Protein AF-0000000082777540 (afdb_homodimer)

Radius of gyration: 24.89 Å; Cα contacts (8 Å, |Δi|>4): 1003; chains: 2; bounding box: 53×71×60 Å

Sequence (484 aa):
MMKYILVTGGVISGIGKGIIASSVGTILKSCGLHVTAIKIDPYINIDAGTFSPYEHGEVFVLDDGGEVDLDLGNYERFLDIRLTKDNNLTTGKIYQSVINKERRGDYLGKTVQVVPHITDAIQEWVMRQARVPVDGDDIEPQVCVIELGGTVGDIESMPFIEAFRQFQFKVKRENFCNIHVSLVPQPSATGEQKTKPTQNSVRELRGLGLSPDLIMCRCSTPLENSVKEKISMFCHVEPEQVMMKYILVTGGVISGIGKGIIASSVGTILKSCGLHVTAIKIDPYINIDAGTFSPYEHGEVFVLDDGGEVDLDLGNYERFLDIRLTKDNNLTTGKIYQSVINKERRGDYLGKTVQVVPHITDAIQEWVMRQARVPVDGDDIEPQVCVIELGGTVGDIESMPFIEAFRQFQFKVKRENFCNIHVSLVPQPSATGEQKTKPTQNSVRELRGLGLSPDLIMCRCSTPLENSVKEKISMFCHVEPEQV

Solvent-accessible surface area (backbone atoms only — not comparable to full-atom values): 25248 Å² total; per-residue (Å²): 126,68,30,38,35,40,35,38,29,21,84,49,71,89,73,44,63,62,58,51,48,29,49,53,45,30,56,45,36,74,72,72,44,44,61,42,64,35,43,32,40,50,32,36,41,65,52,37,73,57,47,30,53,87,70,70,43,64,64,28,71,40,88,80,66,28,37,32,59,45,59,58,51,47,38,24,65,58,57,66,39,54,66,50,56,76,31,51,44,23,44,24,41,53,51,49,51,52,44,51,36,51,76,72,47,72,57,73,19,52,86,40,29,55,78,56,50,50,24,47,50,52,46,50,50,52,58,56,52,43,46,53,49,35,74,85,74,78,52,58,30,43,33,28,38,31,38,46,46,61,33,68,87,39,81,57,35,44,61,56,49,48,22,49,39,52,39,35,64,74,66,31,60,94,32,44,43,31,37,34,33,29,48,34,54,55,50,78,93,75,61,51,74,41,60,61,56,37,47,51,35,47,50,51,39,42,72,58,61,39,68,56,59,30,40,45,72,43,55,94,59,84,80,48,70,68,55,38,46,50,48,16,66,72,58,69,36,57,50,87,33,77,125,68,30,39,36,40,34,37,29,20,86,48,71,88,73,45,62,61,59,50,48,28,50,53,44,29,55,46,36,74,72,71,44,46,62,43,64,35,43,33,39,50,31,38,44,64,52,36,73,57,47,31,53,87,68,71,41,62,65,29,72,39,89,80,65,30,38,31,59,43,58,57,51,48,38,24,65,59,58,67,41,54,67,51,56,75,32,51,44,23,43,24,41,54,51,50,52,51,43,50,38,50,76,72,47,71,56,73,17,53,86,41,29,54,79,56,52,48,25,48,49,53,48,51,49,51,59,57,52,42,47,52,48,36,74,85,73,77,51,58,28,43,31,28,37,31,39,45,45,61,34,67,87,40,79,57,36,45,62,56,48,48,22,49,37,52,40,34,63,74,65,30,58,96,30,43,41,30,37,34,34,29,49,34,52,55,50,79,92,76,62,51,76,41,60,62,57,36,46,51,36,47,50,51,38,43,72,58,60,39,68,54,60,29,42,45,73,44,56,93,59,84,80,48,68,68,55,37,46,51,48,16,65,71,59,69,36,55,51,88,34,79

Structure (mmCIF, N/CA/C/O backbone):
data_AF-0000000082777540-model_v1
#
loop_
_entity.id
_entity.type
_entity.pdbx_description
1 polymer 'CTP synthase (glutamine hydrolyzing)'
#
loop_
_atom_site.group_PDB
_atom_site.id
_atom_site.type_symbol
_atom_site.label_atom_id
_atom_site.label_alt_id
_atom_site.label_comp_id
_atom_site.label_asym_id
_atom_site.label_entity_id
_atom_site.label_seq_id
_atom_site.pdbx_PDB_ins_code
_atom_site.Cartn_x
_atom_site.Cartn_y
_atom_site.Cartn_z
_atom_site.occupancy
_atom_site.B_iso_or_equiv
_atom_site.auth_seq_id
_atom_site.auth_comp_id
_atom_site.auth_asym_id
_atom_site.auth_atom_id
_atom_site.pdbx_PDB_model_num
ATOM 1 N N . MET A 1 1 ? -6.305 32.094 1.748 1 90 1 MET A N 1
ATOM 2 C CA . MET A 1 1 ? -6.152 30.75 1.169 1 90 1 MET A CA 1
ATOM 3 C C . MET A 1 1 ? -5.664 29.75 2.217 1 90 1 MET A C 1
ATOM 5 O O . MET A 1 1 ? -4.824 30.078 3.053 1 90 1 MET A O 1
ATOM 9 N N . MET A 1 2 ? -6.184 28.562 2.227 1 97.06 2 MET A N 1
ATOM 10 C CA . MET A 1 2 ? -5.875 27.531 3.215 1 97.06 2 MET A CA 1
ATOM 11 C C . MET A 1 2 ? -4.41 27.125 3.131 1 97.06 2 MET A C 1
ATOM 13 O O . MET A 1 2 ? -3.867 26.969 2.035 1 97.06 2 MET A O 1
ATOM 17 N N . LYS A 1 3 ? -3.721 27.094 4.238 1 98.75 3 LYS A N 1
ATOM 18 C CA . LYS A 1 3 ? -2.365 26.547 4.344 1 98.75 3 LYS A CA 1
ATOM 19 C C . LYS A 1 3 ? -2.365 25.188 5.027 1 98.75 3 LYS A C 1
ATOM 21 O O . LYS A 1 3 ? -3.127 24.953 5.969 1 98.75 3 LYS A O 1
ATOM 26 N N . TYR A 1 4 ? -1.525 24.312 4.516 1 98.88 4 TYR A N 1
ATOM 27 C CA . TYR A 1 4 ? -1.468 22.953 5.035 1 98.88 4 TYR A CA 1
ATOM 28 C C . TYR A 1 4 ? -0.085 22.641 5.594 1 98.88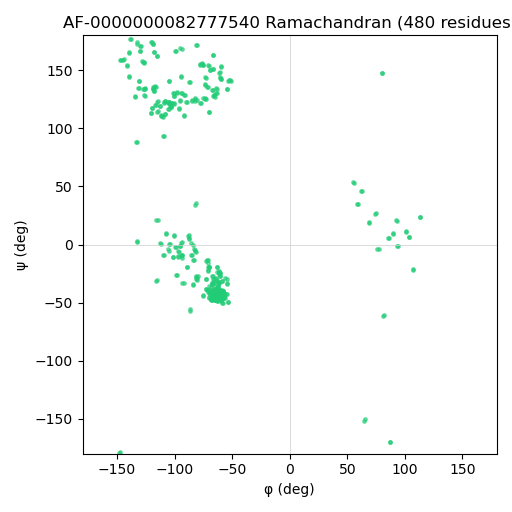 4 TYR A C 1
ATOM 30 O O . TYR A 1 4 ? 0.93 22.938 4.961 1 98.88 4 TYR A O 1
ATOM 38 N N . ILE A 1 5 ? -0.068 22.062 6.754 1 98.88 5 ILE A N 1
ATOM 39 C CA . ILE A 1 5 ? 1.168 21.578 7.359 1 98.88 5 ILE A CA 1
ATOM 40 C C . ILE A 1 5 ? 1.068 20.078 7.613 1 98.88 5 ILE A C 1
ATOM 42 O O . ILE A 1 5 ? 0.253 19.625 8.422 1 98.88 5 ILE A O 1
ATOM 46 N N . LEU A 1 6 ? 1.843 19.359 6.926 1 98.88 6 LEU A N 1
ATOM 47 C CA . LEU A 1 6 ? 1.905 17.922 7.105 1 98.88 6 LEU A CA 1
ATOM 48 C C . LEU A 1 6 ? 3.043 17.531 8.047 1 98.88 6 LEU A C 1
ATOM 50 O O . LEU A 1 6 ? 4.195 17.906 7.824 1 98.88 6 LEU A O 1
ATOM 54 N N . VAL A 1 7 ? 2.684 16.828 9.078 1 98.62 7 VAL A N 1
ATOM 55 C CA . VAL A 1 7 ? 3.676 16.312 10.016 1 98.62 7 VAL A CA 1
ATOM 56 C C . VAL A 1 7 ? 3.855 14.812 9.797 1 98.62 7 VAL A C 1
ATOM 58 O O . VAL A 1 7 ? 2.918 14.031 9.984 1 98.62 7 VAL A O 1
ATOM 61 N N . THR A 1 8 ? 5.039 14.422 9.406 1 98.25 8 THR A N 1
ATOM 62 C CA . THR A 1 8 ? 5.395 13.023 9.195 1 98.25 8 THR A CA 1
ATOM 63 C C . THR A 1 8 ? 6.516 12.602 10.133 1 98.25 8 THR A C 1
ATOM 65 O O . THR A 1 8 ? 7.125 13.438 10.805 1 98.25 8 THR A O 1
ATOM 68 N N . GLY A 1 9 ? 6.691 11.305 10.219 1 96.81 9 GLY A N 1
ATOM 69 C CA . GLY A 1 9 ? 7.762 10.781 11.047 1 96.81 9 GLY A CA 1
ATOM 70 C C . GLY A 1 9 ? 8.461 9.586 10.438 1 96.81 9 GLY A C 1
ATOM 71 O O . GLY A 1 9 ? 7.891 8.875 9.609 1 96.81 9 GLY A O 1
ATOM 72 N N . GLY A 1 10 ? 9.68 9.5 10.883 1 90.94 10 GLY A N 1
ATOM 73 C CA . GLY A 1 10 ? 10.477 8.359 10.453 1 90.94 10 GLY A CA 1
ATOM 74 C C . GLY A 1 10 ? 11.195 7.672 11.602 1 90.94 10 GLY A C 1
ATOM 75 O O . GLY A 1 10 ? 11.023 8.055 12.766 1 90.94 10 GLY A O 1
ATOM 76 N N . VAL A 1 11 ? 11.75 6.637 11.297 1 83.56 11 VAL A N 1
ATOM 77 C CA . VAL A 1 11 ? 12.648 5.879 12.172 1 83.56 11 VAL A CA 1
ATOM 78 C C . VAL A 1 11 ? 11.836 5.004 13.117 1 83.56 11 VAL A C 1
ATOM 80 O O . VAL A 1 11 ? 11.961 3.777 13.102 1 83.56 11 VAL A O 1
ATOM 83 N N . ILE A 1 12 ? 10.961 5.656 13.992 1 86.69 12 ILE A N 1
ATOM 84 C CA . ILE A 1 12 ? 10.18 4.848 14.922 1 86.69 12 ILE A CA 1
ATOM 85 C C . ILE A 1 12 ? 8.805 5.477 15.125 1 86.69 12 ILE A C 1
ATOM 87 O O . ILE A 1 12 ? 8.617 6.668 14.875 1 86.69 12 ILE A O 1
ATOM 91 N N . SER A 1 13 ? 7.883 4.668 15.555 1 84.94 13 SER A N 1
ATOM 92 C CA . SER A 1 13 ? 6.578 5.168 15.969 1 84.94 13 SER A CA 1
ATOM 93 C C . SER A 1 13 ? 6.645 5.793 17.359 1 84.94 13 SER A C 1
ATOM 95 O O . SER A 1 13 ? 7.566 5.516 18.125 1 84.94 13 SER A O 1
ATOM 97 N N . GLY A 1 14 ? 5.73 6.691 17.625 1 84.38 14 GLY A N 1
ATOM 98 C CA . GLY A 1 14 ? 5.66 7.301 18.953 1 84.38 14 GLY A CA 1
ATOM 99 C C . GLY A 1 14 ? 6.766 8.312 19.203 1 84.38 14 GLY A C 1
ATOM 100 O O . GLY A 1 14 ? 7.137 8.555 20.359 1 84.38 14 GLY A O 1
ATOM 101 N N . ILE A 1 15 ? 7.281 8.906 18.234 1 89.81 15 ILE A N 1
ATOM 102 C CA . ILE A 1 15 ? 8.438 9.789 18.344 1 89.81 15 ILE A CA 1
ATOM 103 C C . ILE A 1 15 ? 7.984 11.195 18.734 1 89.81 15 ILE A C 1
ATOM 105 O O . ILE A 1 15 ? 8.812 12.062 19.031 1 89.81 15 ILE A O 1
ATOM 109 N N . GLY A 1 16 ? 6.699 11.414 18.719 1 91.38 16 GLY A N 1
ATOM 110 C CA . GLY A 1 16 ? 6.227 12.695 19.203 1 91.38 16 GLY A CA 1
ATOM 111 C C . GLY A 1 16 ? 5.609 13.562 18.109 1 91.38 16 GLY A C 1
ATOM 112 O O . GLY A 1 16 ? 5.582 14.789 18.234 1 91.38 16 GLY A O 1
ATOM 113 N N . LYS A 1 17 ? 5.148 12.953 17.062 1 94.88 17 LYS A N 1
ATOM 114 C CA . LYS A 1 17 ? 4.512 13.695 15.977 1 94.88 17 LYS A CA 1
ATOM 115 C C . LYS A 1 17 ? 3.311 14.492 16.484 1 94.88 17 LYS A C 1
ATOM 117 O O . LYS A 1 17 ? 3.115 15.641 16.094 1 94.88 17 LYS A O 1
ATOM 122 N N . GLY A 1 18 ? 2.557 13.859 17.391 1 93.94 18 GLY A N 1
ATOM 123 C CA . GLY A 1 18 ? 1.362 14.508 17.906 1 93.94 18 GLY A CA 1
ATOM 124 C C . GLY A 1 18 ? 1.662 15.773 18.703 1 93.94 18 GLY A C 1
ATOM 125 O O . GLY A 1 18 ? 0.971 16.781 18.547 1 93.94 18 GLY A O 1
ATOM 126 N N . ILE A 1 19 ? 2.68 15.719 19.484 1 93 19 ILE A N 1
ATOM 127 C CA . ILE A 1 19 ? 3.08 16.859 20.297 1 93 19 ILE A CA 1
ATOM 128 C C . ILE A 1 19 ? 3.555 18 19.391 1 93 19 ILE A C 1
ATOM 130 O O . ILE A 1 19 ? 3.242 19.172 19.625 1 93 19 ILE A O 1
ATOM 134 N N . ILE A 1 20 ? 4.305 17.625 18.406 1 96.06 20 ILE A N 1
ATOM 135 C CA . ILE A 1 20 ? 4.82 18.625 17.469 1 96.06 20 ILE A CA 1
ATOM 136 C C . ILE A 1 20 ? 3.662 19.266 16.719 1 96.06 20 ILE A C 1
ATOM 138 O O . ILE A 1 20 ? 3.605 20.5 16.578 1 96.06 20 ILE A O 1
ATOM 142 N N . ALA A 1 21 ? 2.748 18.469 16.203 1 97.38 21 ALA A N 1
ATOM 143 C CA . ALA A 1 21 ? 1.581 18.984 15.492 1 97.38 21 ALA A CA 1
ATOM 144 C C . ALA A 1 21 ? 0.777 19.938 16.375 1 97.38 21 ALA A C 1
ATOM 146 O O . ALA A 1 21 ? 0.414 21.031 15.938 1 97.38 21 ALA A O 1
ATOM 147 N N . SER A 1 22 ? 0.572 19.562 17.594 1 96.69 22 SER A N 1
ATOM 148 C CA . SER A 1 22 ? -0.177 20.375 18.547 1 96.69 22 SER A CA 1
ATOM 149 C C . SER A 1 22 ? 0.554 21.688 18.844 1 96.69 22 SER A C 1
ATOM 151 O O . SER A 1 22 ? -0.065 22.75 18.906 1 96.69 22 SER A O 1
ATOM 153 N N . SER A 1 23 ? 1.835 21.578 19.078 1 96.88 23 SER A N 1
ATOM 154 C CA . SER A 1 23 ? 2.646 22.75 19.391 1 96.88 23 SER A CA 1
ATOM 155 C C . SER A 1 23 ? 2.666 23.75 18.25 1 96.88 23 SER A C 1
ATOM 157 O O . SER A 1 23 ? 2.529 24.953 18.469 1 96.88 23 SER A O 1
ATOM 159 N N . VAL A 1 24 ? 2.836 23.25 17.078 1 97.81 24 VAL A N 1
ATOM 160 C CA . VAL A 1 24 ? 2.824 24.094 15.898 1 97.81 24 VAL A CA 1
ATOM 161 C C . VAL A 1 24 ? 1.473 24.797 15.781 1 97.81 24 VAL A C 1
ATOM 163 O O . VAL A 1 24 ? 1.411 26 15.547 1 97.81 24 VAL A O 1
ATOM 166 N N . GLY A 1 25 ? 0.393 24.047 15.953 1 98.12 25 GLY A N 1
ATOM 167 C CA . GLY A 1 25 ? -0.939 24.625 15.93 1 98.12 25 GLY A CA 1
ATOM 168 C C . GLY A 1 25 ? -1.132 25.719 16.953 1 98.12 25 GLY A C 1
ATOM 169 O O . GLY A 1 25 ? -1.695 26.781 16.656 1 98.12 25 GLY A O 1
ATOM 170 N N . THR A 1 26 ? -0.616 25.5 18.125 1 98.19 26 THR A N 1
ATOM 171 C CA . THR A 1 26 ? -0.755 26.453 19.219 1 98.19 26 THR A CA 1
ATOM 172 C C . THR A 1 26 ? -0.013 27.75 18.906 1 98.19 26 THR A C 1
ATOM 174 O O . THR A 1 26 ? -0.532 28.844 19.141 1 98.19 26 THR A O 1
ATOM 177 N N . ILE A 1 27 ? 1.17 27.656 18.438 1 98.12 27 ILE A N 1
ATOM 178 C CA . ILE A 1 27 ? 1.971 28.828 18.078 1 98.12 27 ILE A CA 1
ATOM 179 C C . ILE A 1 27 ? 1.246 29.641 17.016 1 98.12 27 ILE A C 1
ATOM 181 O O . ILE A 1 27 ? 1.153 30.875 17.125 1 98.12 27 ILE A O 1
ATOM 185 N N . LEU A 1 28 ? 0.694 29 16 1 98.31 28 LEU A N 1
ATOM 18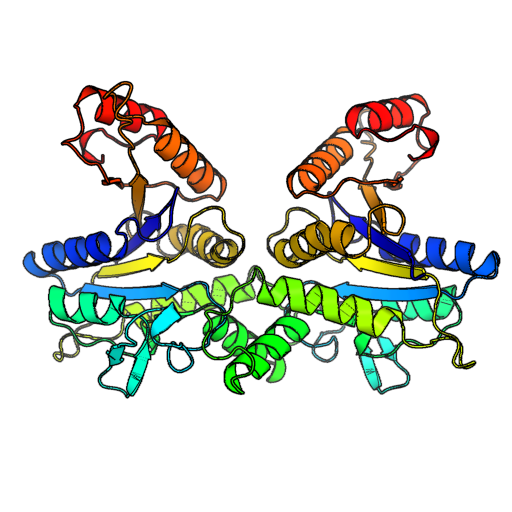6 C CA . LEU A 1 28 ? -0.009 29.688 14.922 1 98.31 28 LEU A CA 1
ATOM 187 C C . LEU A 1 28 ? -1.29 30.328 15.438 1 98.31 28 LEU A C 1
ATOM 189 O O . LEU A 1 28 ? -1.609 31.469 15.062 1 98.31 28 LEU A O 1
ATOM 193 N N . LYS A 1 29 ? -1.935 29.641 16.281 1 97.19 29 LYS A N 1
ATOM 194 C CA . LYS A 1 29 ? -3.139 30.203 16.891 1 97.19 29 LYS A CA 1
ATOM 195 C C . LYS A 1 29 ? -2.807 31.438 17.719 1 97.19 29 LYS A C 1
ATOM 197 O O . LYS A 1 29 ? -3.557 32.406 17.719 1 97.19 29 LYS A O 1
ATOM 202 N N . SER A 1 30 ? -1.755 31.344 18.453 1 97.25 30 SER A N 1
ATOM 203 C CA . SER A 1 30 ? -1.318 32.469 19.266 1 97.25 30 SER A CA 1
ATOM 204 C C . SER A 1 30 ? -0.98 33.688 18.422 1 97.25 30 SER A C 1
ATOM 206 O O . SER A 1 30 ? -0.987 34.812 18.906 1 97.25 30 SER A O 1
ATOM 208 N N . CYS A 1 31 ? -0.682 33.438 17.219 1 97.69 31 CYS A N 1
ATOM 209 C CA . CYS A 1 31 ? -0.392 34.531 16.281 1 97.69 31 CYS A CA 1
ATOM 210 C C . CYS A 1 31 ? -1.673 35.062 15.656 1 97.69 31 CYS A C 1
ATOM 212 O O . CYS A 1 31 ? -1.624 35.875 14.742 1 97.69 31 CYS A O 1
ATOM 214 N N . GLY A 1 32 ? -2.842 34.531 16.031 1 96.62 32 GLY A N 1
ATOM 215 C CA . GLY A 1 32 ? -4.121 35.094 15.625 1 96.62 32 GLY A CA 1
ATOM 216 C C . GLY A 1 32 ? -4.762 34.344 14.477 1 96.62 32 GLY A C 1
ATOM 217 O O . GLY A 1 32 ? -5.75 34.781 13.898 1 96.62 32 GLY A O 1
ATOM 218 N N . LEU A 1 33 ? -4.254 33.188 14.148 1 98 33 LEU A N 1
ATOM 219 C CA . LEU A 1 33 ? -4.777 32.438 13.023 1 98 33 LEU A CA 1
ATOM 220 C C . LEU A 1 33 ? -5.812 31.422 13.484 1 98 33 LEU A C 1
ATOM 222 O O . LEU A 1 33 ? -5.711 30.891 14.594 1 98 33 LEU A O 1
ATOM 226 N N . HIS A 1 34 ? -6.797 31.203 12.695 1 98.38 34 HIS A N 1
ATOM 227 C CA . HIS A 1 34 ? -7.691 30.062 12.883 1 98.38 34 HIS A CA 1
ATOM 228 C C . HIS A 1 34 ? -7.055 28.781 12.383 1 98.38 34 HIS A C 1
ATOM 230 O O . HIS A 1 34 ? -6.703 28.672 11.203 1 98.38 34 HIS A O 1
ATOM 236 N N . VAL A 1 35 ? -6.926 27.797 13.281 1 98.69 35 VAL A N 1
ATOM 237 C CA . VAL A 1 35 ? -6.188 26.578 12.969 1 98.69 35 VAL A CA 1
ATOM 238 C C . VAL A 1 35 ? -7.066 25.359 13.234 1 98.69 35 VAL A C 1
ATOM 240 O O . VAL A 1 35 ? -7.789 25.312 14.234 1 98.69 35 VA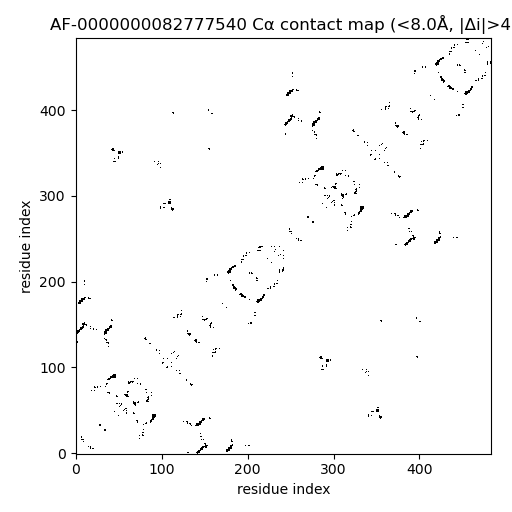L A O 1
ATOM 243 N N . THR A 1 36 ? -7.074 24.438 12.32 1 98.69 36 THR A N 1
ATOM 244 C CA . THR A 1 36 ? -7.688 23.141 12.539 1 98.69 36 THR A CA 1
ATOM 245 C C . THR A 1 36 ? -6.648 22.031 12.422 1 98.69 36 THR A C 1
ATOM 247 O O . THR A 1 36 ? -5.477 22.297 12.148 1 98.69 36 THR A O 1
ATOM 250 N N . ALA A 1 37 ? -7.074 20.797 12.766 1 98.69 37 ALA A N 1
ATOM 251 C CA . ALA A 1 37 ? -6.152 19.656 12.734 1 98.69 37 ALA A CA 1
ATOM 252 C C . ALA A 1 37 ? -6.836 18.406 12.188 1 98.69 37 ALA A C 1
ATOM 254 O O . ALA A 1 37 ? -8.039 18.219 12.375 1 98.69 37 ALA A O 1
ATOM 255 N N . ILE A 1 38 ? -6.109 17.625 11.469 1 98.69 38 ILE A N 1
ATOM 256 C CA . ILE A 1 38 ? -6.535 16.328 10.984 1 98.69 38 ILE A CA 1
ATOM 257 C C . ILE A 1 38 ? -5.52 15.258 11.398 1 98.69 38 ILE A C 1
ATOM 259 O O . ILE A 1 38 ? -4.312 15.461 11.258 1 98.69 38 ILE A O 1
ATOM 263 N N . LYS A 1 39 ? -5.992 14.227 12.008 1 98 39 LYS A N 1
ATOM 264 C CA . LYS A 1 39 ? -5.172 13.062 12.336 1 98 39 LYS A CA 1
ATOM 265 C C . LYS A 1 39 ? -5.422 11.922 11.359 1 98 39 LYS A C 1
ATOM 267 O O . LYS A 1 39 ? -6.562 11.477 11.195 1 98 39 LYS A O 1
ATOM 272 N N . ILE A 1 40 ? -4.355 11.469 10.688 1 97.75 40 ILE A N 1
ATOM 273 C CA . ILE A 1 40 ? -4.434 10.305 9.812 1 97.75 40 ILE A CA 1
ATOM 274 C C . ILE A 1 40 ? -3.803 9.102 10.508 1 97.75 40 ILE A C 1
ATOM 276 O O . ILE A 1 40 ? -2.619 9.125 10.852 1 97.75 40 ILE A O 1
ATOM 280 N N . ASP A 1 41 ? -4.566 8.133 10.703 1 95 41 ASP A N 1
ATOM 281 C CA . ASP A 1 41 ? -4.125 6.855 11.258 1 95 41 ASP A CA 1
ATOM 282 C C . ASP A 1 41 ? -4.211 5.742 10.219 1 95 41 ASP A C 1
ATOM 284 O O . ASP A 1 41 ? -5.301 5.266 9.898 1 95 41 ASP A O 1
ATOM 288 N N . PRO A 1 42 ? -3.104 5.25 9.766 1 95.81 42 PRO A N 1
ATOM 289 C CA . PRO A 1 42 ? -3.133 4.312 8.641 1 95.81 42 PRO A CA 1
ATOM 290 C C . PRO A 1 42 ? -3.467 2.887 9.062 1 95.81 42 PRO A C 1
ATOM 292 O O . PRO A 1 42 ? -2.844 1.935 8.586 1 95.81 42 PRO A O 1
ATOM 295 N N . TYR A 1 43 ? -4.332 2.732 10.047 1 94.38 43 TYR A N 1
ATOM 296 C CA . TYR A 1 43 ? -4.875 1.413 10.352 1 94.38 43 TYR A CA 1
ATOM 297 C C . TYR A 1 43 ? -6.215 1.204 9.656 1 94.38 43 TYR A C 1
ATOM 299 O O . TYR A 1 43 ? -6.809 2.152 9.133 1 94.38 43 TYR A O 1
ATOM 307 N N . ILE A 1 44 ? -6.68 -0.014 9.672 1 96.5 44 ILE A N 1
ATOM 308 C CA . ILE A 1 44 ? -7.828 -0.425 8.875 1 96.5 44 ILE A CA 1
ATOM 309 C C . ILE A 1 44 ? -9.117 -0.21 9.664 1 96.5 44 ILE A C 1
ATOM 311 O O . ILE A 1 44 ? -10.211 -0.213 9.102 1 96.5 44 ILE A O 1
ATOM 315 N N . ASN A 1 45 ? -9.016 -0.096 10.992 1 94.5 45 ASN A N 1
ATOM 316 C CA . ASN A 1 45 ? -10.203 0.229 11.773 1 94.5 45 ASN A CA 1
ATOM 317 C C . ASN A 1 45 ? -10.914 1.464 11.227 1 94.5 45 ASN A C 1
ATOM 319 O O . ASN A 1 45 ? -10.266 2.441 10.844 1 94.5 45 ASN A O 1
ATOM 323 N N . ILE A 1 46 ? -12.18 1.404 11.25 1 93.44 46 ILE A N 1
ATOM 324 C CA . ILE A 1 46 ? -12.953 2.543 10.766 1 93.44 46 ILE A CA 1
ATOM 325 C C . ILE A 1 46 ? -12.852 3.697 11.766 1 93.44 46 ILE A C 1
ATOM 327 O O . ILE A 1 46 ? -12.781 4.863 11.367 1 93.44 46 ILE A O 1
ATOM 331 N N . ASP A 1 47 ? -12.883 3.367 13.008 1 90.31 47 ASP A N 1
ATOM 332 C CA . ASP A 1 47 ? -12.695 4.281 14.133 1 90.31 47 ASP A CA 1
ATOM 333 C C . ASP A 1 47 ? -12.023 3.574 15.305 1 90.31 47 ASP A C 1
ATOM 335 O O . ASP A 1 47 ? -11.648 2.406 15.203 1 90.31 47 ASP A O 1
ATOM 339 N N . ALA A 1 48 ? -11.852 4.312 16.328 1 84.19 48 ALA A N 1
ATOM 340 C CA . ALA A 1 48 ? -11.141 3.742 17.469 1 84.19 48 ALA A CA 1
ATOM 341 C C . ALA A 1 48 ? -12.102 3.029 18.406 1 84.19 48 ALA A C 1
ATOM 343 O O . ALA A 1 48 ? -11.711 2.611 19.5 1 84.19 48 ALA A O 1
ATOM 344 N N . GLY A 1 49 ? -13.312 2.883 18.031 1 80.31 49 GLY A N 1
ATOM 345 C CA . GLY A 1 49 ? -14.328 2.348 18.922 1 80.31 49 GLY A CA 1
ATOM 346 C C . GLY A 1 49 ? -14.148 0.87 19.219 1 80.31 49 GLY A C 1
ATOM 347 O O . GLY A 1 49 ? -14.672 0.363 20.219 1 80.31 49 GLY A O 1
ATOM 348 N N . THR A 1 50 ? -13.406 0.156 18.391 1 77.88 50 THR A N 1
ATOM 349 C CA . THR A 1 50 ? -13.25 -1.282 18.578 1 77.88 50 THR A CA 1
ATOM 350 C C . THR A 1 50 ? -11.93 -1.595 19.281 1 77.88 50 THR A C 1
ATOM 352 O O . THR A 1 50 ? -11.633 -2.756 19.562 1 77.88 50 THR A O 1
ATOM 355 N N . PHE A 1 51 ? -11.164 -0.566 19.547 1 81.56 51 PHE A N 1
ATOM 356 C CA . PHE A 1 51 ? -9.852 -0.791 20.141 1 81.56 51 PHE A CA 1
ATOM 357 C C . PHE A 1 51 ? -9.977 -1.235 21.594 1 81.56 51 PHE A C 1
ATOM 359 O O . PHE A 1 51 ? -10.797 -0.708 22.344 1 81.56 51 PHE A O 1
ATOM 366 N N . SER A 1 52 ? -9.18 -2.225 21.859 1 77.38 52 SER A N 1
ATOM 367 C CA . SER A 1 52 ? -8.992 -2.488 23.281 1 77.38 52 SER A CA 1
ATOM 368 C C . SER A 1 52 ? -8.117 -1.422 23.922 1 77.38 52 SER A C 1
ATOM 370 O O . SER A 1 52 ? -7.16 -0.937 23.312 1 77.38 52 SER A O 1
ATOM 372 N N . PRO A 1 53 ? -8.43 -0.968 25.078 1 69.56 53 PRO A N 1
ATOM 373 C CA . PRO A 1 53 ? -7.609 0.032 25.766 1 69.56 53 PRO A CA 1
ATOM 374 C C . PRO A 1 53 ? -6.16 -0.413 25.953 1 69.56 53 PRO A C 1
ATOM 376 O O . PRO A 1 53 ? -5.258 0.426 26.016 1 69.56 53 PRO A O 1
ATOM 379 N N . TYR A 1 54 ? -5.984 -1.697 26.047 1 66.62 54 TYR A N 1
ATOM 380 C CA . TYR A 1 54 ? -4.641 -2.238 26.219 1 66.62 54 TYR A CA 1
ATOM 381 C C . TYR A 1 54 ? -3.781 -1.996 25 1 66.62 54 TYR A C 1
ATOM 383 O O . TYR A 1 54 ? -2.568 -1.794 25.109 1 66.62 54 TYR A O 1
ATOM 391 N N . GLU A 1 55 ? -4.395 -1.935 23.891 1 62.72 55 GLU A N 1
ATOM 392 C CA . GLU A 1 55 ? -3.666 -1.815 22.625 1 62.72 55 GLU A CA 1
ATOM 393 C C . GLU A 1 55 ? -3.363 -0.356 22.297 1 62.72 55 GLU A C 1
ATOM 395 O O . GLU A 1 55 ? -2.227 -0.01 21.984 1 62.72 55 GLU A O 1
ATOM 400 N N . HIS A 1 56 ? -4.332 0.448 22.25 1 66.19 56 HIS A N 1
ATOM 401 C CA . HIS A 1 56 ? -4.148 1.792 21.719 1 66.19 56 HIS A CA 1
ATOM 402 C C . HIS A 1 56 ? -4.398 2.85 22.781 1 66.19 56 HIS A C 1
ATOM 404 O O . HIS A 1 56 ? -4.512 4.039 22.469 1 66.19 56 HIS A O 1
ATOM 410 N N . GLY A 1 57 ? -4.289 2.396 23.969 1 63.19 57 GLY A N 1
ATOM 411 C CA . GLY A 1 57 ? -4.578 3.34 25.047 1 63.19 57 GLY A CA 1
ATOM 412 C C . GLY A 1 57 ? -6.02 3.805 25.062 1 63.19 57 GLY A C 1
ATOM 413 O O . GLY A 1 57 ? -6.918 3.074 24.625 1 63.19 57 GLY A O 1
ATOM 414 N N . GLU A 1 58 ? -6.27 5.008 25.562 1 65.81 58 GLU A N 1
ATOM 415 C CA . GLU A 1 58 ? -7.613 5.547 25.766 1 65.81 58 GLU A CA 1
ATOM 416 C C . GLU A 1 58 ? -8.195 6.09 24.453 1 65.81 58 GLU A C 1
ATOM 418 O O . GLU A 1 58 ? -7.477 6.695 23.656 1 65.81 58 GLU A O 1
ATOM 423 N N . VAL A 1 59 ? -9.242 5.633 24.125 1 84.31 59 VAL A N 1
ATOM 424 C CA . VAL A 1 59 ? -10.086 6.188 23.062 1 84.31 59 VAL A CA 1
ATOM 425 C C . VAL A 1 59 ? -10.602 7.559 23.484 1 84.31 59 VAL A C 1
ATOM 427 O O . VAL A 1 59 ? -10.984 7.762 24.641 1 84.31 59 VAL A O 1
ATOM 430 N N . PHE A 1 60 ? -10.422 8.516 22.672 1 90.81 60 PHE A N 1
ATOM 431 C CA . PHE A 1 60 ? -10.977 9.844 22.906 1 90.81 60 PHE A CA 1
ATOM 432 C C . PHE A 1 60 ? -12.328 10 22.203 1 90.81 60 PHE A C 1
ATOM 434 O O . PHE A 1 60 ? -12.469 9.648 21.031 1 90.81 60 PHE A O 1
ATOM 441 N N . VAL A 1 61 ? -13.352 10.492 22.984 1 94.31 61 VAL A N 1
ATOM 442 C CA . VAL A 1 61 ? -14.688 10.664 22.422 1 94.31 61 VAL A CA 1
ATOM 443 C C . VAL A 1 61 ? -14.945 12.141 22.141 1 94.31 61 VAL A C 1
ATOM 445 O O . VAL A 1 61 ? -14.875 12.977 23.047 1 94.31 61 VAL A O 1
ATOM 448 N N . LEU A 1 62 ? -15.203 12.445 20.953 1 96.25 62 LEU A N 1
ATOM 449 C CA . LEU A 1 62 ? -15.453 13.82 20.516 1 96.25 62 LEU A CA 1
ATOM 450 C C . LEU A 1 62 ? -16.875 14.234 20.828 1 96.25 62 LEU A C 1
ATOM 452 O O . LEU A 1 62 ? -17.703 13.406 21.234 1 96.25 62 LEU A O 1
ATOM 456 N N . ASP A 1 63 ? -17.203 15.508 20.641 1 95 63 ASP A N 1
ATOM 457 C CA . ASP A 1 63 ? -18.516 16.047 20.953 1 95 63 ASP A CA 1
ATOM 458 C C . ASP A 1 63 ? -19.609 15.391 20.125 1 95 63 ASP A C 1
ATOM 460 O O . ASP A 1 63 ? -20.75 15.242 20.578 1 95 63 ASP A O 1
ATOM 464 N N . ASP A 1 64 ? -19.266 15 18.938 1 95.94 64 ASP A N 1
ATOM 465 C CA . ASP A 1 64 ? -20.266 14.422 18.047 1 95.94 64 ASP A CA 1
ATOM 466 C C . ASP A 1 64 ? -20.391 12.914 18.266 1 95.94 64 ASP A C 1
ATOM 468 O O . ASP A 1 64 ? -21.031 12.219 17.469 1 95.94 64 ASP A O 1
ATOM 472 N N . GLY A 1 65 ? -19.703 12.352 19.234 1 94.75 65 GLY A N 1
ATOM 473 C CA . GLY A 1 65 ? -19.797 10.938 19.578 1 94.75 65 GLY A CA 1
ATOM 474 C C . GLY A 1 65 ? -18.734 10.094 18.891 1 94.75 65 GLY A C 1
ATOM 475 O O . GLY A 1 65 ? -18.641 8.891 19.141 1 94.75 65 GLY A O 1
ATOM 476 N N . GLY A 1 66 ? -17.969 10.766 18.109 1 94.06 66 GLY A N 1
ATOM 477 C CA . GLY A 1 66 ? -16.922 10.016 17.438 1 94.06 66 GLY A CA 1
ATOM 478 C C . GLY A 1 66 ? -15.867 9.484 18.375 1 94.06 66 GLY A C 1
ATOM 479 O O . GLY A 1 66 ? -15.438 10.18 19.297 1 94.06 66 GLY A O 1
ATOM 480 N N . GLU A 1 67 ? -15.539 8.234 18.203 1 92.44 67 GLU A N 1
ATOM 481 C CA . GLU A 1 67 ? -14.445 7.594 18.938 1 92.44 67 GLU A CA 1
ATOM 482 C C . GLU A 1 67 ? -13.164 7.598 18.109 1 92.44 67 GLU A C 1
ATOM 484 O O . GLU A 1 67 ? -13.086 6.965 17.062 1 92.44 67 GLU A O 1
ATOM 489 N N . VAL A 1 68 ? -12.148 8.297 18.641 1 92.62 68 VAL A N 1
ATOM 490 C CA . VAL A 1 68 ? -10.984 8.555 17.812 1 92.62 68 VAL A CA 1
ATOM 491 C C . VAL A 1 68 ? -9.711 8.367 18.641 1 92.62 68 VAL A C 1
ATOM 493 O O . VAL A 1 68 ? -9.766 8.008 19.812 1 92.62 68 VAL A O 1
ATOM 496 N N . ASP A 1 69 ? -8.602 8.508 18 1 88.38 69 ASP A N 1
ATOM 497 C CA . ASP A 1 69 ? -7.277 8.477 18.609 1 88.38 69 ASP A CA 1
ATOM 498 C C . ASP A 1 69 ? -7.113 9.594 19.625 1 88.38 69 ASP A C 1
ATOM 500 O O . ASP A 1 69 ? -7.637 10.695 19.438 1 88.38 69 ASP A O 1
ATOM 504 N N . LEU A 1 70 ? -6.352 9.344 20.641 1 88.81 70 LEU A N 1
ATOM 505 C CA . LEU A 1 70 ? -6.16 10.281 21.734 1 88.81 70 LEU A CA 1
ATOM 506 C C . LEU A 1 70 ? -5.531 11.578 21.25 1 88.81 70 LEU A C 1
ATOM 508 O O . LEU A 1 70 ? -5.688 12.625 21.875 1 88.81 70 LEU A O 1
ATOM 512 N N . ASP A 1 71 ? -4.793 11.562 20.141 1 90.88 71 ASP A N 1
ATOM 513 C CA . ASP A 1 71 ? -4.148 12.758 19.625 1 90.88 71 ASP A CA 1
ATOM 514 C C . ASP A 1 71 ? -5.176 13.859 19.328 1 90.88 71 ASP A C 1
ATOM 516 O O . ASP A 1 71 ? -4.867 15.047 19.438 1 90.88 71 ASP A O 1
ATOM 520 N N . LEU A 1 72 ? -6.336 13.469 18.969 1 94.94 72 LEU A N 1
ATOM 521 C CA . LEU A 1 72 ? -7.348 14.484 18.703 1 94.94 72 LEU A CA 1
ATOM 522 C C . LEU A 1 72 ? -7.738 15.211 19.984 1 94.94 72 LEU A C 1
ATOM 524 O O . LEU A 1 72 ? -8.055 16.406 19.969 1 94.94 72 LEU A O 1
ATOM 528 N N . GLY A 1 73 ? -7.719 14.469 21.062 1 93.56 73 GLY A N 1
ATOM 529 C CA . GLY A 1 73 ? -7.891 15.141 22.344 1 93.56 73 GLY A CA 1
ATOM 530 C C . GLY A 1 73 ? -6.809 16.156 22.625 1 93.56 73 GLY A C 1
ATOM 531 O O . GLY A 1 73 ? -7.09 17.25 23.141 1 93.56 73 GLY A O 1
ATOM 532 N N . ASN A 1 74 ? -5.617 15.797 22.312 1 93.31 74 ASN A N 1
ATOM 533 C CA . ASN A 1 74 ? -4.504 16.719 22.469 1 93.31 74 ASN A CA 1
ATOM 534 C C . ASN A 1 74 ? -4.68 17.969 21.609 1 93.31 74 ASN A C 1
ATOM 536 O O . ASN A 1 74 ? -4.449 19.094 22.062 1 93.31 74 ASN A O 1
ATOM 540 N N . TYR A 1 75 ? -5.055 17.734 20.406 1 96.19 75 TYR A N 1
ATOM 541 C CA . TYR A 1 75 ? -5.281 18.875 19.531 1 96.19 75 TYR A CA 1
ATOM 542 C C . TYR A 1 75 ? -6.324 19.828 20.109 1 96.19 75 TYR A C 1
ATOM 544 O O . TYR A 1 75 ? -6.129 21.031 20.156 1 96.19 75 TYR A O 1
ATOM 552 N N . GLU A 1 76 ? -7.434 19.25 20.594 1 97.12 76 GLU A N 1
ATOM 553 C CA . GLU A 1 76 ? -8.508 20.062 21.141 1 97.12 76 GLU A CA 1
ATOM 554 C C . GLU A 1 76 ? -8.031 20.859 22.359 1 97.12 76 GLU A C 1
ATOM 556 O O . GLU A 1 76 ? -8.336 22.047 22.5 1 97.12 76 GLU A O 1
ATOM 561 N N . ARG A 1 77 ? -7.285 20.219 23.172 1 95.75 77 ARG A N 1
ATOM 562 C CA . ARG A 1 77 ? -6.816 20.859 24.391 1 95.75 77 ARG A CA 1
ATOM 563 C C . ARG A 1 77 ? -5.793 21.938 24.094 1 95.75 77 ARG A C 1
ATOM 565 O O . ARG A 1 77 ? -5.867 23.047 24.641 1 95.75 77 ARG A O 1
ATOM 572 N N . PHE A 1 78 ? -4.844 21.688 23.25 1 96.44 78 PHE A N 1
ATOM 573 C CA . PHE A 1 78 ? -3.76 22.609 22.953 1 96.44 78 PHE A CA 1
ATOM 574 C C . PHE A 1 78 ? -4.277 23.812 22.172 1 96.44 78 PHE A C 1
ATOM 576 O O . PHE A 1 78 ? -3.816 24.938 22.391 1 96.44 78 PHE A O 1
ATOM 583 N N . LEU A 1 79 ? -5.242 23.547 21.312 1 97.06 79 LEU A N 1
ATOM 584 C CA . LEU A 1 79 ? -5.68 24.594 20.391 1 97.06 79 LEU A CA 1
ATOM 585 C C . LEU A 1 79 ? -6.98 25.234 20.875 1 97.06 79 LEU A C 1
ATOM 587 O O . LEU A 1 79 ? -7.406 26.266 20.359 1 97.06 79 LEU A O 1
ATOM 591 N N . ASP A 1 80 ? -7.625 24.625 21.891 1 96.69 80 ASP A N 1
ATOM 592 C CA . ASP A 1 80 ? -8.922 25.062 22.391 1 96.69 80 ASP A CA 1
ATOM 593 C C . ASP A 1 80 ? -9.953 25.125 21.266 1 96.69 80 ASP A C 1
ATOM 595 O O . ASP A 1 80 ? -10.562 26.172 21.031 1 96.69 80 ASP A O 1
ATOM 599 N N . ILE A 1 81 ? -10.086 24.016 20.562 1 97.75 81 ILE A N 1
ATOM 600 C CA . ILE A 1 81 ? -11.031 23.891 19.453 1 97.75 81 ILE A CA 1
ATOM 601 C C . ILE A 1 81 ? -11.859 22.609 19.641 1 97.75 81 ILE A C 1
ATOM 603 O O . ILE A 1 81 ? -11.609 21.828 20.562 1 97.75 81 ILE A O 1
ATOM 607 N N . ARG A 1 82 ? -12.828 22.484 18.844 1 97.56 82 ARG A N 1
ATOM 608 C CA . ARG A 1 82 ? -13.656 21.281 18.828 1 97.56 82 ARG A CA 1
ATOM 609 C C . ARG A 1 82 ? -13.602 20.594 17.469 1 97.56 82 ARG A C 1
ATOM 611 O O . ARG A 1 82 ? -14.023 21.156 16.453 1 97.56 82 ARG A O 1
ATOM 618 N N . LEU A 1 83 ? -13.109 19.391 17.484 1 98.06 83 LEU A N 1
ATOM 619 C CA . LEU A 1 83 ? -12.984 18.625 16.25 1 98.06 83 LEU A CA 1
ATOM 620 C C . LEU A 1 83 ? -14.133 17.641 16.109 1 98.06 83 LEU A C 1
ATOM 622 O O . LEU A 1 83 ? -14.93 17.453 17.031 1 98.06 83 LEU A O 1
ATOM 626 N N . THR A 1 84 ? -14.312 17.078 14.945 1 97.69 84 THR A N 1
ATOM 627 C CA . THR A 1 84 ? -15.352 16.094 14.656 1 97.69 84 THR A CA 1
ATOM 628 C C . THR A 1 84 ? -14.734 14.773 14.203 1 97.69 84 THR A C 1
ATOM 630 O O . THR A 1 84 ? -13.523 14.688 14.008 1 97.69 84 THR A O 1
ATOM 633 N N . LYS A 1 85 ? -15.586 13.797 14.039 1 96.88 85 LYS A N 1
ATOM 634 C CA . LYS A 1 85 ? -15.133 12.461 13.664 1 96.88 85 LYS A CA 1
ATOM 635 C C . LYS A 1 85 ? -14.422 12.477 12.312 1 96.88 85 LYS A C 1
ATOM 637 O O . LYS A 1 85 ? -13.57 11.633 12.039 1 96.88 85 LYS A O 1
ATOM 642 N N . ASP A 1 86 ? -14.719 13.453 11.508 1 97.75 86 ASP A N 1
ATOM 643 C CA . ASP A 1 86 ? -14.133 13.523 10.172 1 97.75 86 ASP A CA 1
ATOM 644 C C . ASP A 1 86 ? -12.742 14.148 10.219 1 97.75 86 ASP A C 1
ATOM 646 O O . ASP A 1 86 ? -12.031 14.172 9.211 1 97.75 86 ASP A O 1
ATOM 650 N N . ASN A 1 87 ? -12.305 14.609 11.375 1 98.5 87 ASN A N 1
ATOM 651 C CA . ASN A 1 87 ? -10.93 15.047 11.562 1 98.5 87 ASN A CA 1
ATOM 652 C C . ASN A 1 87 ? -9.992 13.875 11.82 1 98.5 87 ASN A C 1
ATOM 654 O O . ASN A 1 87 ? -8.781 14.047 11.938 1 98.5 87 ASN A O 1
ATOM 658 N N . ASN A 1 88 ? -10.523 12.742 11.953 1 97.5 88 ASN A N 1
ATOM 659 C CA . ASN A 1 88 ? -9.773 11.492 12.039 1 97.5 88 ASN A CA 1
ATOM 660 C C . ASN A 1 88 ? -9.969 10.633 10.797 1 97.5 88 ASN A C 1
ATOM 662 O O . ASN A 1 88 ? -11.062 10.109 10.562 1 97.5 88 ASN A O 1
ATOM 666 N N . LEU A 1 89 ? -8.938 10.555 10.055 1 97.56 89 LEU A N 1
ATOM 667 C CA . LEU A 1 89 ? -8.961 9.766 8.828 1 97.56 89 LEU A CA 1
ATOM 668 C C . LEU A 1 89 ? -8.188 8.461 9.016 1 97.56 89 LEU A C 1
ATOM 670 O O . LEU A 1 89 ? -7.023 8.477 9.414 1 97.56 89 LEU A O 1
ATOM 674 N N . THR A 1 90 ? -8.836 7.336 8.805 1 97 90 THR A N 1
ATOM 675 C CA . THR A 1 90 ? -8.172 6.039 8.859 1 97 90 THR A CA 1
ATOM 676 C C . THR A 1 90 ? -8.195 5.359 7.496 1 97 90 THR A C 1
ATOM 678 O O . THR A 1 90 ? -8.969 5.746 6.617 1 97 90 THR A O 1
ATOM 681 N N . THR A 1 91 ? -7.336 4.375 7.305 1 97.69 91 THR A N 1
ATOM 682 C CA . THR A 1 91 ? -7.359 3.572 6.086 1 97.69 91 THR A CA 1
ATOM 683 C C . THR A 1 91 ? -8.719 2.898 5.91 1 97.69 91 THR A C 1
ATOM 685 O O . THR A 1 91 ? -9.281 2.902 4.812 1 97.69 91 THR A O 1
ATOM 688 N N . GLY A 1 92 ? -9.227 2.369 7.023 1 96.94 92 GLY A N 1
ATOM 689 C CA . GLY A 1 92 ? -10.539 1.736 6.957 1 96.94 92 GLY A CA 1
ATOM 690 C C . GLY A 1 92 ? -11.625 2.672 6.473 1 96.94 92 GLY A C 1
ATOM 691 O O . GLY A 1 92 ? -12.445 2.293 5.629 1 96.94 92 GLY A O 1
ATOM 692 N N . LYS A 1 93 ? -11.602 3.885 6.949 1 96.31 93 LYS A N 1
ATOM 693 C CA . LYS A 1 93 ? -12.609 4.879 6.582 1 96.31 93 LYS A CA 1
ATOM 694 C C . LYS A 1 93 ? -12.531 5.215 5.098 1 96.31 93 LYS A C 1
ATOM 696 O O . LYS A 1 93 ? -13.555 5.262 4.41 1 96.31 93 LYS A O 1
ATOM 701 N N . ILE A 1 94 ? -11.383 5.465 4.613 1 98 94 ILE A N 1
ATOM 702 C CA . ILE A 1 94 ? -11.195 5.891 3.23 1 98 94 ILE A CA 1
ATOM 703 C C . ILE A 1 94 ? -11.539 4.742 2.287 1 98 94 ILE A C 1
ATOM 705 O O . ILE A 1 94 ? -12.242 4.934 1.291 1 98 94 ILE A O 1
ATOM 709 N N . TYR A 1 95 ? -11.031 3.543 2.551 1 97.81 95 TYR A N 1
ATOM 710 C CA . TYR A 1 95 ? -11.289 2.408 1.67 1 97.81 95 TYR A CA 1
ATOM 711 C C . TYR A 1 95 ? -12.758 2.027 1.682 1 97.81 95 TYR A C 1
ATOM 713 O O . TYR A 1 95 ? -13.336 1.719 0.635 1 97.81 95 TYR A O 1
ATOM 721 N N . GLN A 1 96 ? -13.391 2.049 2.848 1 96.88 96 GLN A N 1
ATOM 722 C CA . GLN A 1 96 ? -14.828 1.792 2.91 1 96.88 96 GLN A CA 1
ATOM 723 C C . GLN A 1 96 ? -15.602 2.797 2.061 1 96.88 96 GLN A C 1
ATOM 725 O O . GLN A 1 96 ? -16.516 2.42 1.33 1 96.88 96 GLN A O 1
ATOM 730 N N . SER A 1 97 ? -15.242 4.027 2.209 1 97.31 97 SER A N 1
ATOM 731 C CA . SER A 1 97 ? -15.898 5.074 1.434 1 97.31 97 SER A CA 1
ATOM 732 C C . SER A 1 97 ? -15.758 4.82 -0.064 1 97.31 97 SER A C 1
ATOM 734 O O . SER A 1 97 ? -16.734 4.906 -0.808 1 97.31 97 SER A O 1
ATOM 736 N N . VAL A 1 98 ? -14.562 4.48 -0.54 1 97.94 98 VAL A N 1
ATOM 737 C CA . VAL A 1 98 ? -14.281 4.277 -1.957 1 97.94 98 VAL A CA 1
ATOM 738 C C . VAL A 1 98 ? -14.992 3.016 -2.447 1 97.94 98 VAL A C 1
ATOM 740 O O . VAL A 1 98 ? -15.555 3 -3.545 1 97.94 98 VAL A O 1
ATOM 743 N N . ILE A 1 99 ? -14.961 1.971 -1.65 1 96.5 99 ILE A N 1
ATOM 744 C CA . ILE A 1 99 ? -15.633 0.729 -2.012 1 96.5 99 ILE A CA 1
ATOM 745 C C . ILE A 1 99 ? -17.141 0.977 -2.137 1 96.5 99 ILE A C 1
ATOM 747 O O . ILE A 1 99 ? -17.781 0.497 -3.076 1 96.5 99 ILE A O 1
ATOM 751 N N . ASN A 1 100 ? -17.688 1.744 -1.184 1 96.62 100 ASN A N 1
ATOM 752 C CA . ASN A 1 100 ? -19.109 2.078 -1.245 1 96.62 100 ASN A CA 1
ATOM 753 C C . ASN A 1 100 ? -19.453 2.859 -2.514 1 96.62 100 ASN A C 1
ATOM 755 O O . ASN A 1 100 ? -20.453 2.592 -3.16 1 96.62 100 ASN A O 1
ATOM 759 N N . LYS A 1 101 ? -18.688 3.789 -2.826 1 97 101 LYS A N 1
ATOM 760 C CA . LYS A 1 101 ? -18.875 4.57 -4.047 1 97 101 LYS A CA 1
ATOM 761 C C . LYS A 1 101 ? -18.812 3.68 -5.285 1 97 101 LYS A C 1
ATOM 763 O O . LYS A 1 101 ? -19.594 3.855 -6.227 1 97 101 LYS A O 1
ATOM 768 N N . GLU A 1 102 ? -17.812 2.791 -5.289 1 95.38 102 GLU A N 1
ATOM 769 C CA . GLU A 1 102 ? -17.688 1.844 -6.391 1 95.38 102 GLU A CA 1
ATOM 770 C C . GLU A 1 102 ? -18.969 1.021 -6.559 1 95.38 102 GLU A C 1
ATOM 772 O O . GLU A 1 102 ? -19.484 0.884 -7.668 1 95.38 102 GLU A O 1
ATOM 777 N N . ARG A 1 103 ? -19.531 0.505 -5.434 1 93.44 103 ARG A N 1
ATOM 778 C CA . ARG A 1 103 ? -20.719 -0.35 -5.449 1 93.44 103 ARG A CA 1
ATOM 779 C C . ARG A 1 103 ? -21.953 0.425 -5.898 1 93.44 103 ARG A C 1
ATOM 781 O O . ARG A 1 103 ? -22.859 -0.142 -6.512 1 93.44 103 ARG A O 1
ATOM 788 N N . ARG A 1 104 ? -21.906 1.713 -5.652 1 94.94 104 ARG A N 1
ATOM 789 C CA . ARG A 1 104 ? -23.031 2.562 -6.055 1 94.94 104 ARG A CA 1
ATOM 790 C C . ARG A 1 104 ? -22.906 2.957 -7.523 1 94.94 104 ARG A C 1
ATOM 792 O O . ARG A 1 104 ? -23.844 3.531 -8.094 1 94.94 104 ARG A O 1
ATOM 799 N N . GLY A 1 105 ? -21.766 2.744 -8.094 1 92.31 105 GLY A N 1
ATOM 800 C CA . GLY A 1 105 ? -21.562 3.059 -9.5 1 92.31 105 GLY A CA 1
ATOM 801 C C . GLY A 1 105 ? -21.016 4.449 -9.727 1 92.31 105 GLY A C 1
ATOM 802 O O . GLY A 1 105 ? -21.078 4.98 -10.836 1 92.31 105 GLY A O 1
ATOM 803 N N . ASP A 1 106 ? -20.406 5.004 -8.703 1 94.75 106 ASP A N 1
ATOM 804 C CA . ASP A 1 106 ? -19.969 6.395 -8.781 1 94.75 106 ASP A CA 1
ATOM 805 C C . ASP A 1 106 ? -18.781 6.547 -9.734 1 94.75 106 ASP A C 1
ATOM 807 O O . ASP A 1 106 ? -18.5 7.648 -10.203 1 94.75 106 ASP A O 1
ATOM 811 N N . TYR A 1 107 ? -18.125 5.523 -10.016 1 93.62 107 TYR A N 1
ATOM 812 C CA . TYR A 1 107 ? -16.922 5.633 -10.836 1 93.62 107 TYR A CA 1
ATOM 813 C C . TYR A 1 107 ? -17.219 5.246 -12.281 1 93.62 107 TYR A C 1
ATOM 815 O O . TYR A 1 107 ? -16.297 5.039 -13.078 1 93.62 107 TYR A O 1
ATOM 823 N N . LEU A 1 108 ? -18.375 5.031 -12.656 1 90.75 108 LEU A N 1
ATOM 824 C CA . LEU A 1 108 ? -18.859 4.887 -14.023 1 90.75 108 LEU A CA 1
ATOM 825 C C . LEU A 1 108 ? -18.156 3.734 -14.727 1 90.75 108 LEU A C 1
ATOM 827 O O . LEU A 1 108 ? -17.719 3.875 -15.875 1 90.75 108 LEU A O 1
ATOM 831 N N . GLY A 1 109 ? -17.844 2.689 -13.984 1 87.25 109 GLY A N 1
ATOM 832 C CA . GLY A 1 109 ? -17.344 1.459 -14.578 1 87.25 109 GLY A CA 1
ATOM 833 C C . GLY A 1 109 ? -15.836 1.43 -14.703 1 87.25 109 GLY A C 1
ATOM 834 O O . GLY A 1 109 ? -15.281 0.529 -15.336 1 87.25 109 GLY A O 1
ATOM 835 N N . LYS A 1 110 ? -15.203 2.361 -14.125 1 91.19 110 LYS A N 1
ATOM 836 C CA . LYS A 1 110 ? -13.742 2.412 -14.188 1 91.19 110 LYS A CA 1
ATOM 837 C C . LYS A 1 110 ? -13.117 1.382 -13.25 1 91.19 110 LYS A C 1
ATOM 839 O O . LYS A 1 110 ? -13.773 0.912 -12.312 1 91.19 110 LYS A O 1
ATOM 844 N N . THR A 1 111 ? -11.883 1.013 -13.586 1 91.19 111 THR A N 1
ATOM 845 C CA . THR A 1 111 ? -11.055 0.291 -12.625 1 91.19 111 THR A CA 1
ATOM 846 C C . THR A 1 111 ? -10.625 1.211 -11.484 1 91.19 111 THR A C 1
ATOM 848 O O . THR A 1 111 ? -9.906 2.189 -11.711 1 91.19 111 THR A O 1
ATOM 851 N N . VAL A 1 112 ? -11.148 0.869 -10.305 1 95.38 112 VAL A N 1
ATOM 852 C CA . VAL A 1 112 ? -10.844 1.695 -9.141 1 95.38 112 VAL A CA 1
ATOM 853 C C . VAL A 1 112 ? -9.516 1.259 -8.531 1 95.38 112 VAL A C 1
ATOM 855 O O . VAL A 1 112 ? -9.328 0.084 -8.203 1 95.38 112 VAL A O 1
ATOM 858 N N . GLN A 1 113 ? -8.609 2.186 -8.406 1 96 113 GLN A N 1
ATOM 859 C CA . GLN A 1 113 ? -7.242 1.88 -8 1 96 113 GLN A CA 1
ATOM 860 C C . GLN A 1 113 ? -6.789 2.781 -6.855 1 96 113 GLN A C 1
ATOM 862 O O . GLN A 1 113 ? -7.504 3.709 -6.473 1 96 113 GLN A O 1
ATOM 867 N N . VAL A 1 114 ? -5.684 2.406 -6.23 1 97.5 114 VAL A N 1
ATOM 868 C CA . VAL A 1 114 ? -5.105 3.26 -5.195 1 97.5 114 VAL A CA 1
ATOM 869 C C . VAL A 1 114 ? -4.781 4.633 -5.781 1 97.5 114 VAL A C 1
ATOM 871 O O . VAL A 1 114 ? -5.156 5.66 -5.215 1 97.5 114 VAL A O 1
ATOM 874 N N . VAL A 1 115 ? -4.09 4.547 -6.898 1 96.38 115 VAL A N 1
ATOM 875 C CA . VAL A 1 115 ? -3.863 5.762 -7.668 1 96.38 115 VAL A CA 1
ATOM 876 C C . VAL A 1 115 ? -4.703 5.734 -8.945 1 96.38 115 VAL A C 1
ATOM 878 O O . VAL A 1 115 ? -4.535 4.848 -9.781 1 96.38 115 VAL A O 1
ATOM 881 N N . PRO A 1 116 ? -5.699 6.582 -9.078 1 97.44 116 PRO A N 1
ATOM 882 C CA . PRO A 1 116 ? -5.824 7.855 -8.367 1 97.44 116 PRO A CA 1
ATOM 883 C C . PRO A 1 116 ? -6.949 7.84 -7.332 1 97.44 116 PRO A C 1
ATOM 885 O O . PRO A 1 116 ? -7.086 8.781 -6.551 1 97.44 116 PRO A O 1
ATOM 888 N N . HIS A 1 117 ? -7.727 6.863 -7.312 1 98.25 117 HIS A N 1
ATOM 889 C CA . HIS A 1 117 ? -9.031 6.965 -6.672 1 98.25 117 HIS A CA 1
ATOM 890 C C . HIS A 1 117 ? -8.898 7.094 -5.16 1 98.25 117 HIS A C 1
ATOM 892 O O . HIS A 1 117 ? -9.523 7.957 -4.547 1 98.25 117 HIS A O 1
ATOM 898 N N . ILE A 1 118 ? -8.078 6.258 -4.578 1 98.56 118 ILE A N 1
ATOM 899 C CA . ILE A 1 118 ? -7.848 6.363 -3.141 1 98.56 118 ILE A CA 1
ATOM 900 C C . ILE A 1 118 ? -7.125 7.676 -2.83 1 98.56 118 ILE A C 1
ATOM 902 O O . ILE A 1 118 ? -7.508 8.398 -1.904 1 98.56 118 ILE A O 1
ATOM 906 N N . THR A 1 119 ? -6.094 8 -3.605 1 98.75 119 THR A N 1
ATOM 907 C CA . THR A 1 119 ? -5.332 9.219 -3.361 1 98.75 119 THR A CA 1
ATOM 908 C C . THR A 1 119 ? -6.215 10.453 -3.533 1 98.75 119 THR A C 1
ATOM 910 O O . THR A 1 119 ? -6.133 11.398 -2.746 1 98.75 119 THR A O 1
ATOM 913 N N . ASP A 1 120 ? -7.09 10.375 -4.5 1 98.69 120 ASP A N 1
ATOM 914 C CA . ASP A 1 120 ? -8.031 11.469 -4.684 1 98.69 120 ASP A CA 1
ATOM 915 C C . ASP A 1 120 ? -8.984 11.586 -3.496 1 98.69 120 ASP A C 1
ATOM 917 O O . ASP A 1 120 ? -9.281 12.688 -3.035 1 98.69 120 ASP A O 1
ATOM 921 N N . ALA A 1 121 ? -9.445 10.461 -3.09 1 98.75 121 ALA A N 1
ATOM 922 C CA . ALA A 1 121 ? -10.367 10.461 -1.958 1 98.75 121 ALA A CA 1
ATOM 923 C C . ALA A 1 121 ? -9.719 11.062 -0.717 1 98.75 121 ALA A C 1
ATOM 925 O O . ALA A 1 121 ? -10.359 11.812 0.028 1 98.75 121 ALA A O 1
ATOM 926 N N . ILE A 1 122 ? -8.453 10.766 -0.458 1 98.88 122 ILE A N 1
ATOM 927 C CA . ILE A 1 122 ? -7.707 11.297 0.678 1 98.88 122 ILE A CA 1
ATOM 928 C C . ILE A 1 122 ? -7.594 12.812 0.557 1 98.88 122 ILE A C 1
ATOM 930 O O . ILE A 1 122 ? -7.898 13.539 1.504 1 98.88 122 ILE A O 1
ATOM 934 N N . GLN A 1 123 ? -7.195 13.25 -0.613 1 98.88 123 GLN A N 1
ATOM 935 C CA . GLN A 1 123 ? -7.008 14.68 -0.841 1 98.88 123 GLN A CA 1
ATOM 936 C C . GLN A 1 123 ? -8.32 15.438 -0.669 1 98.88 123 GLN A C 1
ATOM 938 O O . GLN A 1 123 ? -8.359 16.484 -0.015 1 98.88 123 GLN A O 1
ATOM 943 N N . GLU A 1 124 ? -9.383 14.883 -1.22 1 98.69 124 GLU A N 1
ATOM 944 C CA . GLU A 1 124 ? -10.695 15.516 -1.131 1 98.69 124 GLU A CA 1
ATOM 945 C C . GLU A 1 124 ? -11.172 15.586 0.315 1 98.69 124 GLU A C 1
ATOM 947 O O . GLU A 1 124 ? -11.75 16.594 0.734 1 98.69 124 GLU A O 1
ATOM 952 N N . TRP A 1 125 ? -10.938 14.531 0.989 1 98.75 125 TRP A N 1
ATOM 953 C CA . TRP A 1 125 ? -11.312 14.492 2.398 1 98.75 125 TRP A CA 1
ATOM 954 C C . TRP A 1 125 ? -10.602 15.586 3.186 1 98.75 125 TRP A C 1
ATOM 956 O O . TRP A 1 125 ? -11.227 16.312 3.953 1 98.75 125 TRP A O 1
ATOM 966 N N . VAL A 1 126 ? -9.312 15.727 3.004 1 98.81 126 VAL A N 1
ATOM 967 C CA . VAL A 1 126 ? -8.492 16.703 3.713 1 98.81 126 VAL A CA 1
ATOM 968 C C . VAL A 1 126 ? -8.953 18.109 3.357 1 98.81 126 VAL A C 1
ATOM 970 O O . VAL A 1 126 ? -9.156 18.953 4.242 1 98.81 126 VAL A O 1
ATOM 973 N N . MET A 1 127 ? -9.195 18.344 2.092 1 98.69 127 MET A N 1
ATOM 974 C CA . MET A 1 127 ? -9.594 19.672 1.64 1 98.69 127 MET A CA 1
ATOM 975 C C . MET A 1 127 ? -10.953 20.062 2.209 1 98.69 127 MET A C 1
ATOM 977 O O . MET A 1 127 ? -11.156 21.203 2.629 1 98.69 127 MET A O 1
ATOM 981 N N . ARG A 1 128 ? -11.852 19.125 2.199 1 98.5 128 ARG A N 1
ATOM 982 C CA . ARG A 1 128 ? -13.188 19.391 2.717 1 98.5 128 ARG A CA 1
ATOM 983 C C . ARG A 1 128 ? -13.156 19.625 4.223 1 98.5 128 ARG A C 1
ATOM 985 O O . ARG A 1 128 ? -13.711 20.609 4.715 1 98.5 128 ARG A O 1
ATOM 992 N N . GLN A 1 129 ? -12.477 18.781 4.93 1 98.62 129 GLN A N 1
ATOM 993 C CA . GLN A 1 129 ? -12.508 18.828 6.387 1 98.62 129 GLN A CA 1
ATOM 994 C C . GLN A 1 129 ? -11.719 20.031 6.91 1 98.62 129 GLN A C 1
ATOM 996 O O . GLN A 1 129 ? -12.055 20.594 7.957 1 98.62 129 GLN A O 1
ATOM 1001 N N . ALA A 1 130 ? -10.695 20.438 6.168 1 98.69 130 ALA A N 1
ATOM 1002 C CA . ALA A 1 130 ? -9.852 21.562 6.574 1 98.69 130 ALA A CA 1
ATOM 1003 C C . ALA A 1 130 ? -10.664 22.844 6.625 1 98.69 130 ALA A C 1
ATOM 1005 O O . ALA A 1 130 ? -10.273 23.812 7.305 1 98.69 130 ALA A O 1
ATOM 1006 N N . ARG A 1 131 ? -11.789 22.875 5.965 1 98.38 131 ARG A N 1
ATOM 1007 C CA . ARG A 1 131 ? -12.555 24.109 5.84 1 98.38 131 ARG A CA 1
ATOM 1008 C C . ARG A 1 131 ? -13.625 24.203 6.93 1 98.38 131 ARG A C 1
ATOM 1010 O O . ARG A 1 131 ? -14.25 25.25 7.102 1 98.38 131 ARG A O 1
ATOM 1017 N N . VAL A 1 132 ? -13.852 23.188 7.637 1 98.31 132 VAL A N 1
ATOM 1018 C CA . VAL A 1 132 ? -14.906 23.141 8.648 1 98.31 132 VAL A CA 1
ATOM 1019 C C . VAL A 1 132 ? -14.5 23.969 9.859 1 98.31 132 VAL A C 1
ATOM 1021 O O . VAL A 1 132 ? -13.438 23.734 10.453 1 98.31 132 VAL A O 1
ATOM 1024 N N . PRO A 1 133 ? -15.336 24.906 10.258 1 98.31 133 PRO A N 1
ATOM 1025 C CA . PRO A 1 133 ? -15.031 25.719 11.445 1 98.31 133 PRO A CA 1
ATOM 1026 C C . PRO A 1 133 ? -14.898 24.875 12.711 1 98.31 133 PRO A C 1
ATOM 1028 O O . PRO A 1 133 ? -15.648 23.922 12.906 1 98.31 133 PRO A O 1
ATOM 1031 N N . VAL A 1 134 ? -13.945 25.281 13.609 1 98 134 VAL A N 1
ATOM 1032 C CA . VAL A 1 134 ? -13.68 24.438 14.773 1 98 134 VAL A CA 1
ATOM 1033 C C . VAL A 1 134 ? -13.656 25.297 16.031 1 98 134 VAL A C 1
ATOM 1035 O O . VAL A 1 134 ? -13.492 24.781 17.141 1 98 134 VAL A O 1
ATOM 1038 N N . ASP A 1 135 ? -13.93 26.672 15.922 1 96.62 135 ASP A N 1
ATOM 1039 C CA . ASP A 1 135 ? -13.797 27.578 17.062 1 96.62 135 ASP A CA 1
ATOM 1040 C C . ASP A 1 135 ? -15.172 27.984 17.594 1 96.62 135 ASP A C 1
ATOM 1042 O O . ASP A 1 135 ? -15.266 28.781 18.531 1 96.62 135 ASP A O 1
ATOM 1046 N N . GLY A 1 136 ? -16.234 27.578 16.969 1 93.94 136 GLY A N 1
ATOM 1047 C CA . GLY A 1 136 ? -17.562 27.953 17.406 1 93.94 136 GLY A CA 1
ATOM 1048 C C . GLY A 1 136 ? -18.016 29.297 16.844 1 93.94 136 GLY A C 1
ATOM 1049 O O . GLY A 1 136 ? -19.078 29.797 17.219 1 93.94 136 GLY A O 1
ATOM 1050 N N . ASP A 1 137 ? -17.219 29.906 15.953 1 95.94 137 ASP A N 1
ATOM 1051 C CA . ASP A 1 137 ? -17.547 31.234 15.43 1 95.94 137 ASP A CA 1
ATOM 1052 C C . ASP A 1 137 ? -17.891 31.172 13.945 1 95.94 137 ASP A C 1
ATOM 1054 O O . ASP A 1 137 ? -18.047 32.219 13.289 1 95.94 137 ASP A O 1
ATOM 1058 N N . ASP A 1 138 ? -17.891 30.016 13.336 1 96.12 138 ASP A N 1
ATOM 1059 C CA . ASP A 1 138 ? -18.266 29.75 11.945 1 96.12 138 ASP A CA 1
ATOM 1060 C C . ASP A 1 138 ? -17.25 30.344 10.977 1 96.12 138 ASP A C 1
ATOM 1062 O O . ASP A 1 138 ? -17.578 30.641 9.836 1 96.12 138 ASP A O 1
ATOM 1066 N N . ILE A 1 139 ? -16.078 30.625 11.523 1 97.56 139 ILE A N 1
ATOM 1067 C CA . ILE A 1 139 ? -15.008 31.125 10.664 1 97.56 139 ILE A CA 1
ATOM 1068 C C . ILE A 1 139 ? -14.164 29.953 10.148 1 97.56 139 ILE A C 1
ATOM 1070 O O . ILE A 1 139 ? -13.75 29.094 10.93 1 97.56 139 ILE A O 1
ATOM 1074 N N . GLU A 1 140 ? -13.945 29.875 8.852 1 98.12 140 GLU A N 1
ATOM 1075 C CA . GLU A 1 140 ? -13.117 28.844 8.234 1 98.12 140 GLU A CA 1
ATOM 1076 C C . GLU A 1 140 ? -11.664 28.969 8.695 1 98.12 140 GLU A C 1
ATOM 1078 O O . GLU A 1 140 ? -11.117 30.062 8.781 1 98.12 140 GLU A O 1
ATOM 1083 N N . PRO A 1 141 ? -11.07 27.859 9.039 1 98.62 141 PRO A N 1
ATOM 1084 C CA . PRO A 1 141 ? -9.656 27.906 9.406 1 98.62 141 PRO A CA 1
ATOM 1085 C C . PRO A 1 141 ? -8.766 28.422 8.273 1 98.62 141 PRO A C 1
ATOM 1087 O O . PRO A 1 141 ? -9.133 28.312 7.102 1 98.62 141 PRO A O 1
ATOM 1090 N N . GLN A 1 142 ? -7.688 28.969 8.68 1 98.69 142 GLN A N 1
ATOM 1091 C CA . GLN A 1 142 ? -6.691 29.453 7.727 1 98.69 142 GLN A CA 1
ATOM 1092 C C . GLN A 1 142 ? -5.562 28.438 7.555 1 98.69 142 GLN A C 1
ATOM 1094 O O . GLN A 1 142 ? -4.859 28.453 6.543 1 98.69 142 GLN A O 1
ATOM 1099 N N . VAL A 1 143 ? -5.324 27.625 8.555 1 98.81 143 VAL A N 1
ATOM 1100 C CA . VAL A 1 143 ? -4.262 26.625 8.539 1 98.81 143 VAL A CA 1
ATOM 1101 C C . VAL A 1 143 ? -4.812 25.266 8.992 1 98.81 143 VAL A C 1
ATOM 1103 O O . VAL A 1 143 ? -5.578 25.203 9.953 1 98.81 143 VAL A O 1
ATOM 1106 N N . CYS A 1 144 ? -4.477 24.234 8.305 1 98.88 144 CYS A N 1
ATOM 1107 C CA . CYS A 1 144 ? -4.781 22.859 8.703 1 98.88 144 CYS A CA 1
ATOM 1108 C C . CYS A 1 144 ? -3.504 22.078 8.992 1 98.88 144 CYS A C 1
ATOM 1110 O O . CYS A 1 144 ? -2.686 21.875 8.102 1 98.88 144 CYS A O 1
ATOM 1112 N N . VAL A 1 145 ? -3.305 21.688 10.211 1 98.81 145 VAL A N 1
ATOM 1113 C CA . VAL A 1 145 ? -2.189 20.828 10.602 1 98.81 145 VAL A CA 1
ATOM 1114 C C . VAL A 1 145 ? -2.594 19.359 10.477 1 98.81 145 VAL A C 1
ATOM 1116 O O . VAL A 1 145 ? -3.584 18.938 11.07 1 98.81 145 VAL A O 1
ATOM 1119 N N . ILE A 1 146 ? -1.869 18.609 9.703 1 98.81 146 ILE A N 1
ATOM 1120 C CA . ILE A 1 146 ? -2.17 17.203 9.445 1 98.81 146 ILE A CA 1
ATOM 1121 C C . ILE A 1 146 ? -1.06 16.328 10.008 1 98.81 146 ILE A C 1
ATOM 1123 O O . ILE A 1 146 ? 0.115 16.516 9.68 1 98.81 146 ILE A O 1
ATOM 1127 N N . GLU A 1 147 ? -1.421 15.453 10.844 1 98.44 147 GLU A N 1
ATOM 1128 C CA . GLU A 1 147 ? -0.465 14.461 11.32 1 98.44 147 GLU A CA 1
ATOM 1129 C C . GLU A 1 147 ? -0.687 13.109 10.648 1 98.44 147 GLU A C 1
ATOM 1131 O O . GLU A 1 147 ? -1.773 12.531 10.742 1 98.44 147 GLU A O 1
ATOM 1136 N N . LEU A 1 148 ? 0.292 12.664 9.953 1 97.88 148 LEU A N 1
ATOM 1137 C CA . LEU A 1 148 ? 0.252 11.312 9.391 1 97.88 148 LEU A CA 1
ATOM 1138 C C . LEU A 1 148 ? 0.876 10.305 10.344 1 97.88 148 LEU A C 1
ATOM 1140 O O . LEU A 1 148 ? 2.084 10.344 10.594 1 97.88 148 LEU A O 1
ATOM 1144 N N . GLY A 1 149 ? 0.018 9.461 10.883 1 94.88 149 GLY A N 1
ATOM 1145 C CA . GLY A 1 149 ? 0.51 8.406 11.758 1 94.88 149 GLY A CA 1
ATOM 1146 C C . GLY A 1 149 ? 1.365 7.383 11.031 1 94.88 149 GLY A C 1
ATOM 1147 O O . GLY A 1 149 ? 1.376 7.336 9.805 1 94.88 149 GLY A O 1
ATOM 1148 N N . GLY A 1 150 ? 2.113 6.637 11.852 1 92.19 150 GLY A N 1
ATOM 1149 C CA . GLY A 1 150 ? 2.984 5.617 11.289 1 92.19 150 GLY A CA 1
ATOM 1150 C C . GLY A 1 150 ? 4.352 6.148 10.898 1 92.19 150 GLY A C 1
ATOM 1151 O O . GLY A 1 150 ? 4.734 7.246 11.305 1 92.19 150 GLY A O 1
ATOM 1152 N N . THR A 1 151 ? 5.074 5.301 10.203 1 94.06 151 THR A N 1
ATOM 1153 C CA . THR A 1 151 ? 6.438 5.629 9.805 1 94.06 151 THR A CA 1
ATOM 1154 C C . THR A 1 151 ? 6.57 5.66 8.289 1 94.06 151 THR A C 1
ATOM 1156 O O . THR A 1 151 ? 6.109 4.746 7.598 1 94.06 151 THR A O 1
ATOM 1159 N N . VAL A 1 152 ? 7.164 6.688 7.887 1 94.5 152 VAL A N 1
ATOM 1160 C CA . VAL A 1 152 ? 7.426 6.777 6.453 1 94.5 152 VAL A CA 1
ATOM 1161 C C . VAL A 1 152 ? 8.188 5.535 5.992 1 94.5 152 VAL A C 1
ATOM 1163 O O . VAL A 1 152 ? 9.133 5.098 6.648 1 94.5 152 VAL A O 1
ATOM 1166 N N . GLY A 1 153 ? 7.766 4.965 4.914 1 90.06 153 GLY A N 1
ATOM 1167 C CA . GLY A 1 153 ? 8.414 3.771 4.402 1 90.06 153 GLY A CA 1
ATOM 1168 C C . GLY A 1 153 ? 7.598 2.512 4.605 1 90.06 153 GLY A C 1
ATOM 1169 O O . GLY A 1 153 ? 7.82 1.504 3.932 1 90.06 153 GLY A O 1
ATOM 1170 N N . ASP A 1 154 ? 6.719 2.598 5.547 1 93.62 154 ASP A N 1
ATOM 1171 C CA . ASP A 1 154 ? 5.863 1.438 5.777 1 93.62 154 ASP A CA 1
ATOM 1172 C C . ASP A 1 154 ? 4.793 1.319 4.695 1 93.62 154 ASP A C 1
ATOM 1174 O O . ASP A 1 154 ? 4.312 2.33 4.176 1 93.62 154 ASP A O 1
ATOM 1178 N N . ILE A 1 155 ? 4.312 0.103 4.473 1 94.62 155 ILE A N 1
ATOM 1179 C CA . ILE A 1 155 ? 3.324 -0.193 3.439 1 94.62 155 ILE A CA 1
ATOM 1180 C C . ILE A 1 155 ? 2.031 0.566 3.73 1 94.62 155 ILE A C 1
ATOM 1182 O O . ILE A 1 155 ? 1.384 1.075 2.812 1 94.62 155 ILE A O 1
ATOM 1186 N N . GLU A 1 156 ? 1.696 0.708 5.016 1 94.44 156 GLU A N 1
ATOM 1187 C CA . GLU A 1 156 ? 0.414 1.282 5.414 1 94.44 156 GLU A CA 1
ATOM 1188 C C . GLU A 1 156 ? 0.37 2.781 5.137 1 94.44 156 GLU A C 1
ATOM 1190 O O . GLU A 1 156 ? -0.708 3.359 4.992 1 94.44 156 GLU A O 1
ATOM 1195 N N . SER A 1 157 ? 1.482 3.408 5.027 1 95.75 157 SER A N 1
ATOM 1196 C CA . SER A 1 157 ? 1.544 4.859 4.875 1 95.75 157 SER A CA 1
ATOM 1197 C C . SER A 1 157 ? 1.609 5.258 3.404 1 95.75 157 SER A C 1
ATOM 1199 O O . SER A 1 157 ? 1.403 6.422 3.062 1 95.75 157 SER A O 1
ATOM 1201 N N . MET A 1 158 ? 1.787 4.305 2.533 1 96.62 158 MET A N 1
ATOM 1202 C CA . MET A 1 158 ? 2.168 4.598 1.155 1 96.62 158 MET A CA 1
ATOM 1203 C C . MET A 1 158 ? 1.051 5.336 0.427 1 96.62 158 MET A C 1
ATOM 1205 O O . MET A 1 158 ? 1.302 6.332 -0.256 1 96.62 158 MET A O 1
ATOM 1209 N N . PRO A 1 159 ? -0.214 4.883 0.594 1 97.88 159 PRO A N 1
ATOM 1210 C CA . PRO A 1 159 ? -1.271 5.621 -0.101 1 97.88 159 PRO A CA 1
ATOM 1211 C C . PRO A 1 159 ? -1.368 7.074 0.348 1 97.88 159 PRO A C 1
ATOM 1213 O O . PRO A 1 159 ? -1.644 7.961 -0.466 1 97.88 159 PRO A O 1
ATOM 1216 N N . PHE A 1 160 ? -1.076 7.305 1.584 1 98.69 160 PHE A N 1
ATOM 1217 C CA . PHE A 1 160 ? -1.162 8.656 2.127 1 98.69 160 PHE A CA 1
ATOM 1218 C C . PHE A 1 160 ? 0.011 9.5 1.653 1 98.69 160 PHE A C 1
ATOM 1220 O O . PHE A 1 160 ? -0.17 10.656 1.264 1 98.69 160 PHE A O 1
ATOM 1227 N N . ILE A 1 161 ? 1.176 8.938 1.682 1 98.25 161 ILE A N 1
ATOM 1228 C CA . ILE A 1 161 ? 2.355 9.656 1.222 1 98.25 161 ILE A CA 1
ATOM 1229 C C . ILE A 1 161 ? 2.188 10.039 -0.248 1 98.25 161 ILE A C 1
ATOM 1231 O O . ILE A 1 161 ? 2.471 11.172 -0.639 1 98.25 161 ILE A O 1
ATOM 1235 N N . GLU A 1 162 ? 1.669 9.07 -1.016 1 98.44 162 GLU A N 1
ATOM 1236 C CA . GLU A 1 162 ? 1.428 9.344 -2.43 1 98.44 162 GLU A CA 1
ATOM 1237 C C . GLU A 1 162 ? 0.371 10.43 -2.607 1 98.44 162 GLU A C 1
ATOM 1239 O O . GLU A 1 162 ? 0.509 11.305 -3.465 1 98.44 162 GLU A O 1
ATOM 1244 N N . ALA A 1 163 ? -0.641 10.398 -1.807 1 98.75 163 ALA A N 1
ATOM 1245 C CA . ALA A 1 163 ? -1.692 11.414 -1.867 1 98.75 163 ALA A CA 1
ATOM 1246 C C . ALA A 1 163 ? -1.128 12.805 -1.601 1 98.75 163 ALA A C 1
ATOM 1248 O O . ALA A 1 163 ? -1.45 13.758 -2.312 1 98.75 163 ALA A O 1
ATOM 1249 N N . PHE A 1 164 ? -0.232 12.898 -0.646 1 98.81 164 PHE A N 1
ATOM 1250 C CA . PHE A 1 164 ? 0.281 14.211 -0.277 1 98.81 164 PHE A CA 1
ATOM 1251 C C . PHE A 1 164 ? 1.371 14.664 -1.243 1 98.81 164 PHE A C 1
ATOM 1253 O O . PHE A 1 164 ? 1.593 15.859 -1.425 1 98.81 164 PHE A O 1
ATOM 1260 N N . ARG A 1 165 ? 2.084 13.641 -1.789 1 98.25 165 ARG A N 1
ATOM 1261 C CA . ARG A 1 165 ? 2.984 14 -2.879 1 98.25 165 ARG A CA 1
ATOM 1262 C C . ARG A 1 165 ? 2.236 14.727 -3.99 1 98.25 165 ARG A C 1
ATOM 1264 O O . ARG A 1 165 ? 2.705 15.75 -4.496 1 98.25 165 ARG A O 1
ATOM 1271 N N . GLN A 1 166 ? 1.044 14.266 -4.352 1 98.56 166 GLN A N 1
ATOM 1272 C CA . GLN A 1 166 ? 0.2 14.891 -5.363 1 98.56 166 GLN A CA 1
ATOM 1273 C C . GLN A 1 166 ? -0.407 16.188 -4.844 1 98.56 166 GLN A C 1
ATOM 1275 O O . GLN A 1 166 ? -0.458 17.188 -5.566 1 98.56 166 GLN A O 1
ATOM 1280 N N . PHE A 1 167 ? -0.78 16.172 -3.602 1 98.75 167 PHE A N 1
ATOM 1281 C CA . PHE A 1 167 ? -1.512 17.25 -2.943 1 98.75 167 PHE A CA 1
ATOM 1282 C C . PHE A 1 167 ? -0.701 18.531 -2.951 1 98.75 167 PHE A C 1
ATOM 1284 O O . PHE A 1 167 ? -1.253 19.625 -3.156 1 98.75 167 PHE A O 1
ATOM 1291 N N . GLN A 1 168 ? 0.57 18.438 -2.713 1 97.94 168 GLN A N 1
ATOM 1292 C CA . GLN A 1 168 ? 1.41 19.625 -2.629 1 97.94 168 GLN A CA 1
ATOM 1293 C C . GLN A 1 168 ? 1.396 20.406 -3.941 1 97.94 168 GLN A C 1
ATOM 1295 O O . GLN A 1 168 ? 1.538 21.625 -3.945 1 97.94 168 GLN A O 1
ATOM 1300 N N . PHE A 1 169 ? 1.161 19.719 -5.059 1 97.25 169 PHE A N 1
ATOM 1301 C CA . PHE A 1 169 ? 1.068 20.406 -6.344 1 97.25 169 PHE A CA 1
ATOM 1302 C C . PHE A 1 169 ? -0.336 20.969 -6.562 1 97.25 169 PHE A C 1
ATOM 1304 O O . PHE A 1 169 ? -0.502 22.047 -7.137 1 97.25 169 PHE A O 1
ATOM 1311 N N . LYS A 1 170 ? -1.265 20.219 -6.066 1 97.44 170 LYS A N 1
ATOM 1312 C CA . LYS A 1 170 ? -2.658 20.625 -6.219 1 97.44 170 LYS A CA 1
ATOM 1313 C C . LYS A 1 170 ? -2.932 21.938 -5.492 1 97.44 170 LYS A C 1
ATOM 1315 O O . LYS A 1 170 ? -3.586 22.828 -6.035 1 97.44 170 LYS A O 1
ATOM 1320 N N . VAL A 1 171 ? -2.348 22.078 -4.309 1 97.69 171 VAL A N 1
ATOM 1321 C CA . VAL A 1 171 ? -2.621 23.266 -3.508 1 97.69 171 VAL A CA 1
ATOM 1322 C C . VAL A 1 171 ? -1.52 24.312 -3.723 1 97.69 171 VAL A C 1
ATOM 1324 O O . VAL A 1 171 ? -1.609 25.422 -3.223 1 97.69 171 VAL A O 1
ATOM 1327 N N . LYS A 1 172 ? -0.453 23.938 -4.473 1 97.12 172 LYS A N 1
ATOM 1328 C CA . LYS A 1 172 ? 0.723 24.75 -4.742 1 97.12 172 LYS A CA 1
ATOM 1329 C C . LYS A 1 172 ? 1.704 24.719 -3.574 1 97.12 172 LYS A C 1
ATOM 1331 O O . LYS A 1 172 ? 1.297 24.766 -2.412 1 97.12 172 LYS A O 1
ATOM 1336 N N . ARG A 1 173 ? 2.859 24.797 -3.875 1 95.12 173 ARG A N 1
ATOM 1337 C CA . ARG A 1 173 ? 3.957 24.578 -2.938 1 95.12 173 ARG A CA 1
ATOM 1338 C C . ARG A 1 173 ? 3.959 25.641 -1.837 1 95.12 173 ARG A C 1
ATOM 1340 O O . ARG A 1 173 ? 4.309 25.344 -0.691 1 95.12 173 ARG A O 1
ATOM 1347 N N . GLU A 1 174 ? 3.547 26.859 -2.143 1 96.81 174 GLU A N 1
ATOM 1348 C CA . GLU A 1 174 ? 3.582 27.938 -1.173 1 96.81 174 GLU A CA 1
ATOM 1349 C C . GLU A 1 174 ? 2.523 27.75 -0.091 1 96.81 174 GLU A C 1
ATOM 1351 O O . GLU A 1 174 ? 2.557 28.422 0.943 1 96.81 174 GLU A O 1
ATOM 1356 N N . ASN A 1 175 ? 1.577 26.812 -0.354 1 98.5 175 ASN A N 1
ATOM 1357 C CA . ASN A 1 175 ? 0.488 26.578 0.588 1 98.5 175 ASN A CA 1
ATOM 1358 C C . ASN A 1 175 ? 0.659 25.25 1.323 1 98.5 175 ASN A C 1
ATOM 1360 O O . ASN A 1 175 ? -0.265 24.781 1.991 1 98.5 175 ASN A O 1
ATOM 1364 N N . PHE A 1 176 ? 1.83 24.656 1.147 1 98.62 176 PHE A N 1
ATOM 1365 C CA . PHE A 1 176 ? 2.084 23.344 1.725 1 98.62 176 PHE A CA 1
ATOM 1366 C C . PHE A 1 176 ? 3.449 23.297 2.404 1 98.62 176 PHE A C 1
ATOM 1368 O O . PHE A 1 176 ? 4.457 23.672 1.8 1 98.62 176 PHE A O 1
ATOM 1375 N N . CYS A 1 177 ? 3.414 22.859 3.697 1 98.44 177 CYS A N 1
ATOM 1376 C CA . CYS A 1 177 ? 4.633 22.703 4.488 1 98.44 177 CYS A CA 1
ATOM 1377 C C . CYS A 1 177 ? 4.73 21.312 5.074 1 98.44 177 CYS A C 1
ATOM 1379 O O . CYS A 1 177 ? 3.75 20.781 5.605 1 98.44 177 CYS A O 1
ATOM 1381 N N . ASN A 1 178 ? 5.891 20.688 4.961 1 98.56 178 ASN A N 1
ATOM 1382 C CA . ASN A 1 178 ? 6.109 19.375 5.543 1 98.56 178 ASN A CA 1
ATOM 1383 C C . ASN A 1 178 ? 7.125 19.422 6.684 1 98.56 178 ASN A C 1
ATOM 1385 O O . ASN A 1 178 ? 8.258 19.859 6.488 1 98.56 178 ASN A O 1
ATOM 1389 N N . ILE A 1 179 ? 6.668 19.047 7.828 1 98.5 179 ILE A N 1
ATOM 1390 C CA . ILE A 1 179 ? 7.531 18.859 8.984 1 98.5 179 ILE A CA 1
ATOM 1391 C C . ILE A 1 179 ? 7.82 17.375 9.188 1 98.5 179 ILE A C 1
ATOM 1393 O O . ILE A 1 179 ? 6.898 16.578 9.359 1 98.5 179 ILE A O 1
ATOM 1397 N N . HIS A 1 180 ? 9.086 17.062 9.148 1 98.5 180 HIS A N 1
ATOM 1398 C CA . HIS A 1 180 ? 9.477 15.672 9.352 1 98.5 180 HIS A CA 1
ATOM 1399 C C . HIS A 1 180 ? 10.148 15.477 10.711 1 98.5 180 HIS A C 1
ATOM 1401 O O . HIS A 1 180 ? 11.125 16.156 11.023 1 98.5 180 HIS A O 1
ATOM 1407 N N . VAL A 1 181 ? 9.578 14.57 11.484 1 98.19 181 VAL A N 1
ATOM 1408 C CA . VAL A 1 181 ? 10.078 14.289 12.82 1 98.19 181 VAL A CA 1
ATOM 1409 C C . VAL A 1 181 ? 10.977 13.055 12.789 1 98.19 181 VAL A C 1
ATOM 1411 O O . VAL A 1 181 ? 10.602 12.023 12.219 1 98.19 181 VAL A O 1
ATOM 1414 N N . SER A 1 182 ? 12.148 13.156 13.375 1 96.62 182 SER A N 1
ATOM 1415 C CA . SER A 1 182 ? 13.102 12.047 13.375 1 96.62 182 SER A CA 1
ATOM 1416 C C . SER A 1 182 ? 13.789 11.914 14.734 1 96.62 182 SER A C 1
ATOM 1418 O O . SER A 1 182 ? 13.711 12.812 15.57 1 96.62 182 SER A O 1
ATOM 1420 N N . LEU A 1 183 ? 14.406 10.758 14.906 1 95.56 183 LEU A N 1
ATOM 1421 C CA . LEU A 1 183 ? 15.148 10.469 16.125 1 95.56 183 LEU A CA 1
ATOM 1422 C C . LEU A 1 183 ? 16.641 10.656 15.914 1 95.56 183 LEU A C 1
ATOM 1424 O O . LEU A 1 183 ? 17.203 10.172 14.922 1 95.56 183 LEU A O 1
ATOM 1428 N N . VAL A 1 184 ? 17.234 11.375 16.812 1 96.44 184 VAL A N 1
ATOM 1429 C CA . VAL A 1 184 ? 18.688 11.445 16.875 1 96.44 184 VAL A CA 1
ATOM 1430 C C . VAL A 1 184 ? 19.188 10.719 18.125 1 96.44 184 VAL A C 1
ATOM 1432 O O . VAL A 1 184 ? 19.25 11.312 19.203 1 96.44 184 VAL A O 1
ATOM 1435 N N . PRO A 1 185 ? 19.484 9.492 17.859 1 95.69 185 PRO A N 1
ATOM 1436 C CA . PRO A 1 185 ? 19.938 8.734 19.031 1 95.69 185 PRO A CA 1
ATOM 1437 C C . PRO A 1 185 ? 21.312 9.164 19.516 1 95.69 185 PRO A C 1
ATOM 1439 O O . PRO A 1 185 ? 22.109 9.695 18.734 1 95.69 185 PRO A O 1
ATOM 1442 N N . GLN A 1 186 ? 21.531 8.945 20.781 1 95.31 186 GLN A N 1
ATOM 1443 C CA . GLN A 1 186 ? 22.812 9.18 21.438 1 95.31 186 GLN A CA 1
ATOM 1444 C C . GLN A 1 186 ? 23.219 7.992 22.312 1 95.31 186 GLN A C 1
ATOM 1446 O O . GLN A 1 186 ? 23.016 8.008 23.516 1 95.31 186 GLN A O 1
ATOM 1451 N N . PRO A 1 187 ? 23.922 7.07 21.594 1 93.44 187 PRO A N 1
ATOM 1452 C CA . PRO A 1 187 ? 24.344 5.898 22.375 1 93.44 187 PRO A CA 1
ATOM 1453 C C . PRO A 1 187 ? 25.234 6.254 23.547 1 93.44 187 PRO A C 1
ATOM 1455 O O . PRO A 1 187 ? 26.109 7.105 23.422 1 93.44 187 PRO A O 1
ATOM 1458 N N . SER A 1 188 ? 25 5.52 24.594 1 91.12 188 SER A N 1
ATOM 1459 C CA . SER A 1 188 ? 25.75 5.805 25.812 1 91.12 188 SER A CA 1
ATOM 1460 C C . SER A 1 188 ? 27.234 5.465 25.641 1 91.12 188 SER A C 1
ATOM 1462 O O . SER A 1 188 ? 28.094 6.129 26.219 1 91.12 188 SER A O 1
ATOM 1464 N N . ALA A 1 189 ? 27.578 4.441 24.859 1 91.12 189 ALA A N 1
ATOM 1465 C CA . ALA A 1 189 ? 28.938 3.957 24.688 1 91.12 189 ALA A CA 1
ATOM 1466 C C . ALA A 1 189 ? 29.812 5.02 24.031 1 91.12 189 ALA A C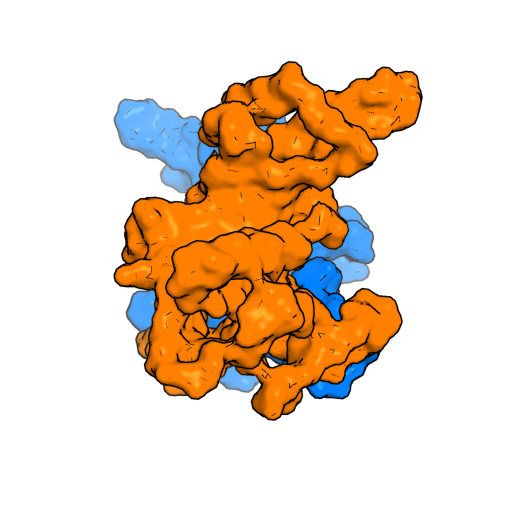 1
ATOM 1468 O O . ALA A 1 189 ? 31 5.164 24.391 1 91.12 189 ALA A O 1
ATOM 1469 N N . THR A 1 190 ? 29.281 5.871 23.234 1 88.31 190 THR A N 1
ATOM 1470 C CA . THR A 1 190 ? 30.078 6.852 22.5 1 88.31 190 THR A CA 1
ATOM 1471 C C . THR A 1 190 ? 29.719 8.266 22.938 1 88.31 190 THR A C 1
ATOM 1473 O O . THR A 1 190 ? 30.547 9.18 22.828 1 88.31 190 THR A O 1
ATOM 1476 N N . GLY A 1 191 ? 28.453 8.438 23.312 1 90.88 191 GLY A N 1
ATOM 1477 C CA . GLY A 1 191 ? 27.969 9.75 23.719 1 90.88 191 GLY A CA 1
ATOM 1478 C C . GLY A 1 191 ? 27.703 10.672 22.547 1 90.88 191 GLY A C 1
ATOM 1479 O O . GLY A 1 191 ? 27.25 11.805 22.719 1 90.88 191 GLY A O 1
ATOM 1480 N N . GLU A 1 192 ? 28 10.227 21.438 1 93.94 192 GLU A N 1
ATOM 1481 C CA . GLU A 1 192 ? 27.859 11.062 20.25 1 93.94 192 GLU A CA 1
ATOM 1482 C C . GLU A 1 192 ? 26.469 10.961 19.656 1 93.94 192 GLU A C 1
ATOM 1484 O O . GLU A 1 192 ? 25.875 9.875 19.609 1 93.94 192 GLU A O 1
ATOM 1489 N N . GLN A 1 193 ? 25.891 12.102 19.188 1 96.56 193 GLN A N 1
ATOM 1490 C CA . GLN A 1 193 ? 24.609 12.148 18.5 1 96.56 193 GLN A CA 1
ATOM 1491 C C . GLN A 1 193 ? 24.75 11.625 17.062 1 96.56 193 GLN A C 1
ATOM 1493 O O . GLN A 1 193 ? 25.594 12.086 16.312 1 96.56 193 GLN A O 1
ATOM 1498 N N . LYS A 1 194 ? 23.938 10.656 16.719 1 95.81 194 LYS A N 1
ATOM 1499 C CA . LYS A 1 194 ? 24.031 10.016 15.406 1 95.81 194 LYS A CA 1
ATOM 1500 C C . LYS A 1 194 ? 22.969 10.562 14.453 1 95.81 194 LYS A C 1
ATOM 1502 O O . LYS A 1 194 ? 21.781 10.531 14.766 1 95.81 194 LYS A O 1
ATOM 1507 N N . THR A 1 195 ? 23.391 11.016 13.25 1 96.38 195 THR A N 1
ATOM 1508 C CA . THR A 1 195 ? 22.5 11.68 12.312 1 96.38 195 THR A CA 1
ATOM 1509 C C . THR A 1 195 ? 21.984 10.695 11.266 1 96.38 195 THR A C 1
ATOM 1511 O O . THR A 1 195 ? 21.016 10.992 10.555 1 96.38 195 THR A O 1
ATOM 1514 N N . LYS A 1 196 ? 22.5 9.5 11.156 1 96.25 196 LYS A N 1
ATOM 1515 C CA . LYS A 1 196 ? 22.25 8.562 10.062 1 96.25 196 LYS A CA 1
ATOM 1516 C C . LYS A 1 196 ? 20.766 8.172 10.008 1 96.25 196 LYS A C 1
ATOM 1518 O O . LYS A 1 196 ? 20.172 8.125 8.93 1 96.25 196 LYS A O 1
ATOM 1523 N N . PRO A 1 197 ? 20.156 7.895 11.195 1 96 197 PRO A N 1
ATOM 1524 C CA . PRO A 1 197 ? 18.719 7.566 11.133 1 96 197 PRO A CA 1
ATOM 1525 C C . PRO A 1 197 ? 17.891 8.672 10.492 1 96 197 PRO A C 1
ATOM 1527 O O . PRO A 1 197 ? 17 8.391 9.68 1 96 197 PRO A O 1
ATOM 1530 N N . THR A 1 198 ? 18.219 9.898 10.812 1 96.75 198 THR A N 1
ATOM 1531 C CA . THR A 1 198 ? 17.516 11.039 10.242 1 96.75 198 THR A CA 1
ATOM 1532 C C . THR A 1 198 ? 17.797 11.156 8.742 1 96.75 198 THR A C 1
ATOM 1534 O O . THR A 1 198 ? 16.891 11.359 7.945 1 96.75 198 THR A O 1
ATOM 1537 N N . GLN A 1 199 ? 19.016 10.984 8.383 1 97.25 199 GLN A N 1
ATOM 1538 C CA . GLN A 1 199 ? 19.406 11.047 6.98 1 97.25 199 GLN A CA 1
ATOM 1539 C C . GLN A 1 199 ? 18.672 9.984 6.156 1 97.25 199 GLN A C 1
ATOM 1541 O O . GLN A 1 199 ? 18.156 10.281 5.078 1 97.25 199 GLN A O 1
ATOM 1546 N N . ASN A 1 200 ? 18.594 8.836 6.699 1 96.56 200 ASN A N 1
ATOM 1547 C CA . ASN A 1 200 ? 17.922 7.738 6.016 1 96.56 200 ASN A CA 1
ATOM 1548 C C . ASN A 1 200 ? 16.422 7.98 5.91 1 96.56 200 ASN A C 1
ATOM 1550 O O . ASN A 1 200 ? 15.805 7.691 4.879 1 96.56 200 ASN A O 1
ATOM 1554 N N . SER A 1 201 ? 15.906 8.461 6.957 1 96.38 201 SER A N 1
ATOM 1555 C CA . SER A 1 201 ? 14.477 8.742 6.977 1 96.38 201 SER A CA 1
ATOM 1556 C C . SER A 1 201 ? 14.109 9.812 5.949 1 96.38 201 SER A C 1
ATOM 1558 O O . SER A 1 201 ? 13.117 9.664 5.227 1 96.38 201 SER A O 1
ATOM 1560 N N . VAL A 1 202 ? 14.906 10.828 5.855 1 97.5 202 VAL A N 1
ATOM 1561 C CA . VAL A 1 202 ? 14.656 11.906 4.902 1 97.5 202 VAL A CA 1
ATOM 1562 C C . VAL A 1 202 ? 14.883 11.406 3.48 1 97.5 202 VAL A C 1
ATOM 1564 O O . VAL A 1 202 ? 14.141 11.766 2.564 1 97.5 202 VAL A O 1
ATOM 1567 N N . ARG A 1 203 ? 15.898 10.586 3.307 1 96.62 203 ARG A N 1
ATOM 1568 C CA . ARG A 1 203 ? 16.141 9.984 1.998 1 96.62 203 ARG A CA 1
ATOM 1569 C C . ARG A 1 203 ? 14.93 9.18 1.533 1 96.62 203 ARG A C 1
ATOM 1571 O O . ARG A 1 203 ? 14.523 9.281 0.373 1 96.62 203 ARG A O 1
ATOM 1578 N N . GLU A 1 204 ? 14.359 8.477 2.406 1 95.56 204 GLU A N 1
ATOM 1579 C CA . GLU A 1 204 ? 13.164 7.691 2.094 1 95.56 204 GLU A CA 1
ATOM 1580 C C . GLU A 1 204 ? 11.992 8.594 1.729 1 95.56 204 GLU A C 1
ATOM 1582 O O . GLU A 1 204 ? 11.297 8.352 0.744 1 95.56 204 GLU A O 1
ATOM 1587 N N . LEU A 1 205 ? 11.812 9.57 2.549 1 97.19 205 LEU A N 1
ATOM 1588 C CA . LEU A 1 205 ? 10.734 10.523 2.305 1 97.19 205 LEU A CA 1
ATOM 1589 C C . LEU A 1 205 ? 10.891 11.18 0.939 1 97.19 205 LEU A C 1
ATOM 1591 O O . LEU A 1 205 ? 9.93 11.273 0.174 1 97.19 205 LEU A O 1
ATOM 1595 N N . ARG A 1 206 ? 12.062 11.609 0.593 1 97.06 206 ARG A N 1
ATOM 1596 C CA . ARG A 1 206 ? 12.344 12.25 -0.689 1 97.06 206 ARG A CA 1
ATOM 1597 C C . ARG A 1 206 ? 12.156 11.266 -1.842 1 97.06 206 ARG A C 1
ATOM 1599 O O . ARG A 1 206 ? 11.664 11.641 -2.908 1 97.06 206 ARG A O 1
ATOM 1606 N N . GLY A 1 207 ? 12.562 10.086 -1.531 1 95.38 207 GLY A N 1
ATOM 1607 C CA . GLY A 1 207 ? 12.352 9.047 -2.529 1 95.38 207 GLY A CA 1
ATOM 1608 C C . GLY A 1 207 ? 10.891 8.844 -2.875 1 95.38 207 GLY A C 1
ATOM 1609 O O . GLY A 1 207 ? 10.562 8.422 -3.986 1 95.38 207 GLY A O 1
ATOM 1610 N N . LEU A 1 208 ? 10.047 9.188 -1.982 1 95.5 208 LEU A N 1
ATOM 1611 C CA . LEU A 1 208 ? 8.617 9.023 -2.174 1 95.5 208 LEU A CA 1
ATOM 1612 C C . LEU A 1 208 ? 7.98 10.312 -2.689 1 95.5 208 LEU A C 1
ATOM 1614 O O . LEU A 1 208 ? 6.766 10.383 -2.867 1 95.5 208 LEU A O 1
ATOM 1618 N N . GLY A 1 209 ? 8.758 11.352 -2.852 1 95.44 209 GLY A N 1
ATOM 1619 C CA . GLY A 1 209 ? 8.305 12.539 -3.553 1 95.44 209 GLY A CA 1
ATOM 1620 C C . GLY A 1 209 ? 7.965 13.688 -2.621 1 95.44 209 GLY A C 1
ATOM 1621 O O . GLY A 1 209 ? 7.418 14.703 -3.055 1 95.44 209 GLY A O 1
ATOM 1622 N N . LEU A 1 210 ? 8.281 13.461 -1.296 1 97.19 210 LEU A N 1
ATOM 1623 C CA . LEU A 1 210 ? 8.07 14.523 -0.322 1 97.19 210 LEU A CA 1
ATOM 1624 C C . LEU A 1 210 ? 9.391 14.977 0.29 1 97.19 210 LEU A C 1
ATOM 1626 O O . LEU A 1 210 ? 10.258 14.148 0.573 1 97.19 210 LEU A O 1
ATOM 1630 N N . SER A 1 211 ? 9.516 16.25 0.372 1 96.75 211 SER A N 1
ATOM 1631 C CA . SER A 1 211 ? 10.703 16.812 1.015 1 96.75 211 SER A CA 1
ATOM 1632 C C . SER A 1 211 ? 10.32 17.641 2.244 1 96.75 211 SER A C 1
ATOM 1634 O O . SER A 1 211 ? 9.367 18.422 2.205 1 96.75 211 SER A O 1
ATOM 1636 N N . PRO A 1 212 ? 11.031 17.438 3.219 1 97.62 212 PRO A N 1
ATOM 1637 C CA . PRO A 1 212 ? 10.711 18.234 4.406 1 97.62 212 PRO A CA 1
ATOM 1638 C C . PRO A 1 212 ? 11.125 19.688 4.262 1 97.62 212 PRO A C 1
ATOM 1640 O O . PRO A 1 212 ? 12.164 19.984 3.656 1 97.62 212 PRO A O 1
ATOM 1643 N N . ASP A 1 213 ? 10.344 20.562 4.816 1 98 213 ASP A N 1
ATOM 1644 C CA . ASP A 1 213 ? 10.688 21.984 4.961 1 98 213 ASP A CA 1
ATOM 1645 C C . ASP A 1 213 ? 11.336 22.25 6.316 1 98 213 ASP A C 1
ATOM 1647 O O . ASP A 1 213 ? 12.172 23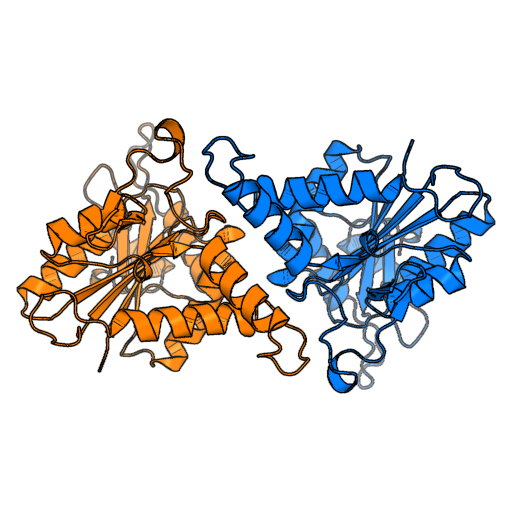.141 6.441 1 98 213 ASP A O 1
ATOM 1651 N N . LEU A 1 214 ? 10.906 21.516 7.305 1 98.19 214 LEU A N 1
ATOM 1652 C CA . LEU A 1 214 ? 11.445 21.547 8.656 1 98.19 214 LEU A CA 1
ATOM 1653 C C . LEU A 1 214 ? 11.75 20.141 9.164 1 98.19 214 LEU A C 1
ATOM 1655 O O . LEU A 1 214 ? 10.984 19.203 8.898 1 98.19 214 LEU A O 1
ATOM 1659 N N . ILE A 1 215 ? 12.82 20.016 9.852 1 98 215 ILE A N 1
ATOM 1660 C CA . ILE A 1 215 ? 13.172 18.75 10.484 1 98 215 ILE A CA 1
ATOM 1661 C C . ILE A 1 215 ? 13.195 18.922 12 1 98 215 ILE A C 1
ATOM 1663 O O . ILE A 1 215 ? 13.922 19.781 12.523 1 98 215 ILE A O 1
ATOM 1667 N N . MET A 1 216 ? 12.391 18.188 12.625 1 97.44 216 MET A N 1
ATOM 1668 C CA . MET A 1 216 ? 12.344 18.188 14.086 1 97.44 216 MET A CA 1
ATOM 1669 C C . MET A 1 216 ? 12.984 16.922 14.641 1 97.44 216 MET A C 1
ATOM 1671 O O . MET A 1 216 ? 12.555 15.805 14.336 1 97.44 216 MET A O 1
ATOM 1675 N N . CYS A 1 217 ? 14 17.094 15.492 1 96.44 217 CYS A N 1
ATOM 1676 C CA . CYS A 1 217 ? 14.766 15.953 15.992 1 96.44 217 CYS A CA 1
ATOM 1677 C C . CYS A 1 217 ? 14.477 15.711 17.469 1 96.44 217 CYS A C 1
ATOM 1679 O O . CYS A 1 217 ? 14.594 16.625 18.281 1 96.44 217 CYS A O 1
ATOM 1681 N N . ARG A 1 218 ? 14.023 14.523 17.734 1 95.12 218 ARG A N 1
ATOM 1682 C CA . ARG A 1 218 ? 13.922 14.102 19.141 1 95.12 218 ARG A CA 1
ATOM 1683 C C . ARG A 1 218 ? 15.266 13.594 19.656 1 95.12 218 ARG A C 1
ATOM 1685 O O . ARG A 1 218 ? 15.867 12.703 19.062 1 95.12 218 ARG A O 1
ATOM 1692 N N . CYS A 1 219 ? 15.727 14.164 20.766 1 93.75 219 CYS A N 1
ATOM 1693 C CA . CYS A 1 219 ? 17.031 13.82 21.328 1 93.75 219 CYS A CA 1
ATOM 1694 C C . CYS A 1 219 ? 17.016 13.922 22.844 1 93.75 219 CYS A C 1
ATOM 1696 O O . CYS A 1 219 ? 16.141 14.578 23.422 1 93.75 219 CYS A O 1
ATOM 1698 N N . SER A 1 220 ? 17.953 13.242 23.438 1 93.38 220 SER A N 1
ATOM 1699 C CA . SER A 1 220 ? 18.062 13.234 24.891 1 93.38 220 SER A CA 1
ATOM 1700 C C . SER A 1 220 ? 18.766 14.484 25.406 1 93.38 220 SER A C 1
ATOM 1702 O O . SER A 1 220 ? 18.547 14.914 26.547 1 93.38 220 SER A O 1
ATOM 1704 N N . THR A 1 221 ? 19.641 15.062 24.641 1 94.56 221 THR A N 1
ATOM 1705 C CA . THR A 1 221 ? 20.344 16.312 24.922 1 94.56 221 THR A CA 1
ATOM 1706 C C . THR A 1 221 ? 20.203 17.281 23.75 1 94.56 221 THR A C 1
ATOM 1708 O O . THR A 1 221 ? 19.875 16.891 22.641 1 94.56 221 THR A O 1
ATOM 1711 N N . PRO A 1 222 ? 20.391 18.516 24.109 1 94.62 222 PRO A N 1
ATOM 1712 C CA . PRO A 1 222 ? 20.266 19.484 23.016 1 94.62 222 PRO A CA 1
ATOM 1713 C C . PRO A 1 222 ? 21.141 19.156 21.828 1 94.62 222 PRO A C 1
ATOM 1715 O O . PRO A 1 222 ? 22.281 18.719 22 1 94.62 222 PRO A O 1
ATOM 1718 N N . LEU A 1 223 ? 20.594 19.375 20.719 1 95 223 LEU A N 1
ATOM 1719 C CA . LEU A 1 223 ? 21.297 19.062 19.484 1 95 223 LEU A CA 1
ATOM 1720 C C . LEU A 1 223 ? 22.531 19.953 19.312 1 95 223 LEU A C 1
ATOM 1722 O O . LEU A 1 223 ? 22.422 21.188 19.406 1 95 223 LEU A O 1
ATOM 1726 N N . GLU A 1 224 ? 23.609 19.375 19.078 1 95.44 224 GLU A N 1
ATOM 1727 C CA . GLU A 1 224 ? 24.828 20.125 18.828 1 95.44 224 GLU A CA 1
ATOM 1728 C C . GLU A 1 224 ? 24.75 20.859 17.484 1 95.44 224 GLU A C 1
ATOM 1730 O O . GLU A 1 224 ? 24.156 20.359 16.531 1 95.44 224 GLU A O 1
ATOM 1735 N N . ASN A 1 225 ? 25.453 22 17.422 1 95.94 225 ASN A N 1
ATOM 1736 C CA . ASN A 1 225 ? 25.438 22.781 16.203 1 95.94 225 ASN A CA 1
ATOM 1737 C C . ASN A 1 225 ? 26.016 22 15.023 1 95.94 225 ASN A C 1
ATOM 1739 O O . ASN A 1 225 ? 25.531 22.094 13.898 1 95.94 225 ASN A O 1
ATOM 1743 N N . SER A 1 226 ? 27.016 21.281 15.336 1 95.75 226 SER A N 1
ATOM 1744 C CA . SER A 1 226 ? 27.641 20.484 14.289 1 95.75 226 SER A CA 1
ATOM 1745 C C . SER A 1 226 ? 26.672 19.438 13.742 1 95.75 226 SER A C 1
ATOM 1747 O O . SER A 1 226 ? 26.672 19.141 12.547 1 95.75 226 SER A O 1
ATOM 1749 N N . VAL A 1 227 ? 25.859 18.875 14.594 1 96.44 227 VAL A N 1
ATOM 1750 C CA . VAL A 1 227 ? 24.875 17.875 14.203 1 96.44 227 VAL A CA 1
ATOM 1751 C C . VAL A 1 227 ? 23.766 18.531 13.375 1 96.44 227 VAL A C 1
ATOM 1753 O O . VAL A 1 227 ? 23.344 17.984 12.352 1 96.44 227 VAL A O 1
ATOM 1756 N N . LYS A 1 228 ? 23.328 19.688 13.773 1 97.06 228 LYS A N 1
ATOM 1757 C CA . LYS A 1 228 ? 22.328 20.438 13.008 1 97.06 228 LYS A CA 1
ATOM 1758 C C . LYS A 1 228 ? 22.828 20.734 11.594 1 97.06 228 LYS A C 1
ATOM 1760 O O . LYS A 1 228 ? 22.094 20.562 10.625 1 97.06 228 LYS A O 1
ATOM 1765 N N . GLU A 1 229 ? 24.094 21.125 11.5 1 97 229 GLU A N 1
ATOM 1766 C CA . GLU A 1 229 ? 24.703 21.422 10.211 1 97 229 GLU A CA 1
ATOM 1767 C C . GLU A 1 229 ? 24.781 20.188 9.328 1 97 229 GLU A C 1
ATOM 1769 O O . GLU A 1 229 ? 24.562 20.25 8.117 1 97 229 GLU A O 1
ATOM 1774 N N . LYS A 1 230 ? 25.172 19.141 9.938 1 96.69 230 LYS A N 1
ATOM 1775 C CA . LYS A 1 230 ? 25.266 17.891 9.203 1 96.69 230 LYS A CA 1
ATOM 1776 C C . LYS A 1 230 ? 23.906 17.453 8.656 1 96.69 230 LYS A C 1
ATOM 1778 O O . LYS A 1 230 ? 23.781 17.062 7.5 1 96.69 230 LYS A O 1
ATOM 1783 N N . ILE A 1 231 ? 22.875 17.594 9.516 1 97.62 231 ILE A N 1
ATOM 1784 C CA . ILE A 1 231 ? 21.516 17.266 9.094 1 97.62 231 ILE A CA 1
ATOM 1785 C C . ILE A 1 231 ? 21.062 18.203 7.984 1 97.62 231 ILE A C 1
ATOM 1787 O O . ILE A 1 231 ? 20.484 17.766 6.984 1 97.62 231 ILE A O 1
ATOM 1791 N N . SER A 1 232 ? 21.344 19.422 8.211 1 97.38 232 SER A N 1
ATOM 1792 C CA . SER A 1 232 ? 21.031 20.438 7.195 1 97.38 232 SER A CA 1
ATOM 1793 C C . SER A 1 232 ? 21.641 20.062 5.844 1 97.38 232 SER A C 1
ATOM 1795 O O . SER A 1 232 ? 20.938 20.047 4.828 1 97.38 232 SER A O 1
ATOM 1797 N N . MET A 1 233 ? 22.812 19.734 5.785 1 95.94 233 MET A N 1
ATOM 1798 C CA . MET A 1 233 ? 23.562 19.422 4.57 1 95.94 233 MET A CA 1
ATOM 1799 C C . MET A 1 233 ? 22.984 18.188 3.883 1 95.94 233 MET A C 1
ATOM 1801 O O . MET A 1 233 ? 22.719 18.203 2.682 1 95.94 233 MET A O 1
ATOM 1805 N N . PHE A 1 234 ? 22.75 17.203 4.656 1 94.69 234 PHE A N 1
ATOM 1806 C CA . PHE A 1 234 ? 22.359 15.922 4.074 1 94.69 234 PHE A CA 1
ATOM 1807 C C . PHE A 1 234 ? 20.875 15.914 3.729 1 94.69 234 PHE A C 1
ATOM 1809 O O . PHE A 1 234 ? 20.438 15.203 2.82 1 94.69 234 PHE A O 1
ATOM 1816 N N . CYS A 1 235 ? 20.109 16.688 4.426 1 94.94 235 CYS A N 1
ATOM 1817 C CA . CYS A 1 235 ? 18.672 16.641 4.246 1 94.94 235 CYS A CA 1
ATOM 1818 C C . CYS A 1 235 ? 18.172 17.828 3.445 1 94.94 235 CYS A C 1
ATOM 1820 O O . CYS A 1 235 ? 16.969 17.969 3.203 1 94.94 235 CYS A O 1
ATOM 1822 N N . HIS A 1 236 ? 19.062 18.672 3.047 1 93.5 236 HIS A N 1
ATOM 1823 C CA . HIS A 1 236 ? 18.812 19.766 2.107 1 93.5 236 HIS A CA 1
ATOM 1824 C C . HIS A 1 236 ? 17.781 20.75 2.656 1 93.5 236 HIS A C 1
ATOM 1826 O O . HIS A 1 236 ? 16.797 21.078 1.976 1 93.5 236 HIS A O 1
ATOM 1832 N N . VAL A 1 237 ? 17.906 21.156 3.881 1 96.19 237 VAL A N 1
ATOM 1833 C CA . VAL A 1 237 ? 17.188 22.25 4.527 1 96.19 237 VAL A CA 1
ATOM 1834 C C . VAL A 1 237 ? 18.188 23.219 5.16 1 96.19 237 VAL A C 1
ATOM 1836 O O . VAL A 1 237 ? 19.328 22.859 5.426 1 96.19 237 VAL A O 1
ATOM 1839 N N . GLU A 1 238 ? 17.797 24.422 5.363 1 96.06 238 GLU A N 1
ATOM 1840 C CA . GLU A 1 238 ? 18.672 25.375 6.047 1 96.06 238 GLU A CA 1
ATOM 1841 C C . GLU A 1 238 ? 18.875 24.969 7.508 1 96.06 238 GLU A C 1
ATOM 1843 O O . GLU A 1 238 ? 18 24.344 8.109 1 96.06 238 GLU A O 1
ATOM 1848 N N . PRO A 1 239 ? 20 25.328 8.039 1 95.44 239 PRO A N 1
ATOM 1849 C CA . PRO A 1 239 ? 20.266 24.984 9.43 1 95.44 239 PRO A CA 1
ATOM 1850 C C . PRO A 1 239 ? 19.188 25.453 10.391 1 95.44 239 PRO A C 1
ATOM 1852 O O . PRO A 1 239 ? 18.859 24.75 11.352 1 95.44 239 PRO A O 1
ATOM 1855 N N . GLU A 1 240 ? 18.578 26.594 10.07 1 95.81 240 GLU A N 1
ATOM 1856 C CA . GLU A 1 240 ? 17.531 27.156 10.938 1 95.81 240 GLU A CA 1
ATOM 1857 C C . GLU A 1 240 ? 16.25 26.344 10.836 1 95.81 240 GLU A C 1
ATOM 1859 O O . GLU A 1 240 ? 15.352 26.484 11.672 1 95.81 240 GLU A O 1
ATOM 1864 N N . GLN A 1 241 ? 16.172 25.516 9.852 1 97.56 241 GLN A N 1
ATOM 1865 C CA . GLN A 1 241 ? 14.984 24.703 9.617 1 97.56 241 GLN A CA 1
ATOM 1866 C C . GLN A 1 241 ? 15.125 23.328 10.258 1 97.56 241 GLN A C 1
ATOM 1868 O O . GLN A 1 241 ? 14.258 22.469 10.094 1 97.56 241 GLN A O 1
ATOM 1873 N N . VAL A 1 242 ? 16.297 23.109 10.953 1 97.44 242 VAL A N 1
ATOM 1874 C CA . VAL A 1 242 ? 16.516 21.906 11.75 1 97.44 242 VAL A CA 1
ATOM 1875 C C . VAL A 1 242 ? 16.266 22.219 13.227 1 97.44 242 VAL A C 1
ATOM 1877 O O . VAL A 1 242 ? 16.906 23.094 13.805 1 97.44 242 VAL A O 1
ATOM 1880 N N . MET B 1 1 ? 1.005 -32.812 -0.74 1 90 1 MET B N 1
ATOM 1881 C CA . MET B 1 1 ? 1.047 -31.438 -0.203 1 90 1 MET B CA 1
ATOM 1882 C C . MET B 1 1 ? 0.878 -30.406 -1.313 1 90 1 MET B C 1
ATOM 1884 O O . MET B 1 1 ? 1.408 -30.578 -2.412 1 90 1 MET B O 1
ATOM 1888 N N . MET B 1 2 ? 0.141 -29.375 -1.077 1 97 2 MET B N 1
ATOM 1889 C CA . MET B 1 2 ? -0.177 -28.344 -2.066 1 97 2 MET B CA 1
ATOM 1890 C C . MET B 1 2 ? 1.081 -27.609 -2.504 1 97 2 MET B C 1
ATOM 1892 O O . MET B 1 2 ? 1.938 -27.281 -1.678 1 97 2 MET B O 1
ATOM 1896 N N . LYS B 1 3 ? 1.298 -27.469 -3.787 1 98.69 3 LYS B N 1
ATOM 1897 C CA . LYS B 1 3 ? 2.359 -26.641 -4.359 1 98.69 3 LYS B CA 1
ATOM 1898 C C . LYS B 1 3 ? 1.799 -25.344 -4.93 1 98.69 3 LYS B C 1
ATOM 1900 O O . LYS B 1 3 ? 0.715 -25.344 -5.52 1 98.69 3 LYS B O 1
ATOM 1905 N N . TYR B 1 4 ? 2.537 -24.281 -4.715 1 98.88 4 TYR B N 1
ATOM 1906 C CA . TYR B 1 4 ? 2.088 -22.969 -5.16 1 98.88 4 TYR B CA 1
ATOM 1907 C C . TYR B 1 4 ? 3.061 -22.375 -6.168 1 98.88 4 TYR B C 1
ATOM 1909 O O . TYR B 1 4 ? 4.277 -22.391 -5.961 1 98.88 4 TYR B O 1
ATOM 1917 N N . ILE B 1 5 ? 2.525 -21.859 -7.23 1 98.88 5 ILE B N 1
ATOM 1918 C CA . ILE B 1 5 ? 3.307 -21.125 -8.227 1 98.88 5 ILE B CA 1
ATOM 1919 C C . ILE B 1 5 ? 2.781 -19.703 -8.359 1 98.88 5 ILE B C 1
ATOM 1921 O O . ILE B 1 5 ? 1.647 -19.484 -8.797 1 98.88 5 ILE B O 1
ATOM 1925 N N . LEU B 1 6 ? 3.564 -18.797 -7.965 1 98.88 6 LEU B N 1
ATOM 1926 C CA . LEU B 1 6 ? 3.225 -17.391 -8.094 1 98.88 6 LEU B CA 1
ATOM 1927 C C . LEU B 1 6 ? 3.82 -16.797 -9.367 1 98.88 6 LEU B C 1
ATOM 1929 O O . LEU B 1 6 ? 5.027 -16.891 -9.594 1 98.88 6 LEU B O 1
ATOM 1933 N N . VAL B 1 7 ? 2.961 -16.234 -10.164 1 98.62 7 VAL B N 1
ATOM 1934 C CA . VAL B 1 7 ? 3.396 -15.547 -11.375 1 98.62 7 VAL B CA 1
ATOM 1935 C C . VAL B 1 7 ? 3.301 -14.039 -11.172 1 98.62 7 VAL B C 1
ATOM 1937 O O . VAL B 1 7 ? 2.209 -13.5 -10.969 1 98.62 7 VAL B O 1
ATOM 1940 N N . THR B 1 8 ? 4.418 -13.367 -11.219 1 98.25 8 THR B N 1
ATOM 1941 C CA . THR B 1 8 ? 4.5 -11.914 -11.086 1 98.25 8 THR B CA 1
ATOM 1942 C C . THR B 1 8 ? 5.07 -11.289 -12.352 1 98.25 8 THR B C 1
ATOM 1944 O O . THR B 1 8 ? 5.562 -11.992 -13.234 1 98.25 8 THR B O 1
ATOM 1947 N N . GLY B 1 9 ? 4.898 -9.992 -12.438 1 96.75 9 GLY B N 1
ATOM 1948 C CA . GLY B 1 9 ? 5.438 -9.281 -13.578 1 96.75 9 GLY B CA 1
ATOM 1949 C C . GLY B 1 9 ? 6.02 -7.926 -13.211 1 96.75 9 GLY B C 1
ATOM 1950 O O . GLY B 1 9 ? 5.641 -7.332 -12.203 1 96.75 9 GLY B O 1
ATOM 1951 N N . GLY B 1 10 ? 6.93 -7.57 -14.055 1 90.88 10 GLY B N 1
ATOM 1952 C CA . GLY B 1 10 ? 7.539 -6.262 -13.898 1 90.88 10 GLY B CA 1
ATOM 1953 C C . GLY B 1 10 ? 7.609 -5.477 -15.188 1 90.88 10 GLY B C 1
ATOM 1954 O O . GLY B 1 10 ? 7.105 -5.922 -16.219 1 90.88 10 GLY B O 1
ATOM 1955 N N . VAL B 1 11 ? 8.008 -4.34 -15.07 1 83.44 11 VAL B N 1
ATOM 1956 C CA . VAL B 1 11 ? 8.328 -3.436 -16.172 1 83.44 11 VAL B CA 1
ATOM 1957 C C . VAL B 1 11 ? 7.043 -2.805 -16.719 1 83.44 11 VAL B C 1
ATOM 1959 O O . VAL B 1 11 ? 6.891 -1.581 -16.688 1 83.44 11 VAL B O 1
ATOM 1962 N N . ILE B 1 12 ? 6.09 -3.672 -17.25 1 86.69 12 ILE B N 1
ATOM 1963 C CA . ILE B 1 12 ? 4.859 -3.1 -17.781 1 86.69 12 ILE B CA 1
ATOM 1964 C C . ILE B 1 12 ? 3.688 -4.031 -17.484 1 86.69 12 ILE B C 1
ATOM 1966 O O . ILE B 1 12 ? 3.881 -5.223 -17.25 1 86.69 12 ILE B O 1
ATOM 1970 N N . SER B 1 13 ? 2.508 -3.479 -17.516 1 84.94 13 SER B N 1
ATOM 1971 C CA . SER B 1 13 ? 1.292 -4.285 -17.453 1 84.94 13 SER B CA 1
ATOM 1972 C C . SER B 1 13 ? 0.984 -4.93 -18.797 1 84.94 13 SER B C 1
ATOM 1974 O O . SER B 1 13 ? 1.47 -4.473 -19.828 1 84.94 13 SER B O 1
ATOM 1976 N N . GLY B 1 14 ? 0.276 -6.027 -18.75 1 84.25 14 GLY B N 1
ATOM 1977 C CA . GLY B 1 14 ? -0.133 -6.688 -19.984 1 84.25 14 GLY B CA 1
ATOM 1978 C C . GLY B 1 14 ? 1.001 -7.426 -20.672 1 84.25 14 GLY B C 1
ATOM 1979 O O . GLY B 1 14 ? 0.972 -7.625 -21.891 1 84.25 14 GLY B O 1
ATOM 1980 N N . ILE B 1 15 ? 1.952 -7.859 -19.984 1 89.75 15 ILE B N 1
ATOM 1981 C CA . ILE B 1 15 ? 3.158 -8.453 -20.547 1 89.75 15 ILE B CA 1
ATOM 1982 C C . ILE B 1 15 ? 2.926 -9.938 -20.812 1 89.75 15 ILE B C 1
ATOM 1984 O O . ILE B 1 15 ? 3.762 -10.609 -21.422 1 89.75 15 ILE B O 1
ATOM 1988 N N . GLY B 1 16 ? 1.831 -10.445 -20.344 1 91.25 16 GLY B N 1
ATOM 1989 C CA . GLY B 1 16 ? 1.52 -11.828 -20.688 1 91.25 16 GLY B CA 1
ATOM 1990 C C . GLY B 1 16 ? 1.559 -12.758 -19.5 1 91.25 16 GLY B C 1
ATOM 1991 O O . GLY B 1 16 ? 1.778 -13.961 -19.641 1 91.25 16 GLY B O 1
ATOM 1992 N N . LYS B 1 17 ? 1.388 -12.234 -18.312 1 94.81 17 LYS B N 1
ATOM 1993 C CA . LYS B 1 17 ? 1.382 -13.062 -17.109 1 94.81 17 LYS B CA 1
ATOM 1994 C C . LYS B 1 17 ? 0.294 -14.133 -17.172 1 94.81 17 LYS B C 1
ATOM 1996 O O . LYS B 1 17 ? 0.521 -15.281 -16.797 1 94.81 17 LYS B O 1
ATOM 2001 N N . GLY B 1 18 ? -0.861 -13.734 -17.719 1 93.81 18 GLY B N 1
ATOM 2002 C CA . GLY B 1 18 ? -1.98 -14.656 -17.797 1 93.81 18 GLY B CA 1
ATOM 2003 C C . GLY B 1 18 ? -1.705 -15.852 -18.688 1 93.81 18 GLY B C 1
ATOM 2004 O O . GLY B 1 18 ? -2.045 -16.984 -18.344 1 93.81 18 GLY B O 1
ATOM 2005 N N . ILE B 1 19 ? -1.085 -15.594 -19.797 1 92.88 19 ILE B N 1
ATOM 2006 C CA . ILE B 1 19 ? -0.755 -16.656 -20.75 1 92.88 19 ILE B CA 1
ATOM 2007 C C . ILE B 1 19 ? 0.261 -17.609 -20.125 1 92.88 19 ILE B C 1
ATOM 2009 O O . ILE B 1 19 ? 0.159 -18.828 -20.297 1 92.88 19 ILE B O 1
ATOM 2013 N N . ILE B 1 20 ? 1.209 -17.031 -19.453 1 95.94 20 ILE B N 1
ATOM 2014 C CA . ILE B 1 20 ? 2.24 -17.844 -18.828 1 95.94 20 ILE B CA 1
ATOM 2015 C C . ILE B 1 20 ? 1.617 -18.703 -17.734 1 95.94 20 ILE B C 1
ATOM 2017 O O . ILE B 1 20 ? 1.89 -19.906 -17.641 1 95.94 20 ILE B O 1
ATOM 2021 N N . ALA B 1 21 ? 0.799 -18.109 -16.891 1 97.31 21 ALA B N 1
ATOM 2022 C CA . ALA B 1 21 ? 0.122 -18.844 -15.82 1 97.31 21 ALA B CA 1
ATOM 2023 C C . ALA B 1 21 ? -0.707 -20 -16.391 1 97.31 21 ALA B C 1
ATOM 2025 O O . ALA B 1 21 ? -0.627 -21.125 -15.906 1 97.31 21 ALA B O 1
ATOM 2026 N N . SER B 1 22 ? -1.43 -19.719 -17.438 1 96.56 22 SER B N 1
ATOM 2027 C CA . SER B 1 22 ? -2.264 -20.734 -18.078 1 96.56 22 SER B CA 1
ATOM 2028 C C . SER B 1 22 ? -1.415 -21.844 -18.688 1 96.56 22 SER B C 1
ATOM 2030 O O . SER B 1 22 ? -1.757 -23.031 -18.562 1 96.56 22 SER B O 1
ATOM 2032 N N . SER B 1 23 ? -0.366 -21.469 -19.359 1 96.81 23 SER B N 1
ATOM 2033 C CA . SER B 1 23 ? 0.513 -22.422 -20.016 1 96.81 23 SER B CA 1
ATOM 2034 C C . SER B 1 23 ? 1.174 -23.344 -19 1 96.81 23 SER B C 1
ATOM 2036 O O . SER B 1 23 ? 1.242 -24.562 -19.203 1 96.81 23 SER B O 1
ATOM 2038 N N . VAL B 1 24 ? 1.64 -22.781 -17.953 1 97.81 24 VAL B N 1
ATOM 2039 C CA . VAL B 1 24 ? 2.254 -23.562 -16.891 1 97.81 24 VAL B CA 1
ATOM 2040 C C . VAL B 1 24 ? 1.233 -24.547 -16.312 1 97.81 24 VAL B C 1
ATOM 2042 O O . VAL B 1 24 ? 1.537 -25.734 -16.125 1 97.81 24 VAL B O 1
ATOM 2045 N N . GLY B 1 25 ? 0.026 -24.062 -16.047 1 98.06 25 GLY B N 1
ATOM 2046 C CA . GLY B 1 25 ? -1.036 -24.938 -15.562 1 98.06 25 GLY B CA 1
ATOM 2047 C C . GLY B 1 25 ? -1.339 -26.094 -16.5 1 98.06 25 GLY B C 1
ATOM 2048 O O . GLY B 1 25 ? -1.499 -27.234 -16.062 1 98.06 25 GLY B O 1
ATOM 2049 N N . THR B 1 26 ? -1.352 -25.797 -17.766 1 98.12 26 THR B N 1
ATOM 2050 C CA . THR B 1 26 ? -1.662 -26.797 -18.781 1 98.12 26 THR B CA 1
ATOM 2051 C C . THR B 1 26 ? -0.585 -27.875 -18.812 1 98.12 26 THR B C 1
ATOM 2053 O O . THR B 1 26 ? -0.895 -29.078 -18.891 1 98.12 26 THR B O 1
ATOM 2056 N N . ILE B 1 27 ? 0.636 -27.5 -18.797 1 98.12 27 ILE B N 1
ATOM 2057 C CA . ILE B 1 27 ? 1.751 -28.453 -18.812 1 98.12 27 ILE B CA 1
ATOM 2058 C C . ILE B 1 27 ? 1.672 -29.359 -17.594 1 98.12 27 ILE B C 1
ATOM 2060 O O . ILE B 1 27 ? 1.824 -30.578 -17.719 1 98.12 27 ILE B O 1
ATOM 2064 N N . LEU B 1 28 ? 1.406 -28.828 -16.422 1 98.31 28 LEU B N 1
ATOM 2065 C CA . LEU B 1 28 ? 1.319 -29.609 -15.195 1 98.31 28 LEU B CA 1
ATOM 2066 C C . LEU B 1 28 ? 0.124 -30.547 -15.234 1 98.31 28 LEU B C 1
ATOM 2068 O O . LEU B 1 28 ? 0.227 -31.703 -14.828 1 98.31 28 LEU B O 1
ATOM 2072 N N . LYS B 1 29 ? -0.928 -30.062 -15.766 1 97.12 29 LYS B N 1
ATOM 2073 C CA . LYS B 1 29 ? -2.107 -30.906 -15.914 1 97.12 29 LYS B CA 1
ATOM 2074 C C . LYS B 1 29 ? -1.831 -32.062 -16.875 1 97.12 29 LYS B C 1
ATOM 2076 O O . LYS B 1 29 ? -2.283 -33.188 -16.641 1 97.12 29 LYS B O 1
ATOM 2081 N N . SER B 1 30 ? -1.16 -31.766 -17.922 1 97.25 30 SER B N 1
ATOM 2082 C CA . SER B 1 30 ? -0.813 -32.781 -18.906 1 97.25 30 SER B CA 1
ATOM 2083 C C . SER B 1 30 ? 0.08 -33.875 -18.281 1 97.25 30 SER B C 1
ATOM 2085 O O . SER B 1 30 ? 0.15 -34.969 -18.781 1 97.25 30 SER B O 1
ATOM 2087 N N . CYS B 1 31 ? 0.735 -33.5 -17.266 1 97.69 31 CYS B N 1
ATOM 2088 C CA . CYS B 1 31 ? 1.584 -34.438 -16.547 1 97.69 31 CYS B CA 1
ATOM 2089 C C . CYS B 1 31 ? 0.777 -35.25 -15.531 1 97.69 31 CYS B C 1
ATOM 2091 O O . CYS B 1 31 ? 1.341 -36 -14.75 1 97.69 31 CYS B O 1
ATOM 2093 N N . GLY B 1 32 ? -0.538 -35 -15.422 1 96.62 32 GLY B N 1
ATOM 2094 C CA . GLY B 1 32 ? -1.416 -35.812 -14.609 1 96.62 32 GLY B CA 1
ATOM 2095 C C . GLY B 1 32 ? -1.746 -35.188 -13.266 1 96.62 32 GLY B C 1
ATOM 2096 O O . GLY B 1 32 ? -2.326 -35.844 -12.398 1 96.62 32 GLY B O 1
ATOM 2097 N N . LEU B 1 33 ? -1.413 -33.969 -13.094 1 98 33 LEU B N 1
ATOM 2098 C CA . LEU B 1 33 ? -1.647 -33.312 -11.82 1 98 33 LEU B CA 1
ATOM 2099 C C . LEU B 1 33 ? -2.982 -32.562 -11.828 1 98 33 LEU B C 1
ATOM 2101 O O . LEU B 1 33 ? -3.416 -32.062 -12.867 1 98 33 LEU B O 1
ATOM 2105 N N . HIS B 1 34 ? -3.639 -32.562 -10.711 1 98.38 34 HIS B N 1
ATOM 2106 C CA . HIS B 1 34 ? -4.773 -31.656 -10.508 1 98.38 34 HIS B CA 1
ATOM 2107 C C . HIS B 1 34 ? -4.305 -30.234 -10.219 1 98.38 34 HIS B C 1
ATOM 2109 O O . HIS B 1 34 ? -3.58 -30 -9.25 1 98.38 34 HIS B O 1
ATOM 2115 N N . VAL B 1 35 ? -4.734 -29.281 -11.062 1 98.69 35 VAL B N 1
ATOM 2116 C CA . VAL B 1 35 ? -4.234 -27.906 -10.992 1 98.69 35 VAL B CA 1
ATOM 2117 C C . VAL B 1 35 ? -5.402 -26.938 -10.859 1 98.69 35 VAL B C 1
ATOM 2119 O O . VAL B 1 35 ? -6.434 -27.109 -11.516 1 98.69 35 VAL B O 1
ATOM 2122 N N . THR B 1 36 ? -5.289 -26 -9.961 1 98.69 36 THR B N 1
ATOM 2123 C CA . THR B 1 36 ? -6.219 -24.891 -9.883 1 98.69 36 THR B CA 1
ATOM 2124 C C . THR B 1 36 ? -5.496 -23.562 -10.102 1 98.69 36 THR B C 1
ATOM 2126 O O . THR B 1 36 ? -4.277 -23.547 -10.289 1 98.69 36 THR B O 1
ATOM 2129 N N . ALA B 1 37 ? -6.277 -22.469 -10.211 1 98.69 37 ALA B N 1
ATOM 2130 C CA . ALA B 1 37 ? -5.695 -21.156 -10.469 1 98.69 37 ALA B CA 1
ATOM 2131 C C . ALA B 1 37 ? -6.398 -20.078 -9.641 1 98.69 37 ALA B C 1
ATOM 2133 O O . ALA B 1 37 ? -7.598 -20.172 -9.375 1 98.69 37 ALA B O 1
ATOM 2134 N N . ILE B 1 38 ? -5.664 -19.125 -9.211 1 98.69 38 ILE B N 1
ATOM 2135 C CA . ILE B 1 38 ? -6.172 -17.938 -8.547 1 98.69 38 ILE B CA 1
ATOM 2136 C C . ILE B 1 38 ? -5.648 -16.688 -9.25 1 98.69 38 ILE B C 1
ATOM 2138 O O . ILE B 1 38 ? -4.461 -16.594 -9.57 1 98.69 38 ILE B O 1
ATOM 2142 N N . LYS B 1 39 ? -6.535 -15.812 -9.586 1 97.94 39 LYS B N 1
ATOM 2143 C CA . LYS B 1 39 ? -6.18 -14.516 -10.141 1 97.94 39 LYS B CA 1
ATOM 2144 C C . LYS B 1 39 ? -6.309 -13.414 -9.094 1 97.94 39 LYS B C 1
ATOM 2146 O O . LYS B 1 39 ? -7.375 -13.234 -8.5 1 97.94 39 LYS B O 1
ATOM 2151 N N . ILE B 1 40 ? -5.199 -12.711 -8.844 1 97.81 40 ILE B N 1
ATOM 2152 C CA . ILE B 1 40 ? -5.215 -11.555 -7.949 1 97.81 40 ILE B CA 1
ATOM 2153 C C . ILE B 1 40 ? -5.176 -10.273 -8.766 1 97.81 40 ILE B C 1
ATOM 2155 O O . ILE B 1 40 ? -4.23 -10.039 -9.531 1 97.81 40 ILE B O 1
ATOM 2159 N N . ASP B 1 41 ? -6.16 -9.516 -8.625 1 95.06 41 ASP B N 1
ATOM 2160 C CA . ASP B 1 41 ? -6.258 -8.195 -9.242 1 95.06 41 ASP B CA 1
ATOM 2161 C C . ASP B 1 41 ? -6.207 -7.09 -8.195 1 95.06 41 ASP B C 1
ATOM 2163 O O . ASP B 1 41 ? -7.184 -6.863 -7.477 1 95.06 41 ASP B O 1
ATOM 2167 N N . PRO B 1 42 ? -5.16 -6.324 -8.164 1 95.88 42 PRO B N 1
ATOM 2168 C CA . PRO B 1 42 ? -4.98 -5.379 -7.059 1 95.88 42 PRO B CA 1
ATOM 2169 C C . PRO B 1 42 ? -5.77 -4.086 -7.258 1 95.88 42 PRO B C 1
ATOM 2171 O O . PRO B 1 42 ? -5.262 -2.998 -6.973 1 95.88 42 PRO B O 1
ATOM 2174 N N . TYR B 1 43 ? -6.93 -4.172 -7.879 1 94.38 43 TYR B N 1
ATOM 2175 C CA . TYR B 1 43 ? -7.832 -3.023 -7.898 1 94.38 43 TYR B CA 1
ATOM 2176 C C . TYR B 1 43 ? -8.844 -3.1 -6.762 1 94.38 43 TYR B C 1
ATOM 2178 O O . TYR B 1 43 ? -8.969 -4.137 -6.105 1 94.38 43 TYR B O 1
ATOM 2186 N N . ILE B 1 44 ? -9.539 -2.021 -6.551 1 96.5 44 ILE B N 1
ATOM 2187 C CA . ILE B 1 44 ? -10.375 -1.85 -5.367 1 96.5 44 ILE B CA 1
ATOM 2188 C 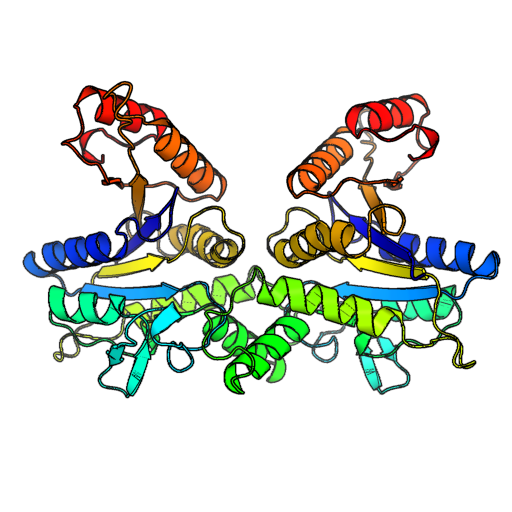C . ILE B 1 44 ? -11.781 -2.387 -5.641 1 96.5 44 ILE B C 1
ATOM 2190 O O . ILE B 1 44 ? -12.562 -2.609 -4.711 1 96.5 44 ILE B O 1
ATOM 2194 N N . ASN B 1 45 ? -12.156 -2.531 -6.91 1 94.56 45 ASN B N 1
ATOM 2195 C CA . ASN B 1 45 ? -13.438 -3.15 -7.215 1 94.56 45 ASN B CA 1
ATOM 2196 C C . ASN B 1 45 ? -13.602 -4.488 -6.5 1 94.56 45 ASN B C 1
ATOM 2198 O O . ASN B 1 45 ? -12.656 -5.277 -6.43 1 94.56 45 ASN B O 1
ATOM 2202 N N . ILE B 1 46 ? -14.766 -4.723 -6.051 1 93.62 46 ILE B N 1
ATOM 2203 C CA . ILE B 1 46 ? -15.039 -5.984 -5.371 1 93.62 46 ILE B CA 1
ATOM 2204 C C . ILE B 1 46 ? -15.039 -7.129 -6.387 1 93.62 46 ILE B C 1
ATOM 2206 O O . ILE B 1 46 ? -14.57 -8.227 -6.094 1 93.62 46 ILE B O 1
ATOM 2210 N N . ASP B 1 47 ? -15.602 -6.875 -7.512 1 90.38 47 ASP B N 1
ATOM 2211 C CA . ASP B 1 47 ? -15.641 -7.77 -8.664 1 90.38 47 ASP B CA 1
ATOM 2212 C C . ASP B 1 47 ? -15.641 -6.984 -9.969 1 90.38 47 ASP B C 1
ATOM 2214 O O . ASP B 1 47 ? -15.539 -5.754 -9.961 1 90.38 47 ASP B O 1
ATOM 2218 N N . ALA B 1 48 ? -15.68 -7.707 -11 1 84.5 48 ALA B N 1
ATOM 2219 C CA . ALA B 1 48 ? -15.594 -7.043 -12.305 1 84.5 48 ALA B CA 1
ATOM 2220 C C . ALA B 1 48 ? -16.984 -6.617 -12.789 1 84.5 48 ALA B C 1
ATOM 2222 O O . ALA B 1 48 ? -17.125 -6.176 -13.93 1 84.5 48 ALA B O 1
ATOM 2223 N N . GLY B 1 49 ? -17.969 -6.727 -11.992 1 80.5 49 GLY B N 1
ATOM 2224 C CA . GLY B 1 49 ? -19.344 -6.488 -12.414 1 80.5 49 GLY B CA 1
ATOM 2225 C C . GLY B 1 49 ? -19.625 -5.027 -12.695 1 80.5 49 GLY B C 1
ATOM 2226 O O . GLY B 1 49 ? -20.578 -4.707 -13.414 1 80.5 49 GLY B O 1
ATOM 2227 N N . THR B 1 50 ? -18.812 -4.125 -12.18 1 78.06 50 THR B N 1
ATOM 2228 C CA . THR B 1 50 ? -19.078 -2.701 -12.359 1 78.06 50 THR B CA 1
ATOM 2229 C C . THR B 1 50 ? -18.219 -2.131 -13.484 1 78.06 50 THR B C 1
ATOM 2231 O O . THR B 1 50 ? -18.328 -0.949 -13.812 1 78.06 50 THR B O 1
ATOM 2234 N N . PHE B 1 51 ? -17.391 -2.971 -14.047 1 81.75 51 PHE B N 1
ATOM 2235 C CA . PHE B 1 51 ? -16.453 -2.482 -15.07 1 81.75 51 PHE B CA 1
ATOM 2236 C C . PHE B 1 51 ? -17.203 -2.137 -16.359 1 81.75 51 PHE B C 1
ATOM 2238 O O . PHE B 1 51 ? -18.109 -2.869 -16.766 1 81.75 51 PHE B O 1
ATOM 2245 N N . SER B 1 52 ? -16.797 -1.01 -16.844 1 77.31 52 SER B N 1
ATOM 2246 C CA . SER B 1 52 ? -17.219 -0.766 -18.219 1 77.31 52 SER B CA 1
ATOM 2247 C C . SER B 1 52 ? -16.422 -1.632 -19.203 1 77.31 52 SER B C 1
ATOM 2249 O O . SER B 1 52 ? -15.227 -1.857 -19.016 1 77.31 52 SER B O 1
ATOM 2251 N N . PRO B 1 53 ? -17.031 -2.207 -20.156 1 69.56 53 PRO B N 1
ATOM 2252 C CA . PRO B 1 53 ? -16.328 -3.02 -21.156 1 69.56 53 PRO B CA 1
ATOM 2253 C C . PRO B 1 53 ? -15.195 -2.256 -21.844 1 69.56 53 PRO B C 1
ATOM 2255 O O . PRO B 1 53 ? -14.219 -2.859 -22.297 1 69.56 53 PRO B O 1
ATOM 2258 N N . TYR B 1 54 ? -15.383 -0.971 -21.938 1 66.5 54 TYR B N 1
ATOM 2259 C CA . TYR B 1 54 ? -14.375 -0.14 -22.594 1 66.5 54 TYR B CA 1
ATOM 2260 C C . TYR B 1 54 ? -13.078 -0.119 -21.797 1 66.5 54 TYR B C 1
ATOM 2262 O O . TYR B 1 54 ? -11.992 -0.034 -22.359 1 66.5 54 TYR B O 1
ATOM 2270 N N . GLU B 1 55 ? -13.203 -0.262 -20.531 1 62.38 55 GLU B N 1
ATOM 2271 C CA . GLU B 1 55 ? -12.047 -0.152 -19.656 1 62.38 55 GLU B CA 1
ATOM 2272 C C . GLU B 1 55 ? -11.32 -1.488 -19.531 1 62.38 55 GLU B C 1
ATOM 2274 O O . GLU B 1 55 ? -10.094 -1.551 -19.688 1 62.38 55 GLU B O 1
ATOM 2279 N N . HIS B 1 56 ? -11.961 -2.5 -19.125 1 65.62 56 HIS B N 1
ATOM 2280 C CA . HIS B 1 56 ? -11.289 -3.744 -18.766 1 65.62 56 HIS B CA 1
ATOM 2281 C C . HIS B 1 56 ? -11.664 -4.871 -19.719 1 65.62 56 HIS B C 1
ATOM 2283 O O . HIS B 1 56 ? -11.367 -6.039 -19.453 1 65.62 56 HIS B O 1
ATOM 2289 N N . GLY B 1 57 ? -12.117 -4.445 -20.844 1 62.78 57 GLY B N 1
ATOM 2290 C CA . GLY B 1 57 ? -12.562 -5.477 -21.766 1 62.78 57 GLY B CA 1
ATOM 2291 C C . GLY B 1 57 ? -13.766 -6.254 -21.266 1 62.78 57 GLY B C 1
ATOM 2292 O O . GLY B 1 57 ? -14.602 -5.711 -20.531 1 62.78 57 GLY B O 1
ATOM 2293 N N . GLU B 1 58 ? -13.883 -7.539 -21.656 1 65.5 58 GLU B N 1
ATOM 2294 C CA . GLU B 1 58 ? -15.047 -8.375 -21.375 1 65.5 58 GLU B CA 1
ATOM 2295 C C . GLU B 1 58 ? -14.969 -8.969 -19.969 1 65.5 58 GLU B C 1
ATOM 2297 O O . GLU B 1 58 ? -13.891 -9.367 -19.516 1 65.5 58 GLU B O 1
ATOM 2302 N N . VAL B 1 59 ? -15.898 -8.734 -19.25 1 84.25 59 VAL B N 1
ATOM 2303 C CA . VAL B 1 59 ? -16.156 -9.422 -17.984 1 84.25 59 VAL B CA 1
ATOM 2304 C C . VAL B 1 59 ? -16.453 -10.898 -18.25 1 84.25 59 VAL B C 1
ATOM 2306 O O . VAL B 1 59 ? -17.172 -11.227 -19.203 1 84.25 59 VAL B O 1
ATOM 2309 N N . PHE B 1 60 ? -15.766 -11.742 -17.609 1 90.62 60 PHE B N 1
ATOM 2310 C CA . PHE B 1 60 ? -16.047 -13.172 -17.688 1 90.62 60 PHE B CA 1
ATOM 2311 C C . PHE B 1 60 ? -16.969 -13.602 -16.547 1 90.62 60 PHE B C 1
ATOM 2313 O O . PHE B 1 60 ? -16.75 -13.25 -15.398 1 90.62 60 PHE B O 1
ATOM 2320 N N . VAL B 1 61 ? -18.062 -14.352 -16.922 1 94.19 61 VAL B N 1
ATOM 2321 C CA . VAL B 1 61 ? -19.031 -14.805 -15.922 1 94.19 61 VAL B CA 1
ATOM 2322 C C . VAL B 1 61 ? -18.812 -16.297 -15.633 1 94.19 61 VAL B C 1
ATOM 2324 O O . VAL B 1 61 ? -18.891 -17.125 -16.531 1 94.19 61 VAL B O 1
ATOM 2327 N N . LEU B 1 62 ? -18.547 -16.609 -14.453 1 96.12 62 LEU B N 1
ATOM 2328 C CA . LEU B 1 62 ? -18.297 -17.969 -14.023 1 96.12 62 LEU B CA 1
ATOM 2329 C C . LEU B 1 62 ? -19.594 -18.719 -13.805 1 96.12 62 LEU B C 1
ATOM 2331 O O . LEU B 1 62 ? -20.672 -18.125 -13.852 1 96.12 62 LEU B O 1
ATOM 2335 N N . ASP B 1 63 ? -19.531 -20.031 -13.562 1 94.94 63 ASP B N 1
ATOM 2336 C CA . ASP B 1 63 ? -20.703 -20.875 -13.398 1 94.94 63 ASP B CA 1
ATOM 2337 C C . ASP B 1 63 ? -21.531 -20.438 -12.188 1 94.94 63 ASP B C 1
ATOM 2339 O O . ASP B 1 63 ? -22.75 -20.578 -12.188 1 94.94 63 ASP B O 1
ATOM 2343 N N . ASP B 1 64 ? -20.859 -19.938 -11.203 1 95.81 64 ASP B N 1
ATOM 2344 C CA . ASP B 1 64 ? -21.578 -19.562 -9.984 1 95.81 64 ASP B CA 1
ATOM 2345 C C . ASP B 1 64 ? -22.109 -18.141 -10.07 1 95.81 64 ASP B C 1
ATOM 2347 O O . ASP B 1 64 ? -22.562 -17.578 -9.062 1 95.81 64 ASP B O 1
ATOM 2351 N N . GLY B 1 65 ? -21.984 -17.484 -11.195 1 94.56 65 GLY B N 1
ATOM 2352 C CA . GLY B 1 65 ? -22.516 -16.141 -11.414 1 94.56 65 GLY B CA 1
ATOM 2353 C C . GLY B 1 65 ? -21.516 -15.047 -11.125 1 94.56 65 GLY B C 1
ATOM 2354 O O . GLY B 1 65 ? -21.797 -13.867 -11.328 1 94.56 65 GLY B O 1
ATOM 2355 N N . GLY B 1 66 ? -20.375 -15.484 -10.711 1 94 66 GLY B N 1
ATOM 2356 C CA . GLY B 1 66 ? -19.359 -14.484 -10.43 1 94 66 GLY B CA 1
ATOM 2357 C C . GLY B 1 66 ? -18.875 -13.758 -11.672 1 94 66 GLY B C 1
ATOM 2358 O O . GLY B 1 66 ? -18.672 -14.375 -12.719 1 94 66 GLY B O 1
ATOM 2359 N N . GLU B 1 67 ? -18.812 -12.461 -11.562 1 92.38 67 GLU B N 1
ATOM 2360 C CA . GLU B 1 67 ? -18.25 -11.617 -12.617 1 92.38 67 GLU B CA 1
ATOM 2361 C C . GLU B 1 67 ? -16.781 -11.289 -12.328 1 92.38 67 GLU B C 1
ATOM 2363 O O . GLU B 1 67 ? -16.469 -10.609 -11.344 1 92.38 67 GLU B O 1
ATOM 2368 N N . VAL B 1 68 ? -15.906 -11.758 -13.227 1 92.56 68 VAL B N 1
ATOM 2369 C CA . VAL B 1 68 ? -14.484 -11.703 -12.891 1 92.56 68 VAL B CA 1
ATOM 2370 C C . VAL B 1 68 ? -13.688 -11.258 -14.117 1 92.56 68 VAL B C 1
ATOM 2372 O O . VAL B 1 68 ? -14.258 -10.969 -15.172 1 92.56 68 VAL B O 1
ATOM 2375 N N . ASP B 1 69 ? -12.43 -11.102 -13.93 1 88.19 69 ASP B N 1
ATOM 2376 C CA . ASP B 1 69 ? -11.461 -10.781 -14.977 1 88.19 69 ASP B CA 1
ATOM 2377 C C . ASP B 1 69 ? -11.43 -11.875 -16.047 1 88.19 69 ASP B C 1
ATOM 2379 O O . ASP B 1 69 ? -11.57 -13.062 -15.727 1 88.19 69 ASP B O 1
ATOM 2383 N N . LEU B 1 70 ? -11.164 -11.492 -17.25 1 88.69 70 LEU B N 1
ATOM 2384 C CA . LEU B 1 70 ? -11.188 -12.406 -18.391 1 88.69 70 LEU B CA 1
ATOM 2385 C C . LEU B 1 70 ? -10.133 -13.5 -18.234 1 88.69 70 LEU B C 1
ATOM 2387 O O . LEU B 1 70 ? -10.266 -14.586 -18.812 1 88.69 70 LEU B O 1
ATOM 2391 N N . ASP B 1 71 ? -9.078 -13.281 -17.469 1 90.75 71 ASP B N 1
ATOM 2392 C CA . ASP B 1 71 ? -8.023 -14.273 -17.281 1 90.75 71 ASP B CA 1
ATOM 2393 C C . ASP B 1 71 ? -8.586 -15.562 -16.688 1 90.75 71 ASP B C 1
ATOM 2395 O O . ASP B 1 71 ? -8.078 -16.656 -16.953 1 90.75 71 ASP B O 1
ATOM 2399 N N . LEU B 1 72 ? -9.586 -15.438 -15.906 1 94.88 72 LEU B N 1
ATOM 2400 C CA . LEU B 1 72 ? -10.172 -16.656 -15.336 1 94.88 72 LEU B CA 1
ATOM 2401 C C . LEU B 1 72 ? -10.82 -17.5 -16.422 1 94.88 72 LEU B C 1
ATOM 2403 O O . LEU B 1 72 ? -10.812 -18.734 -16.344 1 94.88 72 LEU B O 1
ATOM 2407 N N . GLY B 1 73 ? -11.375 -16.828 -17.391 1 93.5 73 GLY B N 1
ATOM 2408 C CA . GLY B 1 73 ? -11.844 -17.578 -18.547 1 93.5 73 GLY B CA 1
ATOM 2409 C C . GLY B 1 73 ? -10.734 -18.328 -19.266 1 93.5 73 GLY B C 1
ATOM 2410 O O . GLY B 1 73 ? -10.93 -19.469 -19.688 1 93.5 73 GLY B O 1
ATOM 2411 N N . ASN B 1 74 ? -9.625 -17.688 -19.375 1 93.12 74 ASN B N 1
ATOM 2412 C CA . ASN B 1 74 ? -8.469 -18.328 -19.969 1 93.12 74 ASN B CA 1
ATOM 2413 C C . ASN B 1 74 ? -8.016 -19.547 -19.172 1 93.12 74 ASN B C 1
ATOM 2415 O O . ASN B 1 74 ? -7.723 -20.594 -19.734 1 93.12 74 ASN B O 1
ATOM 2419 N N . TYR B 1 75 ? -7.965 -19.344 -17.906 1 96.12 75 TYR B N 1
ATOM 2420 C CA . TYR B 1 75 ? -7.578 -20.484 -17.062 1 96.12 75 TYR B CA 1
ATOM 2421 C C . TYR B 1 75 ? -8.516 -21.656 -17.266 1 96.12 75 TYR B C 1
ATOM 2423 O O . TYR B 1 75 ? -8.07 -22.797 -17.422 1 96.12 75 TYR B O 1
ATOM 2431 N N . GLU B 1 76 ? -9.836 -21.391 -17.281 1 97 76 GLU B N 1
ATOM 2432 C CA . GLU B 1 76 ? -10.812 -22.453 -17.438 1 97 76 GLU B CA 1
ATOM 2433 C C . GLU B 1 76 ? -10.648 -23.172 -18.781 1 97 76 GLU B C 1
ATOM 2435 O O . GLU B 1 76 ? -10.695 -24.391 -18.844 1 97 76 GLU B O 1
ATOM 2440 N N . ARG B 1 77 ? -10.422 -22.391 -19.781 1 95.62 77 ARG B N 1
ATOM 2441 C CA . ARG B 1 77 ? -10.297 -22.969 -21.125 1 95.62 77 ARG B CA 1
ATOM 2442 C C . ARG B 1 77 ? -9.016 -23.766 -21.25 1 95.62 77 ARG B C 1
ATOM 2444 O O . ARG B 1 77 ? -9.023 -24.891 -21.781 1 95.62 77 ARG B O 1
ATOM 2451 N N . PHE B 1 78 ? -7.91 -23.266 -20.812 1 96.38 78 PHE B N 1
ATOM 2452 C CA . PHE B 1 78 ? -6.609 -23.891 -20.969 1 96.38 78 PHE B CA 1
ATOM 2453 C C . PHE B 1 78 ? -6.516 -25.156 -20.125 1 96.38 78 PHE B C 1
ATOM 2455 O O . PHE B 1 78 ? -5.922 -26.156 -20.531 1 96.38 78 PHE B O 1
ATOM 2462 N N . LEU B 1 79 ? -7.129 -25.078 -18.953 1 97 79 LEU B N 1
ATOM 2463 C CA . LEU B 1 79 ? -6.945 -26.172 -18 1 97 79 LEU B CA 1
ATOM 2464 C C . LEU B 1 79 ? -8.148 -27.109 -18 1 97 79 LEU B C 1
ATOM 2466 O O . LEU B 1 79 ? -8.102 -28.188 -17.406 1 97 79 LEU B O 1
ATOM 2470 N N . ASP B 1 80 ? -9.25 -26.703 -18.672 1 96.62 80 ASP B N 1
ATOM 2471 C CA . ASP B 1 80 ? -10.5 -27.453 -18.688 1 96.62 80 ASP B CA 1
ATOM 2472 C C . ASP B 1 80 ? -11 -27.703 -17.266 1 96.62 80 ASP B C 1
ATOM 2474 O O . ASP B 1 80 ? -11.219 -28.859 -16.875 1 96.62 80 ASP B O 1
ATOM 2478 N N . ILE B 1 81 ? -11.109 -26.625 -16.5 1 97.69 81 ILE B N 1
ATOM 2479 C CA . ILE B 1 81 ? -11.586 -26.672 -15.117 1 97.69 81 ILE B CA 1
ATOM 2480 C C . ILE B 1 81 ? -12.695 -25.625 -14.93 1 97.69 81 ILE B C 1
ATOM 2482 O O . ILE B 1 81 ? -12.984 -24.859 -15.844 1 97.69 81 ILE B O 1
ATOM 2486 N N . ARG B 1 82 ? -13.305 -25.703 -13.828 1 97.5 82 ARG B N 1
ATOM 2487 C CA . ARG B 1 82 ? -14.328 -24.719 -13.453 1 97.5 82 ARG B CA 1
ATOM 2488 C C . ARG B 1 82 ? -13.945 -23.984 -12.18 1 97.5 82 ARG B C 1
ATOM 2490 O O . ARG B 1 82 ? -13.828 -24.594 -11.117 1 97.5 82 ARG B O 1
ATOM 2497 N N . LEU B 1 83 ? -13.781 -22.719 -12.312 1 98.06 83 LEU B N 1
ATOM 2498 C CA . LEU B 1 83 ? -13.391 -21.875 -11.18 1 98.06 83 LEU B CA 1
ATOM 2499 C C . LEU B 1 83 ? -14.609 -21.188 -10.578 1 98.06 83 LEU B C 1
ATOM 2501 O O . LEU B 1 83 ? -15.703 -21.234 -11.141 1 98.06 83 LEU B O 1
ATOM 2505 N N . THR B 1 84 ? -14.469 -20.625 -9.406 1 97.62 84 THR B N 1
ATOM 2506 C CA . THR B 1 84 ? -15.516 -19.906 -8.711 1 97.62 84 THR B CA 1
ATOM 2507 C C . THR B 1 84 ? -15.102 -18.453 -8.453 1 97.62 84 THR B C 1
ATOM 2509 O O . THR B 1 84 ? -13.953 -18.078 -8.719 1 97.62 84 THR B O 1
ATOM 2512 N N . LYS B 1 85 ? -16.031 -17.688 -7.941 1 96.81 85 LYS B N 1
ATOM 2513 C CA . LYS B 1 85 ? -15.789 -16.281 -7.703 1 96.81 85 LYS B CA 1
ATOM 2514 C C . LYS B 1 85 ? -14.656 -16.078 -6.707 1 96.81 85 LYS B C 1
ATOM 2516 O O . LYS B 1 85 ? -13.977 -15.039 -6.73 1 96.81 85 LYS B O 1
ATOM 2521 N N . ASP B 1 86 ? -14.406 -17.047 -5.898 1 97.69 86 ASP B N 1
ATOM 2522 C CA . ASP B 1 86 ? -13.375 -16.922 -4.875 1 97.69 86 ASP B CA 1
ATOM 2523 C C . ASP B 1 86 ? -11.992 -17.219 -5.453 1 97.69 86 ASP B C 1
ATOM 2525 O O . ASP B 1 86 ? -10.977 -17.031 -4.777 1 97.69 86 ASP B O 1
ATOM 2529 N N . ASN B 1 87 ? -11.906 -17.609 -6.707 1 98.5 87 ASN B N 1
ATOM 2530 C CA . ASN B 1 87 ? -10.633 -17.734 -7.402 1 98.5 87 ASN B CA 1
ATOM 2531 C C . ASN B 1 87 ? -10.156 -16.375 -7.938 1 98.5 87 ASN B C 1
ATOM 2533 O O . ASN B 1 87 ? -9.062 -16.281 -8.492 1 98.5 87 ASN B O 1
ATOM 2537 N N . ASN B 1 88 ? -10.945 -15.414 -7.812 1 97.44 88 ASN B N 1
ATOM 2538 C CA . ASN B 1 88 ? -10.578 -14.031 -8.117 1 97.44 88 ASN B CA 1
ATOM 2539 C C . ASN B 1 88 ? -10.5 -13.188 -6.852 1 97.44 88 ASN B C 1
ATOM 2541 O O . ASN B 1 88 ? -11.516 -12.922 -6.207 1 97.44 88 ASN B O 1
ATOM 2545 N N . LEU B 1 89 ? -9.32 -12.836 -6.543 1 97.62 89 LEU B N 1
ATOM 2546 C CA . LEU B 1 89 ? -9.062 -12.016 -5.359 1 97.62 89 LEU B CA 1
ATOM 2547 C C . LEU B 1 89 ? -8.734 -10.586 -5.754 1 97.62 89 LEU B C 1
ATOM 2549 O O . LEU B 1 89 ? -7.824 -10.352 -6.555 1 97.62 89 LEU B O 1
ATOM 2553 N N . THR B 1 90 ? -9.492 -9.633 -5.27 1 97.06 90 THR B N 1
ATOM 2554 C CA . THR B 1 90 ? -9.211 -8.219 -5.508 1 97.06 90 THR B CA 1
ATOM 2555 C C . THR B 1 90 ? -8.875 -7.508 -4.199 1 97.06 90 THR B C 1
ATOM 2557 O O . THR B 1 90 ? -9.164 -8.023 -3.115 1 97.06 90 THR B O 1
ATOM 2560 N N . THR B 1 91 ? -8.258 -6.348 -4.285 1 97.75 91 THR B N 1
ATOM 2561 C CA . THR B 1 91 ? -8.016 -5.523 -3.105 1 97.75 91 THR B CA 1
ATOM 2562 C C . THR B 1 91 ? -9.336 -5.172 -2.414 1 97.75 91 THR B C 1
ATOM 2564 O O . THR B 1 91 ? -9.438 -5.266 -1.189 1 97.75 91 THR B O 1
ATOM 2567 N N . GLY B 1 92 ? -10.32 -4.805 -3.24 1 97 92 GLY B N 1
ATOM 2568 C CA . GLY B 1 92 ? -11.625 -4.484 -2.674 1 97 92 GLY B CA 1
ATOM 2569 C C . GLY B 1 92 ? -12.219 -5.621 -1.865 1 97 92 GLY B C 1
ATOM 2570 O O . GLY B 1 92 ? -12.734 -5.402 -0.768 1 97 92 GLY B O 1
ATOM 2571 N N . LYS B 1 93 ? -12.102 -6.809 -2.379 1 96.44 93 LYS B N 1
ATOM 2572 C CA . LYS B 1 93 ? -12.648 -7.988 -1.713 1 96.44 93 LYS B CA 1
ATOM 2573 C C . LYS B 1 93 ? -11.953 -8.234 -0.377 1 96.44 93 LYS B C 1
ATOM 2575 O O . LYS B 1 93 ? -12.617 -8.492 0.633 1 96.44 93 LYS B O 1
ATOM 2580 N N . ILE B 1 94 ? -10.68 -8.203 -0.351 1 98 94 ILE B N 1
ATOM 2581 C CA . ILE B 1 94 ? -9.906 -8.508 0.845 1 98 94 ILE B CA 1
ATOM 2582 C C . ILE B 1 94 ? -10.133 -7.434 1.903 1 98 94 ILE B C 1
ATOM 2584 O O . ILE B 1 94 ? -10.359 -7.742 3.076 1 98 94 ILE B O 1
ATOM 2588 N N . TYR B 1 95 ? -10.047 -6.16 1.524 1 97.88 95 TYR B N 1
ATOM 2589 C CA . TYR B 1 95 ? -10.211 -5.078 2.488 1 97.88 95 TYR B CA 1
ATOM 2590 C C . TYR B 1 95 ? -11.641 -5.051 3.033 1 97.88 95 TYR B C 1
ATOM 2592 O O . TYR B 1 95 ? -11.852 -4.84 4.23 1 97.88 95 TYR B O 1
ATOM 2600 N N . GLN B 1 96 ? -12.625 -5.258 2.172 1 96.88 96 GLN B N 1
ATOM 2601 C CA . GLN B 1 96 ? -14 -5.344 2.648 1 96.88 96 GLN B CA 1
ATOM 2602 C C . GLN B 1 96 ? -14.164 -6.465 3.674 1 96.88 96 GLN B C 1
ATOM 2604 O O . GLN B 1 96 ? -14.812 -6.281 4.703 1 96.88 96 GLN B O 1
ATOM 2609 N N . SER B 1 97 ? -13.609 -7.586 3.352 1 97.25 97 SER B N 1
ATOM 2610 C CA . SER B 1 97 ? -13.68 -8.719 4.266 1 97.25 97 SER B CA 1
ATOM 2611 C C . SER B 1 97 ? -13.062 -8.383 5.617 1 97.25 97 SER B C 1
ATOM 2613 O O . SER B 1 97 ? -13.656 -8.656 6.664 1 97.25 97 SER B O 1
ATOM 2615 N N . VAL B 1 98 ? -11.898 -7.754 5.641 1 97.94 98 VAL B N 1
ATOM 2616 C CA . VAL B 1 98 ? -11.172 -7.43 6.867 1 97.94 98 VAL B CA 1
ATOM 2617 C C . VAL B 1 98 ? -11.93 -6.348 7.637 1 97.94 98 VAL B C 1
ATOM 2619 O O . VAL B 1 98 ? -12.039 -6.414 8.867 1 97.94 98 VAL B O 1
ATOM 2622 N N . ILE B 1 99 ? -12.43 -5.355 6.934 1 96.44 99 ILE B N 1
ATOM 2623 C CA . ILE B 1 99 ? -13.195 -4.289 7.566 1 96.44 99 ILE B CA 1
ATOM 2624 C C . ILE B 1 99 ? -14.445 -4.871 8.219 1 96.44 99 ILE B C 1
ATOM 2626 O O . ILE B 1 99 ? -14.789 -4.512 9.352 1 96.44 99 ILE B O 1
ATOM 2630 N N . ASN B 1 100 ? -15.109 -5.785 7.5 1 96.56 100 ASN B N 1
ATOM 2631 C CA . ASN B 1 100 ? -16.297 -6.434 8.062 1 96.56 100 ASN B CA 1
ATOM 2632 C C . ASN B 1 100 ? -15.961 -7.215 9.328 1 96.56 100 ASN B C 1
ATOM 2634 O O . ASN B 1 100 ? -16.703 -7.16 10.312 1 96.56 100 ASN B O 1
ATOM 2638 N N . LYS B 1 101 ? -14.938 -7.926 9.297 1 96.94 101 LYS B N 1
ATOM 2639 C CA . LYS B 1 101 ? -14.5 -8.68 10.469 1 96.94 101 LYS B CA 1
ATOM 2640 C C . LYS B 1 101 ? -14.188 -7.742 11.633 1 96.94 101 LYS B C 1
ATOM 2642 O O . LYS B 1 101 ? -14.508 -8.055 12.789 1 96.94 101 LYS B O 1
ATOM 2647 N N . GLU B 1 102 ? -13.492 -6.652 11.312 1 95.25 102 GLU B N 1
ATOM 2648 C CA . GLU B 1 102 ? -13.195 -5.656 12.344 1 95.25 102 GLU B CA 1
ATOM 2649 C C . GLU B 1 102 ? -14.477 -5.141 12.992 1 95.25 102 GLU B C 1
ATOM 2651 O O . GLU B 1 102 ? -14.57 -5.078 14.219 1 95.25 102 GLU B O 1
ATOM 2656 N N . ARG B 1 103 ? -15.516 -4.816 12.18 1 93.31 103 ARG B N 1
ATOM 2657 C CA . ARG B 1 103 ? -16.781 -4.258 12.656 1 93.31 103 ARG B CA 1
ATOM 2658 C C . ARG B 1 103 ? -17.547 -5.277 13.5 1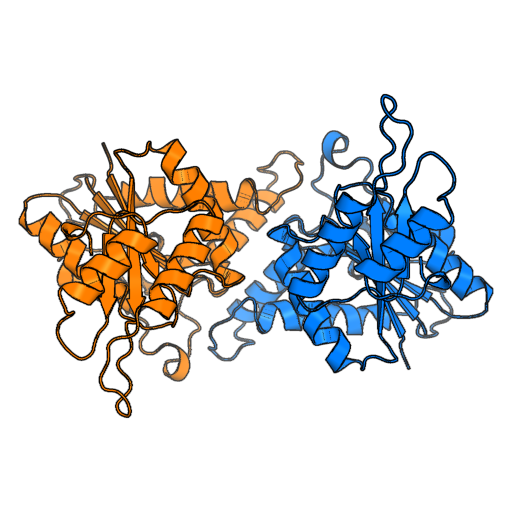 93.31 103 ARG B C 1
ATOM 2660 O O . ARG B 1 103 ? -18.266 -4.906 14.422 1 93.31 103 ARG B O 1
ATOM 2667 N N . ARG B 1 104 ? -17.281 -6.527 13.203 1 94.81 104 ARG B N 1
ATOM 2668 C CA . ARG B 1 104 ? -17.953 -7.59 13.953 1 94.81 104 ARG B CA 1
ATOM 2669 C C . ARG B 1 104 ? -17.219 -7.883 15.25 1 94.81 104 ARG B C 1
ATOM 2671 O O . ARG B 1 104 ? -17.703 -8.648 16.094 1 94.81 104 ARG B O 1
ATOM 2678 N N . GLY B 1 105 ? -16.031 -7.398 15.375 1 92.12 105 GLY B N 1
ATOM 2679 C CA . GLY B 1 105 ? -15.266 -7.598 16.594 1 92.12 105 GLY B CA 1
ATOM 2680 C C . GLY B 1 105 ? -14.359 -8.812 16.531 1 92.12 105 GLY B C 1
ATOM 2681 O O . GLY B 1 105 ? -13.891 -9.297 17.578 1 92.12 105 GLY B O 1
ATOM 2682 N N . ASP B 1 106 ? -14.062 -9.258 15.344 1 94.69 106 ASP B N 1
ATOM 2683 C CA . ASP B 1 106 ? -13.32 -10.508 15.188 1 94.69 106 ASP B CA 1
ATOM 2684 C C . ASP B 1 106 ? -11.875 -10.344 15.641 1 94.69 106 ASP B C 1
ATOM 2686 O O . ASP B 1 106 ? -11.195 -11.328 15.93 1 94.69 106 ASP B O 1
ATOM 2690 N N . TYR B 1 107 ? -11.414 -9.172 15.719 1 93.62 107 TYR B N 1
ATOM 2691 C CA . TYR B 1 107 ? -10.008 -8.969 16.047 1 93.62 107 TYR B CA 1
ATOM 2692 C C . TYR B 1 107 ? -9.828 -8.594 17.516 1 93.62 107 TYR B C 1
ATOM 2694 O O . TYR B 1 107 ? -8.758 -8.141 17.922 1 93.62 107 TYR B O 1
ATOM 2702 N N . LEU B 1 108 ? -10.789 -8.641 18.281 1 90.75 108 LEU B N 1
ATOM 2703 C CA . LEU B 1 108 ? -10.758 -8.547 19.734 1 90.75 108 LEU B CA 1
ATOM 2704 C C . LEU B 1 108 ? -10.125 -7.238 20.188 1 90.75 108 LEU B C 1
ATOM 2706 O O . LEU B 1 108 ? -9.281 -7.227 21.094 1 90.75 108 LEU B O 1
ATOM 2710 N N . GLY B 1 109 ? -10.352 -6.191 19.438 1 87.12 109 GLY B N 1
ATOM 2711 C CA . GLY B 1 109 ? -9.961 -4.855 19.859 1 87.12 109 GLY B CA 1
ATOM 2712 C C . GLY B 1 109 ? -8.555 -4.48 19.422 1 87.12 109 GLY B C 1
ATOM 2713 O O . GLY B 1 109 ? -8.023 -3.447 19.844 1 87.12 109 GLY B O 1
ATOM 2714 N N . LYS B 1 110 ? -7.996 -5.262 18.609 1 91.12 110 LYS B N 1
ATOM 2715 C CA . LYS B 1 110 ? -6.652 -4.977 18.125 1 91.12 110 LYS B CA 1
ATOM 2716 C C . LYS B 1 110 ? -6.672 -3.871 17.062 1 91.12 110 LYS B C 1
ATOM 2718 O O . LYS B 1 110 ? -7.707 -3.609 16.453 1 91.12 110 LYS B O 1
ATOM 2723 N N . THR B 1 111 ? -5.527 -3.207 16.953 1 91.12 111 THR B N 1
ATOM 2724 C CA . THR B 1 111 ? -5.301 -2.357 15.781 1 91.12 111 THR B CA 1
ATOM 2725 C C . THR B 1 111 ? -5.113 -3.201 14.523 1 91.12 111 THR B C 1
ATOM 2727 O O . THR B 1 111 ? -4.164 -3.982 14.43 1 91.12 111 THR B O 1
ATOM 2730 N N . VAL B 1 112 ? -6.086 -3.041 13.633 1 95.44 112 VAL B N 1
ATOM 2731 C CA . VAL B 1 112 ? -6.051 -3.824 12.398 1 95.44 112 VAL B CA 1
ATOM 2732 C C . VAL B 1 112 ? -5.172 -3.123 11.367 1 95.44 112 VAL B C 1
ATOM 2734 O O . VAL B 1 112 ? -5.395 -1.955 11.039 1 95.44 112 VAL B O 1
ATOM 2737 N N . GLN B 1 113 ? -4.188 -3.82 10.883 1 95.88 113 GLN B N 1
ATOM 2738 C CA . GLN B 1 113 ? -3.166 -3.229 10.023 1 95.88 113 GLN B CA 1
ATOM 2739 C C . GLN B 1 113 ? -2.973 -4.051 8.758 1 95.88 113 GLN B C 1
ATOM 2741 O O . GLN B 1 113 ? -3.547 -5.133 8.617 1 95.88 113 GLN B O 1
ATOM 2746 N N . VAL B 1 114 ? -2.283 -3.463 7.785 1 97.5 114 VAL B N 1
ATOM 2747 C CA . VAL B 1 114 ? -1.948 -4.207 6.574 1 97.5 114 VAL B CA 1
ATOM 2748 C C . VAL B 1 114 ? -1.13 -5.445 6.941 1 97.5 114 VAL B C 1
ATOM 2750 O O . VAL B 1 114 ? -1.444 -6.555 6.504 1 97.5 114 VAL B O 1
ATOM 2753 N N . VAL B 1 115 ? -0.119 -5.145 7.727 1 96.38 115 VAL B N 1
ATOM 2754 C CA . VAL B 1 115 ? 0.645 -6.246 8.305 1 96.38 115 VAL B CA 1
ATOM 2755 C C . VAL B 1 115 ? 0.345 -6.352 9.797 1 96.38 115 VAL B C 1
ATOM 2757 O O . VAL B 1 115 ? 0.61 -5.418 10.562 1 96.38 115 VAL B O 1
ATOM 2760 N N . PRO B 1 116 ? -0.31 -7.414 10.258 1 97.44 116 PRO B N 1
ATOM 2761 C CA . PRO B 1 116 ? -0.396 -8.711 9.578 1 97.44 116 PRO B CA 1
ATOM 2762 C C . PRO B 1 116 ? -1.791 -8.992 9.023 1 97.44 116 PRO B C 1
ATOM 2764 O O . PRO B 1 116 ? -1.984 -9.977 8.305 1 97.44 116 PRO B O 1
ATOM 2767 N N . HIS B 1 117 ? -2.721 -8.219 9.336 1 98.25 117 HIS B N 1
ATOM 2768 C CA . HIS B 1 117 ? -4.113 -8.641 9.211 1 98.25 117 HIS B CA 1
ATOM 2769 C C . HIS B 1 117 ? -4.512 -8.805 7.75 1 98.25 117 HIS B C 1
ATOM 2771 O O . HIS B 1 117 ? -5.105 -9.812 7.371 1 98.25 117 HIS B O 1
ATOM 2777 N N . ILE B 1 118 ? -4.176 -7.84 6.941 1 98.56 118 ILE B N 1
ATOM 2778 C CA . ILE B 1 118 ? -4.461 -7.953 5.516 1 98.56 118 ILE B CA 1
ATOM 2779 C C . ILE B 1 118 ? -3.625 -9.078 4.91 1 98.56 118 ILE B C 1
ATOM 2781 O O . ILE B 1 118 ? -4.141 -9.906 4.156 1 98.56 118 ILE B O 1
ATOM 2785 N N . THR B 1 119 ? -2.336 -9.117 5.234 1 98.75 119 THR B N 1
ATOM 2786 C CA . THR B 1 119 ? -1.459 -10.141 4.676 1 98.75 119 THR B CA 1
ATOM 2787 C C . THR B 1 119 ? -1.913 -11.539 5.105 1 98.75 119 THR B C 1
ATOM 2789 O O . THR B 1 119 ? -1.914 -12.469 4.301 1 98.75 119 THR B O 1
ATOM 2792 N N . ASP B 1 120 ? -2.357 -11.617 6.332 1 98.69 120 ASP B N 1
ATOM 2793 C CA . ASP B 1 120 ? -2.891 -12.891 6.801 1 98.69 120 ASP B CA 1
ATOM 2794 C C . ASP B 1 120 ? -4.156 -13.273 6.035 1 98.69 120 ASP B C 1
ATOM 2796 O O . ASP B 1 120 ? -4.34 -14.438 5.668 1 98.69 120 ASP B O 1
ATOM 2800 N N . ALA B 1 121 ? -4.98 -12.32 5.879 1 98.75 121 ALA B N 1
ATOM 2801 C CA . ALA B 1 121 ? -6.227 -12.578 5.164 1 98.75 121 ALA B CA 1
ATOM 2802 C C . ALA B 1 121 ? -5.953 -13.07 3.746 1 98.75 121 ALA B C 1
ATOM 2804 O O . ALA B 1 121 ? -6.633 -13.977 3.254 1 98.75 121 ALA B O 1
ATOM 2805 N N . ILE B 1 122 ? -4.984 -12.484 3.057 1 98.88 122 ILE B N 1
ATOM 2806 C CA . ILE B 1 122 ? -4.609 -12.883 1.703 1 98.88 122 ILE B CA 1
ATOM 2807 C C . ILE B 1 122 ? -4.113 -14.328 1.706 1 98.88 122 ILE B C 1
ATOM 2809 O O . ILE B 1 122 ? -4.566 -15.148 0.905 1 98.88 122 ILE B O 1
ATOM 2813 N N . GLN B 1 123 ? -3.221 -14.617 2.625 1 98.88 123 GLN B N 1
ATOM 2814 C CA . GLN B 1 123 ? -2.643 -15.953 2.705 1 98.88 123 GLN B CA 1
ATOM 2815 C C . GLN B 1 123 ? -3.717 -17 2.99 1 98.88 123 GLN B C 1
ATOM 2817 O O . GLN B 1 123 ? -3.752 -18.047 2.348 1 98.88 123 GLN B O 1
ATOM 2822 N N . GLU B 1 124 ? -4.59 -16.672 3.918 1 98.69 124 GLU B N 1
ATOM 2823 C CA . GLU B 1 124 ? -5.66 -17.594 4.285 1 98.69 124 GLU B CA 1
ATOM 2824 C C . GLU B 1 124 ? -6.609 -17.844 3.115 1 98.69 124 GLU B C 1
ATOM 2826 O O . GLU B 1 124 ? -7.051 -18.969 2.889 1 98.69 124 GLU B O 1
ATOM 2831 N N . TRP B 1 125 ? -6.891 -16.797 2.455 1 98.75 125 TRP B N 1
ATOM 2832 C CA . TRP B 1 125 ? -7.758 -16.891 1.287 1 98.75 125 TRP B CA 1
ATOM 2833 C C . TRP B 1 125 ? -7.156 -17.828 0.243 1 98.75 125 TRP B C 1
ATOM 2835 O O . TRP B 1 125 ? -7.836 -18.719 -0.271 1 98.75 125 TRP B O 1
ATOM 2845 N N . VAL B 1 126 ? -5.898 -17.656 -0.071 1 98.75 126 VAL B N 1
ATOM 2846 C CA . VAL B 1 126 ? -5.195 -18.453 -1.076 1 98.75 126 VAL B CA 1
ATOM 2847 C C . VAL B 1 126 ? -5.156 -19.922 -0.644 1 98.75 126 VAL B C 1
ATOM 2849 O O . VAL B 1 126 ? -5.477 -20.812 -1.429 1 98.75 126 VAL B O 1
ATOM 2852 N N . MET B 1 127 ? -4.848 -20.141 0.612 1 98.69 127 MET B N 1
ATOM 2853 C CA . MET B 1 127 ? -4.734 -21.5 1.117 1 98.69 127 MET B CA 1
ATOM 2854 C C . MET B 1 127 ? -6.082 -22.219 1.069 1 98.69 127 MET B C 1
ATOM 2856 O O . MET B 1 127 ? -6.156 -23.391 0.707 1 98.69 127 MET B O 1
ATOM 2860 N N . ARG B 1 128 ? -7.102 -21.516 1.445 1 98.44 128 ARG B N 1
ATOM 2861 C CA . ARG B 1 128 ? -8.438 -22.109 1.441 1 98.44 128 ARG B CA 1
ATOM 2862 C C . ARG B 1 128 ? -8.906 -22.391 0.018 1 98.44 128 ARG B C 1
ATOM 2864 O O . ARG B 1 128 ? -9.359 -23.5 -0.284 1 98.44 128 ARG B O 1
ATOM 2871 N N . GLN B 1 129 ? -8.75 -21.422 -0.854 1 98.62 129 GLN B N 1
ATOM 2872 C CA . GLN B 1 129 ? -9.305 -21.547 -2.199 1 98.62 129 GLN B CA 1
ATOM 2873 C C . GLN B 1 129 ? -8.516 -22.547 -3.033 1 98.62 129 GLN B C 1
ATOM 2875 O O . GLN B 1 129 ? -9.078 -23.219 -3.904 1 98.62 129 GLN B O 1
ATOM 2880 N N . ALA B 1 130 ? -7.227 -22.672 -2.736 1 98.69 130 ALA B N 1
ATOM 2881 C CA . ALA B 1 130 ? -6.363 -23.594 -3.477 1 98.69 130 ALA B CA 1
ATOM 2882 C C . ALA B 1 130 ? -6.812 -25.031 -3.287 1 98.69 130 ALA B C 1
ATOM 2884 O O . ALA B 1 130 ? -6.496 -25.906 -4.105 1 98.69 130 ALA B O 1
ATOM 2885 N N . ARG B 1 131 ? -7.57 -25.297 -2.266 1 98.31 131 ARG B N 1
ATOM 2886 C CA . ARG B 1 131 ? -7.938 -26.672 -1.929 1 98.31 131 ARG B CA 1
ATOM 2887 C C . ARG B 1 131 ? -9.273 -27.062 -2.555 1 98.31 131 ARG B C 1
ATOM 2889 O O . ARG B 1 131 ? -9.664 -28.219 -2.529 1 98.31 131 ARG B O 1
ATOM 2896 N N . VAL B 1 132 ? -9.984 -26.141 -3.072 1 98.31 132 VAL B N 1
ATOM 2897 C CA . VAL B 1 132 ? -11.312 -26.375 -3.623 1 98.31 132 VAL B CA 1
ATOM 2898 C C . VAL B 1 132 ? -11.195 -27.141 -4.941 1 98.31 132 VAL B C 1
ATOM 2900 O O . VAL B 1 132 ? -10.516 -26.688 -5.863 1 98.31 132 VAL B O 1
ATOM 2903 N N . PRO B 1 133 ? -11.875 -28.266 -5.051 1 98.25 133 PRO B N 1
ATOM 2904 C CA . PRO B 1 133 ? -11.844 -29.031 -6.305 1 98.25 133 PRO B CA 1
ATOM 2905 C C . PRO B 1 133 ? -12.383 -28.234 -7.492 1 98.25 133 PRO B C 1
ATOM 2907 O O . PRO B 1 133 ? -13.352 -27.484 -7.348 1 98.25 133 PRO B O 1
ATOM 2910 N N . VAL B 1 134 ? -11.766 -28.453 -8.68 1 98 134 VAL B N 1
ATOM 2911 C CA . VAL B 1 134 ? -12.148 -27.625 -9.82 1 98 134 VAL B CA 1
ATOM 2912 C C . VAL B 1 134 ? -12.398 -28.516 -11.039 1 98 134 VAL B C 1
ATOM 2914 O O . VAL B 1 134 ? -12.773 -28.016 -12.109 1 98 134 VAL B O 1
ATOM 2917 N N . ASP B 1 135 ? -12.281 -29.906 -10.906 1 96.56 135 ASP B N 1
ATOM 2918 C CA . ASP B 1 135 ? -12.367 -30.812 -12.047 1 96.56 135 ASP B CA 1
ATOM 2919 C C . ASP B 1 135 ? -13.711 -31.531 -12.07 1 96.56 135 ASP B C 1
ATOM 2921 O O . ASP B 1 135 ? -13.945 -32.375 -12.938 1 96.56 135 ASP B O 1
ATOM 2925 N N . GLY B 1 136 ? -14.516 -31.359 -11.078 1 94 136 GLY B N 1
ATOM 2926 C CA . GLY B 1 136 ? -15.797 -32.062 -11.008 1 94 136 GLY B CA 1
ATOM 2927 C C . GLY B 1 136 ? -15.688 -33.438 -10.391 1 94 136 GLY B C 1
ATOM 2928 O O . GLY B 1 136 ? -16.656 -34.188 -10.375 1 94 136 GLY B O 1
ATOM 2929 N N . ASP B 1 137 ? -14.508 -33.812 -9.891 1 95.94 137 ASP B N 1
ATOM 2930 C CA . ASP B 1 137 ? -14.297 -35.156 -9.344 1 95.94 137 ASP B CA 1
ATOM 2931 C C . ASP B 1 137 ? -14.086 -35.125 -7.832 1 95.94 137 ASP B C 1
ATOM 2933 O O . ASP B 1 137 ? -13.742 -36.125 -7.219 1 95.94 137 ASP B O 1
ATOM 2937 N N . ASP B 1 138 ? -14.125 -33.969 -7.219 1 96.12 138 ASP B N 1
ATOM 2938 C CA . ASP B 1 138 ? -14.023 -33.719 -5.781 1 96.12 138 ASP B CA 1
ATOM 2939 C C . ASP B 1 138 ? -12.609 -34.031 -5.277 1 96.12 138 ASP B C 1
ATOM 2941 O O . ASP B 1 138 ? -12.422 -34.375 -4.105 1 96.12 138 ASP B O 1
ATOM 2945 N N . ILE B 1 139 ? -11.695 -34.062 -6.211 1 97.56 139 ILE B N 1
ATOM 2946 C CA . ILE B 1 139 ? -10.305 -34.25 -5.824 1 97.56 139 ILE B CA 1
ATOM 2947 C C . ILE B 1 139 ? -9.633 -32.906 -5.605 1 97.56 139 ILE B C 1
ATOM 2949 O O . ILE B 1 139 ? -9.734 -32 -6.441 1 97.56 139 ILE B O 1
ATOM 2953 N N . GLU B 1 140 ? -8.977 -32.719 -4.469 1 98.12 140 GLU B N 1
ATOM 2954 C CA . GLU B 1 140 ? -8.242 -31.516 -4.148 1 98.12 140 GLU B CA 1
ATOM 2955 C C . GLU B 1 140 ? -7.074 -31.312 -5.109 1 98.12 140 GLU B C 1
ATOM 2957 O O . GLU B 1 140 ? -6.355 -32.25 -5.438 1 98.12 140 GLU B O 1
ATOM 2962 N N . PRO B 1 141 ? -6.914 -30.109 -5.602 1 98.62 141 PRO B N 1
ATOM 2963 C CA . PRO B 1 141 ? -5.762 -29.828 -6.465 1 98.62 141 PRO B CA 1
ATOM 2964 C C . PRO B 1 141 ? -4.43 -30.078 -5.758 1 98.62 141 PRO B C 1
ATOM 2966 O O . PRO B 1 141 ? -4.355 -30 -4.531 1 98.62 141 PRO B O 1
ATOM 2969 N N . GLN B 1 142 ? -3.482 -30.391 -6.551 1 98.69 142 GLN B N 1
ATOM 2970 C CA . GLN B 1 142 ? -2.127 -30.578 -6.051 1 98.69 142 GLN B CA 1
ATOM 2971 C C . GLN B 1 142 ? -1.274 -29.344 -6.258 1 98.69 142 GLN B C 1
ATOM 2973 O O . GLN B 1 142 ? -0.27 -29.141 -5.57 1 98.69 142 GLN B O 1
ATOM 2978 N N . VAL B 1 143 ? -1.604 -28.547 -7.246 1 98.81 143 VAL B N 1
ATOM 2979 C CA . VAL B 1 143 ? -0.867 -27.328 -7.574 1 98.81 143 VAL B CA 1
ATOM 2980 C C . VAL B 1 143 ? -1.839 -26.156 -7.734 1 98.81 143 VAL B C 1
ATOM 2982 O O . VAL B 1 143 ? -2.9 -26.312 -8.344 1 98.81 143 VAL B O 1
ATOM 2985 N N . CYS B 1 144 ? -1.522 -25.047 -7.164 1 98.88 144 CYS B N 1
ATOM 2986 C CA . CYS B 1 144 ? -2.254 -23.797 -7.359 1 98.88 144 CYS B CA 1
ATOM 2987 C C . CYS B 1 144 ? -1.387 -22.766 -8.062 1 98.88 144 CYS B C 1
ATOM 2989 O O . CYS B 1 144 ? -0.37 -22.328 -7.52 1 98.88 144 CYS B O 1
ATOM 2991 N N . VAL B 1 145 ? -1.745 -22.375 -9.25 1 98.81 145 VAL B N 1
ATOM 2992 C CA . VAL B 1 145 ? -1.076 -21.297 -9.977 1 98.81 145 VAL B CA 1
ATOM 2993 C C . VAL B 1 145 ? -1.731 -19.969 -9.648 1 98.81 145 VAL B C 1
ATOM 2995 O O . VAL B 1 145 ? -2.939 -19.797 -9.828 1 98.81 145 VAL B O 1
ATOM 2998 N N . ILE B 1 146 ? -0.967 -19.047 -9.156 1 98.81 146 ILE B N 1
ATOM 2999 C CA . ILE B 1 146 ? -1.463 -17.734 -8.742 1 98.81 146 ILE B CA 1
ATOM 3000 C C . ILE B 1 146 ? -0.872 -16.656 -9.633 1 98.81 146 ILE B C 1
ATOM 3002 O O . ILE B 1 146 ? 0.349 -16.531 -9.758 1 98.81 146 ILE B O 1
ATOM 3006 N N . GLU B 1 147 ? -1.705 -15.914 -10.242 1 98.5 147 GLU B N 1
ATOM 3007 C CA . GLU B 1 147 ? -1.246 -14.75 -11 1 98.5 147 GLU B CA 1
ATOM 3008 C C . GLU B 1 147 ? -1.51 -13.461 -10.234 1 98.5 147 GLU B C 1
ATOM 3010 O O . GLU B 1 147 ? -2.656 -13.148 -9.906 1 98.5 147 GLU B O 1
ATOM 3015 N N . LEU B 1 148 ? -0.472 -12.766 -9.922 1 97.88 148 LEU B N 1
ATOM 3016 C CA . LEU B 1 148 ? -0.61 -11.445 -9.32 1 97.88 148 LEU B CA 1
ATOM 3017 C C . LEU B 1 148 ? -0.627 -10.359 -10.398 1 97.88 148 LEU B C 1
ATOM 3019 O O . LEU B 1 148 ? 0.381 -10.125 -11.07 1 97.88 148 LEU B O 1
ATOM 3023 N N . GLY B 1 149 ? -1.793 -9.75 -10.547 1 94.88 149 GLY B N 1
ATOM 3024 C CA . GLY B 1 149 ? -1.908 -8.648 -11.492 1 94.88 149 GLY B CA 1
ATOM 3025 C C . GLY B 1 149 ? -1.104 -7.43 -11.086 1 94.88 149 GLY B C 1
ATOM 3026 O O . GLY B 1 149 ? -0.647 -7.336 -9.945 1 94.88 149 GLY B O 1
ATOM 3027 N N . GLY B 1 150 ? -0.904 -6.562 -12.078 1 92.19 150 GLY B N 1
ATOM 3028 C CA . GLY B 1 150 ? -0.144 -5.348 -11.82 1 92.19 150 GLY B CA 1
ATOM 3029 C C . GLY B 1 150 ? 1.352 -5.535 -11.992 1 92.19 150 GLY B C 1
ATOM 3030 O O . GLY B 1 150 ? 1.798 -6.531 -12.562 1 92.19 150 GLY B O 1
ATOM 3031 N N . THR B 1 151 ? 2.066 -4.516 -11.57 1 94.19 151 THR B N 1
ATOM 3032 C CA . THR B 1 151 ? 3.518 -4.504 -11.719 1 94.19 151 THR B CA 1
ATOM 3033 C C . THR B 1 151 ? 4.199 -4.441 -10.359 1 94.19 151 THR B C 1
ATOM 3035 O O . THR B 1 151 ? 3.828 -3.629 -9.508 1 94.19 151 THR B O 1
ATOM 3038 N N . VAL B 1 152 ? 5.125 -5.289 -10.242 1 94.56 152 VAL B N 1
ATOM 3039 C CA . VAL B 1 152 ? 5.906 -5.258 -9.008 1 94.56 152 VAL B CA 1
ATOM 3040 C C . VAL B 1 152 ? 6.48 -3.859 -8.797 1 94.56 152 VAL B C 1
ATOM 3042 O O . VAL B 1 152 ? 6.996 -3.246 -9.734 1 94.56 152 VAL B O 1
ATOM 3045 N N . GLY B 1 153 ? 6.367 -3.354 -7.625 1 90.06 153 GLY B N 1
ATOM 3046 C CA . GLY B 1 153 ? 6.871 -2.02 -7.332 1 90.06 153 GLY B CA 1
ATOM 3047 C C . GLY B 1 153 ? 5.77 -0.992 -7.164 1 90.06 153 GLY B C 1
ATOM 3048 O O . GLY B 1 153 ? 5.988 0.069 -6.574 1 90.06 153 GLY B O 1
ATOM 3049 N N . ASP B 1 154 ? 4.645 -1.312 -7.711 1 93.69 154 ASP B N 1
ATOM 3050 C CA . ASP B 1 154 ? 3.521 -0.391 -7.562 1 93.69 154 ASP B CA 1
ATOM 3051 C C . ASP B 1 154 ? 2.924 -0.476 -6.16 1 93.69 154 ASP B C 1
ATOM 3053 O O . ASP B 1 154 ? 2.91 -1.547 -5.551 1 93.69 154 ASP B O 1
ATOM 3057 N N . ILE B 1 155 ? 2.297 0.608 -5.719 1 94.62 155 ILE B N 1
ATOM 3058 C CA . ILE B 1 155 ? 1.711 0.711 -4.387 1 94.62 155 ILE B CA 1
ATOM 3059 C C . ILE B 1 155 ? 0.609 -0.334 -4.223 1 94.62 155 ILE B C 1
ATOM 3061 O O . ILE B 1 155 ? 0.47 -0.939 -3.158 1 94.62 155 ILE B O 1
ATOM 3065 N N . GLU B 1 156 ? -0.121 -0.601 -5.305 1 94.56 156 GLU B N 1
ATOM 3066 C CA . GLU B 1 156 ? -1.291 -1.471 -5.242 1 94.56 156 GLU B CA 1
ATOM 3067 C C . GLU B 1 156 ? -0.887 -2.926 -5.023 1 94.56 156 GLU B C 1
ATOM 3069 O O . GLU B 1 156 ? -1.675 -3.725 -4.512 1 94.56 156 GLU B O 1
ATOM 3074 N N . SER B 1 157 ? 0.292 -3.277 -5.355 1 95.75 157 SER B N 1
ATOM 3075 C CA . SER B 1 157 ? 0.731 -4.668 -5.297 1 95.75 157 SER B CA 1
ATOM 3076 C C . SER B 1 157 ? 1.418 -4.977 -3.973 1 95.75 157 SER B C 1
ATOM 3078 O O . SER B 1 157 ? 1.619 -6.145 -3.629 1 95.75 157 SER B O 1
ATOM 3080 N N . MET B 1 158 ? 1.678 -3.977 -3.184 1 96.69 158 MET B N 1
ATOM 3081 C CA . MET B 1 158 ? 2.592 -4.113 -2.053 1 96.69 158 MET B CA 1
ATOM 3082 C C . MET B 1 158 ? 2.02 -5.059 -1.002 1 96.69 158 MET B C 1
ATOM 3084 O O . MET B 1 158 ? 2.723 -5.941 -0.502 1 96.69 158 MET B O 1
ATOM 3088 N N . PRO B 1 159 ? 0.721 -4.914 -0.677 1 97.88 159 PRO B N 1
ATOM 3089 C CA . PRO B 1 159 ? 0.19 -5.844 0.322 1 97.88 159 PRO B CA 1
ATOM 3090 C C . PRO B 1 159 ? 0.273 -7.301 -0.126 1 97.88 159 PRO B C 1
ATOM 3092 O O . PRO B 1 159 ? 0.524 -8.188 0.693 1 97.88 159 PRO B O 1
ATOM 3095 N N . PHE B 1 160 ? 0.134 -7.512 -1.386 1 98.69 160 PHE B N 1
ATOM 3096 C CA . PHE B 1 160 ? 0.169 -8.867 -1.918 1 98.69 160 PHE B CA 1
ATOM 3097 C C . PHE B 1 160 ? 1.596 -9.406 -1.944 1 98.69 160 PHE B C 1
ATOM 3099 O O . PHE B 1 160 ? 1.842 -10.547 -1.566 1 98.69 160 PHE B O 1
ATOM 3106 N N . ILE B 1 161 ? 2.504 -8.586 -2.379 1 98.25 161 ILE B N 1
ATOM 3107 C CA . ILE B 1 161 ? 3.902 -8.992 -2.414 1 98.25 161 ILE B CA 1
ATOM 3108 C C . ILE B 1 161 ? 4.375 -9.344 -1.004 1 98.25 161 ILE B C 1
ATOM 3110 O O . ILE B 1 161 ? 5.035 -10.359 -0.796 1 98.25 161 ILE B O 1
ATOM 3114 N N . GLU B 1 162 ? 3.969 -8.484 -0.057 1 98.44 162 GLU B N 1
ATOM 3115 C CA . GLU B 1 162 ? 4.332 -8.75 1.332 1 98.44 162 GLU B CA 1
ATOM 3116 C C . GLU B 1 162 ? 3.693 -10.039 1.835 1 98.44 162 GLU B C 1
ATOM 3118 O O . GLU B 1 162 ? 4.332 -10.82 2.541 1 98.44 162 GLU B O 1
ATOM 3123 N N . ALA B 1 163 ? 2.482 -10.273 1.465 1 98.75 163 ALA B N 1
ATOM 3124 C CA . ALA B 1 163 ? 1.79 -11.492 1.861 1 98.75 163 ALA B CA 1
ATOM 3125 C C . ALA B 1 163 ? 2.521 -12.734 1.345 1 98.75 163 ALA B C 1
ATOM 3127 O O . ALA B 1 163 ? 2.711 -13.703 2.082 1 98.75 163 ALA B O 1
ATOM 3128 N N . PHE B 1 164 ? 2.994 -12.664 0.125 1 98.81 164 PHE B N 1
ATOM 3129 C CA . PHE B 1 164 ? 3.623 -13.836 -0.464 1 98.81 164 PHE B CA 1
ATOM 3130 C C . PHE B 1 164 ? 5.062 -13.977 0.015 1 98.81 164 PHE B C 1
ATOM 3132 O O . PHE B 1 164 ? 5.605 -15.086 0.047 1 98.81 164 PHE B O 1
ATOM 3139 N N . ARG B 1 165 ? 5.668 -12.797 0.299 1 98.25 165 ARG B N 1
ATOM 3140 C CA . ARG B 1 165 ? 6.965 -12.891 0.964 1 98.25 165 ARG B CA 1
ATOM 3141 C C . ARG B 1 165 ? 6.867 -13.727 2.238 1 98.25 165 ARG B C 1
ATOM 3143 O O . ARG B 1 165 ? 7.711 -14.586 2.488 1 98.25 165 ARG B O 1
ATOM 3150 N N . GLN B 1 166 ? 5.816 -13.531 3.033 1 98.56 166 GLN B N 1
ATOM 3151 C CA . GLN B 1 166 ? 5.574 -14.297 4.254 1 98.56 166 GLN B CA 1
ATOM 3152 C C . GLN B 1 166 ? 5.133 -15.719 3.938 1 98.56 166 GLN B C 1
ATOM 3154 O O . GLN B 1 166 ? 5.582 -16.672 4.582 1 98.56 166 GLN B O 1
ATOM 3159 N N . PHE B 1 167 ? 4.34 -15.844 2.922 1 98.75 167 PHE B N 1
ATOM 3160 C CA . PHE B 1 167 ? 3.684 -17.078 2.529 1 98.75 167 PHE B CA 1
ATOM 3161 C C . PHE B 1 167 ? 4.711 -18.156 2.186 1 98.75 167 PHE B C 1
ATOM 3163 O O . PHE B 1 167 ? 4.539 -19.328 2.531 1 98.75 167 PHE B O 1
ATOM 3170 N N . GLN B 1 168 ? 5.75 -17.766 1.494 1 97.88 168 GLN B N 1
ATOM 3171 C CA . GLN B 1 168 ? 6.75 -18.734 1.056 1 97.88 168 GLN B CA 1
ATOM 3172 C C . GLN B 1 168 ? 7.395 -19.438 2.246 1 97.88 168 GLN B C 1
ATOM 3174 O O . GLN B 1 168 ? 7.801 -20.594 2.143 1 97.88 168 GLN B O 1
ATOM 3179 N N . PHE B 1 169 ? 7.434 -18.781 3.404 1 97.19 169 PHE B N 1
ATOM 3180 C CA . PHE B 1 169 ? 7.98 -19.422 4.602 1 97.19 169 PHE B CA 1
ATOM 3181 C C . PHE B 1 169 ? 6.922 -20.266 5.297 1 97.19 169 PHE B C 1
ATOM 3183 O O . PHE B 1 169 ? 7.23 -21.328 5.848 1 97.19 169 PHE B O 1
ATOM 3190 N N . LYS B 1 170 ? 5.738 -19.781 5.207 1 97.38 170 LYS B N 1
ATOM 3191 C CA . LYS B 1 170 ? 4.629 -20.484 5.844 1 97.38 170 LYS B CA 1
ATOM 3192 C C . LYS B 1 170 ? 4.414 -21.859 5.207 1 97.38 170 LYS B C 1
ATOM 3194 O O . LYS B 1 170 ? 4.23 -22.859 5.914 1 97.38 170 LYS B O 1
ATOM 3199 N N . VAL B 1 171 ? 4.535 -21.922 3.896 1 97.69 171 VAL B N 1
ATOM 3200 C CA . VAL B 1 171 ? 4.262 -23.188 3.199 1 97.69 171 VAL B CA 1
ATOM 3201 C C . VAL B 1 171 ? 5.57 -23.922 2.945 1 97.69 171 VAL B C 1
ATOM 3203 O O . VAL B 1 171 ? 5.562 -25.062 2.463 1 97.69 171 VAL B O 1
ATOM 3206 N N . LYS B 1 172 ? 6.719 -23.281 3.266 1 97.06 172 LYS B N 1
ATOM 3207 C CA . LYS B 1 172 ? 8.062 -23.797 3.047 1 97.06 172 LYS B CA 1
ATOM 3208 C C . LYS B 1 172 ? 8.508 -23.594 1.604 1 97.06 172 LYS B C 1
ATOM 3210 O O . LYS B 1 172 ? 7.727 -23.781 0.671 1 97.06 172 LYS B O 1
ATOM 3215 N N . ARG B 1 173 ? 9.688 -23.406 1.452 1 94.94 173 ARG B N 1
ATOM 3216 C CA . ARG B 1 173 ? 10.281 -22.969 0.19 1 94.94 173 ARG B CA 1
ATOM 3217 C C . ARG B 1 173 ? 10.117 -24.047 -0.883 1 94.94 173 ARG B C 1
ATOM 3219 O O . ARG B 1 173 ? 9.945 -23.734 -2.062 1 94.94 173 ARG B O 1
ATOM 3226 N N . GLU B 1 174 ? 10.125 -25.312 -0.51 1 96.81 174 GLU B N 1
ATOM 3227 C CA . GLU B 1 174 ? 10.047 -26.406 -1.474 1 96.81 174 GLU B CA 1
ATOM 3228 C C . GLU B 1 174 ? 8.648 -26.516 -2.08 1 96.81 174 GLU B C 1
ATOM 3230 O O . GLU B 1 174 ? 8.453 -27.188 -3.086 1 96.81 174 GLU B O 1
ATOM 3235 N N . ASN B 1 175 ? 7.691 -25.797 -1.44 1 98.5 175 ASN B N 1
ATOM 3236 C CA . ASN B 1 175 ? 6.309 -25.844 -1.906 1 98.5 175 ASN B CA 1
ATOM 3237 C C . ASN B 1 175 ? 5.895 -24.547 -2.592 1 98.5 175 ASN B C 1
ATOM 3239 O O . ASN B 1 175 ? 4.711 -24.328 -2.854 1 98.5 175 ASN B O 1
ATOM 3243 N N . PHE B 1 176 ? 6.875 -23.703 -2.822 1 98.62 176 PHE B N 1
ATOM 3244 C CA . PHE B 1 176 ? 6.594 -22.391 -3.393 1 98.62 176 PHE B CA 1
ATOM 3245 C C . PHE B 1 176 ? 7.57 -22.062 -4.52 1 98.62 176 PHE B C 1
ATOM 3247 O O . PHE B 1 176 ? 8.781 -22.172 -4.344 1 98.62 176 PHE B O 1
ATOM 3254 N N . CYS B 1 177 ? 6.969 -21.688 -5.691 1 98.44 177 CYS B N 1
ATOM 3255 C CA . CYS B 1 177 ? 7.746 -21.297 -6.863 1 98.44 177 CYS B CA 1
ATOM 3256 C C . CYS B 1 177 ? 7.297 -19.938 -7.387 1 98.44 177 CYS B C 1
ATOM 3258 O O . CYS B 1 177 ? 6.098 -19.688 -7.496 1 98.44 177 CYS B O 1
ATOM 3260 N N . ASN B 1 178 ? 8.242 -19.062 -7.676 1 98.56 178 ASN B N 1
ATOM 3261 C CA . ASN B 1 178 ? 7.918 -17.766 -8.242 1 98.56 178 ASN B CA 1
ATOM 3262 C C . ASN B 1 178 ? 8.43 -17.625 -9.68 1 98.56 178 ASN B C 1
ATOM 3264 O O . ASN B 1 178 ? 9.625 -17.797 -9.93 1 98.56 178 ASN B O 1
ATOM 3268 N N . ILE B 1 179 ? 7.516 -17.422 -10.562 1 98.5 179 ILE B N 1
ATOM 3269 C CA . ILE B 1 179 ? 7.832 -17.094 -11.945 1 98.5 179 ILE B CA 1
ATOM 3270 C C . ILE B 1 179 ? 7.684 -15.594 -12.164 1 98.5 179 ILE B C 1
ATOM 3272 O O . ILE B 1 179 ? 6.609 -15.031 -11.953 1 98.5 179 ILE B O 1
ATOM 3276 N N . HIS B 1 180 ? 8.766 -15 -12.586 1 98.5 180 HIS B N 1
ATOM 3277 C CA . HIS B 1 180 ? 8.727 -13.57 -12.852 1 98.5 180 HIS B CA 1
ATOM 3278 C C . HIS B 1 180 ? 8.789 -13.281 -14.352 1 98.5 180 HIS B C 1
ATOM 3280 O O . HIS B 1 180 ? 9.711 -13.734 -15.031 1 98.5 180 HIS B O 1
ATOM 3286 N N . VAL B 1 181 ? 7.793 -12.578 -14.82 1 98.19 181 VAL B N 1
ATOM 3287 C CA . VAL B 1 181 ? 7.688 -12.242 -16.234 1 98.19 181 VAL B CA 1
ATOM 3288 C C . VAL B 1 181 ? 8.227 -10.836 -16.469 1 98.19 181 VAL B C 1
ATOM 3290 O O . VAL B 1 181 ? 7.867 -9.891 -15.766 1 98.19 181 VAL B O 1
ATOM 3293 N N . SER B 1 182 ? 9.094 -10.688 -17.453 1 96.62 182 SER B N 1
ATOM 3294 C CA . SER B 1 182 ? 9.695 -9.391 -17.75 1 96.62 182 SER B CA 1
ATOM 3295 C C . SER B 1 182 ? 9.797 -9.156 -19.25 1 96.62 182 SER B C 1
ATOM 3297 O O . SER B 1 182 ? 9.609 -10.078 -20.047 1 96.62 182 SER B O 1
ATOM 3299 N N . LEU B 1 183 ? 10.047 -7.898 -19.578 1 95.5 183 LEU B N 1
ATOM 3300 C CA . LEU B 1 183 ? 10.195 -7.5 -20.984 1 95.5 183 LEU B CA 1
ATOM 3301 C C . LEU B 1 183 ? 11.672 -7.336 -21.344 1 95.5 183 LEU B C 1
ATOM 3303 O O . LEU B 1 183 ? 12.43 -6.703 -20.594 1 95.5 183 LEU B O 1
ATOM 3307 N N . VAL B 1 184 ? 12.031 -7.941 -22.406 1 96.38 184 VAL B N 1
ATOM 3308 C CA . VAL B 1 184 ? 13.336 -7.684 -23.016 1 96.38 184 VAL B CA 1
ATOM 3309 C C . VAL B 1 184 ? 13.156 -6.918 -24.328 1 96.38 184 VAL B C 1
ATOM 3311 O O . VAL B 1 184 ? 12.969 -7.523 -25.391 1 96.38 184 VAL B O 1
ATOM 3314 N N . PRO B 1 185 ? 13.242 -5.637 -24.141 1 95.69 185 PRO B N 1
ATOM 3315 C CA . PRO B 1 185 ? 13.047 -4.852 -25.359 1 95.69 185 PRO B CA 1
ATOM 3316 C C . PRO B 1 185 ? 14.219 -4.965 -26.328 1 95.69 185 PRO B C 1
ATOM 3318 O O . PRO B 1 185 ? 15.336 -5.266 -25.906 1 95.69 185 PRO B O 1
ATOM 3321 N N . GLN B 1 186 ? 13.898 -4.754 -27.562 1 95.31 186 GLN B N 1
ATOM 3322 C CA . GLN B 1 186 ? 14.875 -4.719 -28.656 1 95.31 186 GLN B CA 1
ATOM 3323 C C . GLN B 1 186 ? 14.648 -3.506 -29.562 1 95.31 186 GLN B C 1
ATOM 3325 O O . GLN B 1 186 ? 14.023 -3.621 -30.609 1 95.31 186 GLN B O 1
ATOM 3330 N N . PRO B 1 187 ? 15.328 -2.424 -29.109 1 93.38 187 PRO B N 1
ATOM 3331 C CA . PRO B 1 187 ? 15.148 -1.218 -29.922 1 93.38 187 PRO B CA 1
ATOM 3332 C C . PRO B 1 187 ? 15.602 -1.408 -31.375 1 93.38 187 PRO B C 1
ATOM 3334 O O . PRO B 1 187 ? 16.641 -2.023 -31.625 1 93.38 187 PRO B O 1
ATOM 3337 N N . SER B 1 188 ? 14.844 -0.798 -32.219 1 91 188 SER B N 1
ATOM 3338 C CA . SER B 1 188 ? 15.133 -0.955 -33.656 1 91 188 SER B CA 1
ATOM 3339 C C . SER B 1 188 ? 16.453 -0.279 -34.031 1 91 188 SER B C 1
ATOM 3341 O O . SER B 1 188 ? 17.156 -0.745 -34.906 1 91 188 SER B O 1
ATOM 3343 N N . ALA B 1 189 ? 16.812 0.83 -33.375 1 90.94 189 ALA B N 1
ATOM 3344 C CA . ALA B 1 189 ? 18 1.621 -33.688 1 90.94 189 ALA B CA 1
ATOM 3345 C C . ALA B 1 189 ? 19.281 0.815 -33.438 1 90.94 189 ALA B C 1
ATOM 3347 O O . ALA B 1 189 ? 20.234 0.93 -34.219 1 90.94 189 ALA B O 1
ATOM 3348 N N . THR B 1 190 ? 19.281 -0.092 -32.531 1 88.06 190 THR B N 1
ATOM 3349 C CA . THR B 1 190 ? 20.5 -0.835 -32.188 1 88.06 190 THR B CA 1
ATOM 3350 C C . THR B 1 190 ? 20.328 -2.314 -32.531 1 88.06 190 THR B C 1
ATOM 3352 O O . THR B 1 190 ? 21.312 -3.008 -32.812 1 88.06 190 THR B O 1
ATOM 3355 N N . GLY B 1 191 ? 19.094 -2.789 -32.438 1 90.69 191 GLY B N 1
ATOM 3356 C CA . GLY B 1 191 ? 18.797 -4.191 -32.688 1 90.69 191 GLY B CA 1
ATOM 3357 C C . GLY B 1 191 ? 19.203 -5.102 -31.547 1 90.69 191 GLY B C 1
ATOM 3358 O O . GLY B 1 191 ? 18.984 -6.312 -31.594 1 90.69 191 GLY B O 1
ATOM 3359 N N . GLU B 1 192 ? 19.781 -4.559 -30.609 1 93.94 192 GLU B N 1
ATOM 3360 C CA . GLU B 1 192 ? 20.281 -5.352 -29.484 1 93.94 192 GLU B CA 1
ATOM 3361 C C . GLU B 1 192 ? 19.219 -5.555 -28.422 1 93.94 192 GLU B C 1
ATOM 3363 O O . GLU B 1 192 ? 18.453 -4.633 -28.109 1 93.94 192 GLU B O 1
ATOM 3368 N N . GLN B 1 193 ? 19.125 -6.773 -27.828 1 96.5 193 GLN B N 1
ATOM 3369 C CA . GLN B 1 193 ? 18.25 -7.082 -26.719 1 96.5 193 GLN B CA 1
ATOM 3370 C C . GLN B 1 193 ? 18.766 -6.484 -25.422 1 96.5 193 GLN B C 1
ATOM 3372 O O . GLN B 1 193 ? 19.922 -6.703 -25.047 1 96.5 193 GLN B O 1
ATOM 3377 N N . LYS B 1 194 ? 17.938 -5.711 -24.75 1 95.75 194 LYS B N 1
ATOM 3378 C CA . LYS B 1 194 ? 18.359 -5.016 -23.547 1 95.75 194 LYS B CA 1
ATOM 3379 C C . LYS B 1 194 ? 17.875 -5.746 -22.297 1 95.75 194 LYS B C 1
ATOM 3381 O O . LYS B 1 194 ? 16.688 -5.996 -22.141 1 95.75 194 LYS B O 1
ATOM 3386 N N . THR B 1 195 ? 18.812 -6.039 -21.359 1 96.38 195 THR B N 1
ATOM 3387 C CA . THR B 1 195 ? 18.484 -6.848 -20.188 1 96.38 195 THR B CA 1
ATOM 3388 C C . THR B 1 195 ? 18.188 -5.957 -18.984 1 96.38 195 THR B C 1
ATOM 3390 O O . THR B 1 195 ? 17.641 -6.43 -17.969 1 96.38 195 THR B O 1
ATOM 3393 N N . LYS B 1 196 ? 18.422 -4.676 -19.016 1 96.19 196 LYS B N 1
ATOM 3394 C CA . LYS B 1 196 ? 18.375 -3.775 -17.875 1 96.19 196 LYS B CA 1
ATOM 3395 C C . LYS B 1 196 ? 16.984 -3.727 -17.266 1 96.19 196 LYS B C 1
ATOM 3397 O O . LYS B 1 196 ? 16.828 -3.77 -16.047 1 96.19 196 LYS B O 1
ATOM 3402 N N . PRO B 1 197 ? 15.922 -3.646 -18.125 1 96 197 PRO B N 1
ATOM 3403 C CA . PRO B 1 197 ? 14.578 -3.648 -17.531 1 96 197 PRO B CA 1
ATOM 3404 C C . PRO B 1 197 ? 14.312 -4.891 -16.688 1 96 197 PRO B C 1
ATOM 3406 O O . PRO B 1 197 ? 13.742 -4.785 -15.594 1 96 197 PRO B O 1
ATOM 3409 N N . THR B 1 198 ? 14.773 -6.016 -17.156 1 96.75 198 THR B N 1
ATOM 3410 C CA . THR B 1 198 ? 14.609 -7.262 -16.406 1 96.75 198 THR B CA 1
ATOM 3411 C C . THR B 1 198 ? 15.438 -7.242 -15.125 1 96.75 198 THR B C 1
ATOM 3413 O O . THR B 1 198 ? 14.945 -7.617 -14.062 1 96.75 198 THR B O 1
ATOM 3416 N N . GLN B 1 199 ? 16.625 -6.797 -15.234 1 97.19 199 GLN B N 1
ATOM 3417 C CA . GLN B 1 199 ? 17.5 -6.707 -14.07 1 97.19 199 GLN B CA 1
ATOM 3418 C C . GLN B 1 199 ? 16.906 -5.805 -13 1 97.19 199 GLN B C 1
ATOM 3420 O O . GLN B 1 199 ? 16.891 -6.16 -11.812 1 97.19 199 GLN B O 1
ATOM 3425 N N . ASN B 1 200 ? 16.359 -4.727 -13.43 1 96.5 200 ASN B N 1
ATOM 3426 C CA . ASN B 1 200 ? 15.758 -3.781 -12.5 1 96.5 200 ASN B CA 1
ATOM 3427 C C . ASN B 1 200 ? 14.5 -4.355 -11.859 1 96.5 200 ASN B C 1
ATOM 3429 O O . ASN B 1 200 ? 14.258 -4.164 -10.664 1 96.5 200 ASN B O 1
ATOM 3433 N N . SER B 1 201 ? 13.758 -4.988 -12.656 1 96.38 201 SER B N 1
ATOM 3434 C CA . SER B 1 201 ? 12.523 -5.59 -12.164 1 96.38 201 SER B CA 1
ATOM 3435 C C . SER B 1 201 ? 12.812 -6.664 -11.125 1 96.38 201 SER B C 1
ATOM 3437 O O . SER B 1 201 ? 12.148 -6.719 -10.086 1 96.38 201 SER B O 1
ATOM 3439 N N . VAL B 1 202 ? 13.805 -7.469 -11.375 1 97.5 202 VAL B N 1
ATOM 3440 C CA . VAL B 1 202 ? 14.172 -8.531 -10.453 1 97.5 202 VAL B CA 1
ATOM 3441 C C . VAL B 1 202 ? 14.781 -7.934 -9.188 1 97.5 202 VAL B C 1
ATOM 3443 O O . VAL B 1 202 ? 14.531 -8.414 -8.078 1 97.5 202 VAL B O 1
ATOM 3446 N N . ARG B 1 203 ? 15.57 -6.906 -9.359 1 96.62 203 ARG B N 1
ATOM 3447 C CA . ARG B 1 203 ? 16.125 -6.211 -8.203 1 96.62 203 ARG B CA 1
ATOM 3448 C C . ARG B 1 203 ? 15.023 -5.688 -7.293 1 96.62 203 ARG B C 1
ATOM 3450 O O . ARG B 1 203 ? 15.102 -5.824 -6.07 1 96.62 203 ARG B O 1
ATOM 3457 N N . GLU B 1 204 ? 14.031 -5.156 -7.863 1 95.56 204 GLU B N 1
ATOM 3458 C CA . GLU B 1 204 ? 12.891 -4.656 -7.102 1 95.56 204 GLU B CA 1
ATOM 3459 C C . GLU B 1 204 ? 12.172 -5.789 -6.375 1 95.56 204 GLU B C 1
ATOM 3461 O O . GLU B 1 204 ? 11.844 -5.664 -5.195 1 95.56 204 GLU B O 1
ATOM 3466 N N . LEU B 1 205 ? 11.938 -6.805 -7.117 1 97.19 205 LEU B N 1
ATOM 3467 C CA . LEU B 1 205 ? 11.273 -7.965 -6.543 1 97.19 205 LEU B CA 1
ATOM 3468 C C . LEU B 1 205 ? 12.062 -8.516 -5.359 1 97.19 205 LEU B C 1
ATOM 3470 O O . LEU B 1 205 ? 11.492 -8.789 -4.301 1 97.19 205 LEU B O 1
ATOM 3474 N N . ARG B 1 206 ? 13.344 -8.664 -5.488 1 97.06 206 ARG B N 1
ATOM 3475 C CA . ARG B 1 206 ? 14.211 -9.164 -4.43 1 97.06 206 ARG B CA 1
ATOM 3476 C C . ARG B 1 206 ? 14.242 -8.203 -3.242 1 97.06 206 ARG B C 1
ATOM 3478 O O . ARG B 1 206 ? 14.266 -8.641 -2.09 1 97.06 206 ARG B O 1
ATOM 3485 N N . GLY B 1 207 ? 14.227 -6.977 -3.623 1 95.44 207 GLY B N 1
ATOM 3486 C CA . GLY B 1 207 ? 14.164 -5.973 -2.572 1 95.44 207 GLY B CA 1
ATOM 3487 C C . GLY B 1 207 ? 12.922 -6.09 -1.707 1 95.44 207 GLY B C 1
ATOM 3488 O O . GLY B 1 207 ? 12.938 -5.711 -0.534 1 95.44 207 GLY B O 1
ATOM 3489 N N . LEU B 1 208 ? 11.906 -6.656 -2.24 1 95.56 208 LEU B N 1
ATOM 3490 C CA . LEU B 1 208 ? 10.641 -6.812 -1.529 1 95.56 208 LEU B CA 1
ATOM 3491 C C . LEU B 1 208 ? 10.555 -8.188 -0.876 1 95.56 208 LEU B C 1
ATOM 3493 O O . LEU B 1 208 ? 9.539 -8.523 -0.263 1 95.56 208 LEU B O 1
ATOM 3497 N N . GLY B 1 209 ? 11.555 -9.008 -1.059 1 95.5 209 GLY B N 1
ATOM 3498 C CA . GLY B 1 209 ? 11.664 -10.242 -0.291 1 9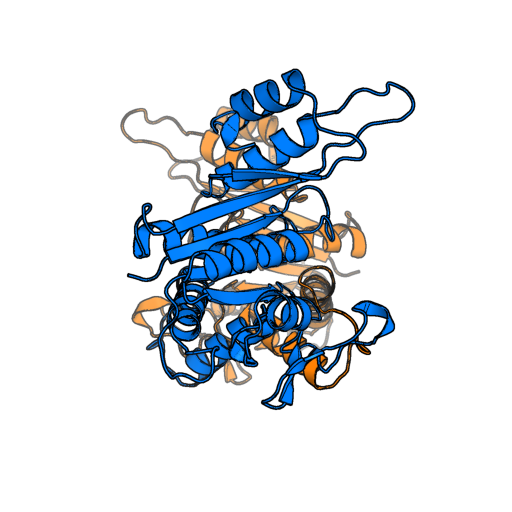5.5 209 GLY B CA 1
ATOM 3499 C C . GLY B 1 209 ? 11.281 -11.477 -1.084 1 95.5 209 GLY B C 1
ATOM 3500 O O . GLY B 1 209 ? 11.172 -12.57 -0.526 1 95.5 209 GLY B O 1
ATOM 3501 N N . LEU B 1 210 ? 11.039 -11.234 -2.42 1 97.19 210 LEU B N 1
ATOM 3502 C CA . LEU B 1 210 ? 10.742 -12.367 -3.297 1 97.19 210 LEU B CA 1
ATOM 3503 C C . LEU B 1 210 ? 11.812 -12.523 -4.367 1 97.19 210 LEU B C 1
ATOM 3505 O O . LEU B 1 210 ? 12.305 -11.531 -4.91 1 97.19 210 LEU B O 1
ATOM 3509 N N . SER B 1 211 ? 12.188 -13.734 -4.555 1 96.81 211 SER B N 1
ATOM 3510 C CA . SER B 1 211 ? 13.141 -14.047 -5.609 1 96.81 211 SER B CA 1
ATOM 3511 C C . SER B 1 211 ? 12.539 -14.984 -6.648 1 96.81 211 SER B C 1
ATOM 3513 O O . SER B 1 211 ? 11.875 -15.961 -6.301 1 96.81 211 SER B O 1
ATOM 3515 N N . PRO B 1 212 ? 12.773 -14.664 -7.805 1 97.62 212 PRO B N 1
ATOM 3516 C CA . PRO B 1 212 ? 12.234 -15.562 -8.828 1 97.62 212 PRO B CA 1
ATOM 3517 C C . PRO B 1 212 ? 12.992 -16.891 -8.914 1 97.62 212 PRO B C 1
ATOM 3519 O O . PRO B 1 212 ? 14.219 -16.906 -8.742 1 97.62 212 PRO B O 1
ATOM 3522 N N . ASP B 1 213 ? 12.289 -17.938 -9.164 1 98 213 ASP B N 1
ATOM 3523 C CA . ASP B 1 213 ? 12.867 -19.234 -9.492 1 98 213 ASP B CA 1
ATOM 3524 C C . ASP B 1 213 ? 13.016 -19.406 -11 1 98 213 ASP B C 1
ATOM 3526 O O . ASP B 1 213 ? 13.938 -20.078 -11.461 1 98 213 ASP B O 1
ATOM 3530 N N . LEU B 1 214 ? 12.094 -18.828 -11.727 1 98.19 214 LEU B N 1
ATOM 3531 C CA . LEU B 1 214 ? 12.094 -18.797 -13.188 1 98.19 214 LEU B CA 1
ATOM 3532 C C . LEU B 1 214 ? 11.859 -17.391 -13.703 1 98.19 214 LEU B C 1
ATOM 3534 O O . LEU B 1 214 ? 11.062 -16.641 -13.141 1 98.19 214 LEU B O 1
ATOM 3538 N N . ILE B 1 215 ? 12.547 -17.047 -14.734 1 98 215 ILE B N 1
ATOM 3539 C CA . ILE B 1 215 ? 12.352 -15.766 -15.398 1 98 215 ILE B CA 1
ATOM 3540 C C . ILE B 1 215 ? 11.852 -16 -16.828 1 98 215 ILE B C 1
ATOM 3542 O O . ILE B 1 215 ? 12.5 -16.688 -17.609 1 98 215 ILE B O 1
ATOM 3546 N N . MET B 1 216 ? 10.734 -15.492 -17.078 1 97.44 216 MET B N 1
ATOM 3547 C CA . MET B 1 216 ? 10.148 -15.555 -18.406 1 97.44 216 MET B CA 1
ATOM 3548 C C . MET B 1 216 ? 10.242 -14.203 -19.109 1 97.44 216 MET B C 1
ATOM 3550 O O . MET B 1 216 ? 9.727 -13.203 -18.609 1 97.44 216 MET B O 1
ATOM 3554 N N . CYS B 1 217 ? 10.883 -14.18 -20.281 1 96.38 217 CYS B N 1
ATOM 3555 C CA . CYS B 1 217 ? 11.125 -12.922 -20.984 1 96.38 217 CYS B CA 1
ATOM 3556 C C . CYS B 1 217 ? 10.266 -12.812 -22.234 1 96.38 217 CYS B C 1
ATOM 3558 O O . CYS B 1 217 ? 10.273 -13.703 -23.078 1 96.38 217 CYS B O 1
ATOM 3560 N N . ARG B 1 218 ? 9.484 -11.766 -22.266 1 95.12 218 ARG B N 1
ATOM 3561 C CA . ARG B 1 218 ? 8.789 -11.438 -23.5 1 95.12 218 ARG B CA 1
ATOM 3562 C C . ARG B 1 218 ? 9.695 -10.672 -24.453 1 95.12 218 ARG B C 1
ATOM 3564 O O . ARG B 1 218 ? 10.266 -9.641 -24.078 1 95.12 218 ARG B O 1
ATOM 3571 N N . CYS B 1 219 ? 9.836 -11.172 -25.672 1 93.69 219 CYS B N 1
ATOM 3572 C CA . CYS B 1 219 ? 10.734 -10.57 -26.656 1 93.69 219 CYS B CA 1
ATOM 3573 C C . CYS B 1 219 ? 10.18 -10.727 -28.078 1 93.69 219 CYS B C 1
ATOM 3575 O O . CYS B 1 219 ? 9.328 -11.586 -28.312 1 93.69 219 CYS B O 1
ATOM 3577 N N . SER B 1 220 ? 10.672 -9.867 -28.922 1 93.31 220 SER B N 1
ATOM 3578 C CA . SER B 1 220 ? 10.234 -9.898 -30.312 1 93.31 220 SER B CA 1
ATOM 3579 C C . SER B 1 220 ? 10.977 -10.961 -31.109 1 93.31 220 SER B C 1
ATOM 3581 O O . SER B 1 220 ? 10.461 -11.477 -32.094 1 93.31 220 SER B O 1
ATOM 3583 N N . THR B 1 221 ? 12.18 -11.297 -30.734 1 94.56 221 THR B N 1
ATOM 3584 C CA . THR B 1 221 ? 13.008 -12.352 -31.312 1 94.56 221 THR B CA 1
ATOM 3585 C C . THR B 1 221 ? 13.516 -13.297 -30.234 1 94.56 221 THR B C 1
ATOM 3587 O O . THR B 1 221 ? 13.539 -12.945 -29.047 1 94.56 221 THR B O 1
ATOM 3590 N N . PRO B 1 222 ? 13.836 -14.469 -30.703 1 94.56 222 PRO B N 1
ATOM 3591 C CA . PRO B 1 222 ? 14.344 -15.398 -29.688 1 94.56 222 PRO B CA 1
ATOM 3592 C C . PRO B 1 222 ? 15.5 -14.82 -28.875 1 94.56 222 PRO B C 1
ATOM 3594 O O . PRO B 1 222 ? 16.359 -14.141 -29.438 1 94.56 222 PRO B O 1
ATOM 3597 N N . LEU B 1 223 ? 15.469 -15.125 -27.656 1 94.94 223 LEU B N 1
ATOM 3598 C CA . LEU B 1 223 ? 16.484 -14.609 -26.75 1 94.94 223 LEU B CA 1
ATOM 3599 C C . LEU B 1 223 ? 17.859 -15.18 -27.094 1 94.94 223 LEU B C 1
ATOM 3601 O O . LEU B 1 223 ? 18.016 -16.406 -27.172 1 94.94 223 LEU B O 1
ATOM 3605 N N . GLU B 1 224 ? 18.781 -14.344 -27.234 1 95.38 224 GLU B N 1
ATOM 3606 C CA . GLU B 1 224 ? 20.141 -14.789 -27.469 1 95.38 224 GLU B CA 1
ATOM 3607 C C . GLU B 1 224 ? 20.734 -15.461 -26.234 1 95.38 224 GLU B C 1
ATOM 3609 O O . GLU B 1 224 ? 20.422 -15.078 -25.109 1 95.38 224 GLU B O 1
ATOM 3614 N N . ASN B 1 225 ? 21.641 -16.406 -26.484 1 95.81 225 ASN B N 1
ATOM 3615 C CA . ASN B 1 225 ? 22.266 -17.109 -25.375 1 95.81 225 ASN B CA 1
ATOM 3616 C C . ASN B 1 225 ? 23.031 -16.172 -24.453 1 95.81 225 ASN B C 1
ATOM 3618 O O . ASN B 1 225 ? 23.031 -16.328 -23.234 1 95.81 225 ASN B O 1
ATOM 3622 N N . SER B 1 226 ? 23.656 -15.266 -25.078 1 95.75 226 SER B N 1
ATOM 3623 C CA . SER B 1 226 ? 24.422 -14.305 -24.297 1 95.75 226 SER B CA 1
ATOM 3624 C C . SER B 1 226 ? 23.5 -13.484 -23.391 1 95.75 226 SER B C 1
ATOM 3626 O O . SER B 1 226 ? 23.891 -13.148 -22.266 1 95.75 226 SER B O 1
ATOM 3628 N N . VAL B 1 227 ? 22.344 -13.148 -23.859 1 96.38 227 VAL B N 1
ATOM 3629 C CA . VAL B 1 227 ? 21.359 -12.391 -23.094 1 96.38 227 VAL B CA 1
ATOM 3630 C C . VAL B 1 227 ? 20.812 -13.242 -21.953 1 96.38 227 VAL B C 1
ATOM 3632 O O . VAL B 1 227 ? 20.688 -12.766 -20.812 1 96.38 227 VAL B O 1
ATOM 3635 N N . LYS B 1 228 ? 20.531 -14.484 -22.219 1 96.94 228 LYS B N 1
ATOM 3636 C CA . LYS B 1 228 ? 20.094 -15.414 -21.188 1 96.94 228 LYS B CA 1
ATOM 3637 C C . LYS B 1 228 ? 21.109 -15.516 -20.062 1 96.94 228 LYS B C 1
ATOM 3639 O O . LYS B 1 228 ? 20.766 -15.5 -18.875 1 96.94 228 LYS B O 1
ATOM 3644 N N . GLU B 1 229 ? 22.391 -15.602 -20.453 1 97 229 GLU B N 1
ATOM 3645 C CA . GLU B 1 229 ? 23.469 -15.711 -19.484 1 97 229 GLU B CA 1
ATOM 3646 C C . GLU B 1 229 ? 23.578 -14.445 -18.641 1 97 229 GLU B C 1
ATOM 3648 O O . GLU B 1 229 ? 23.844 -14.516 -17.438 1 97 229 GLU B O 1
ATOM 3653 N N . LYS B 1 230 ? 23.469 -13.383 -19.297 1 96.62 230 LYS B N 1
ATOM 3654 C CA . LYS B 1 230 ? 23.531 -12.109 -18.578 1 96.62 230 LYS B CA 1
ATOM 3655 C C . LYS B 1 230 ? 22.406 -11.984 -17.562 1 96.62 230 LYS B C 1
ATOM 3657 O O . LYS B 1 230 ? 22.625 -11.57 -16.422 1 96.62 230 LYS B O 1
ATOM 3662 N N . ILE B 1 231 ? 21.188 -12.391 -18 1 97.56 231 ILE B N 1
ATOM 3663 C CA . ILE B 1 231 ? 20.047 -12.352 -17.094 1 97.56 231 ILE B CA 1
ATOM 3664 C C . ILE B 1 231 ? 20.266 -13.328 -15.938 1 97.56 231 ILE B C 1
ATOM 3666 O O . ILE B 1 231 ? 20 -12.992 -14.781 1 97.56 231 ILE B O 1
ATOM 3670 N N . SER B 1 232 ? 20.719 -14.461 -16.297 1 97.31 232 SER B N 1
ATOM 3671 C CA . SER B 1 232 ? 21.031 -15.469 -15.297 1 97.31 232 SER B CA 1
ATOM 3672 C C . SER B 1 232 ? 21.984 -14.914 -14.242 1 97.31 232 SER B C 1
ATOM 3674 O O . SER B 1 232 ? 21.719 -15.016 -13.039 1 97.31 232 SER B O 1
ATOM 3676 N N . MET B 1 233 ? 22.984 -14.328 -14.602 1 95.94 233 MET B N 1
ATOM 3677 C CA . MET B 1 233 ? 24.031 -13.805 -13.727 1 95.94 233 MET B CA 1
ATOM 3678 C C . MET B 1 233 ? 23.484 -12.703 -12.828 1 95.94 233 MET B C 1
ATOM 3680 O O . MET B 1 233 ? 23.688 -12.734 -11.609 1 95.94 233 MET B O 1
ATOM 3684 N N . PHE B 1 234 ? 22.781 -11.82 -13.422 1 94.56 234 PHE B N 1
ATOM 3685 C CA . PHE B 1 234 ? 22.344 -10.641 -12.688 1 94.56 234 PHE B CA 1
ATOM 3686 C C . PHE B 1 234 ? 21.125 -10.961 -11.82 1 94.56 234 PHE B C 1
ATOM 3688 O O . PHE B 1 234 ? 20.922 -10.328 -10.781 1 94.56 234 PHE B O 1
ATOM 3695 N N . CYS B 1 235 ? 20.375 -11.922 -12.219 1 94.81 235 CYS B N 1
ATOM 3696 C CA . CYS B 1 235 ? 19.125 -12.188 -11.516 1 94.81 235 CYS B CA 1
ATOM 3697 C C . CYS B 1 235 ? 19.234 -13.43 -10.641 1 94.81 235 CYS B C 1
ATOM 3699 O O . CYS B 1 235 ? 18.281 -13.82 -9.977 1 94.81 235 CYS B O 1
ATOM 3701 N N . HIS B 1 236 ? 20.359 -14.039 -10.641 1 93.56 236 HIS B N 1
ATOM 3702 C CA . HIS B 1 236 ? 20.734 -15.109 -9.727 1 93.56 236 HIS B CA 1
ATOM 3703 C C . HIS B 1 236 ? 19.828 -16.328 -9.898 1 93.56 236 HIS B C 1
ATOM 3705 O O . HIS B 1 236 ? 19.281 -16.844 -8.93 1 93.56 236 HIS B O 1
ATOM 3711 N N . VAL B 1 237 ? 19.578 -16.75 -11.109 1 96.12 237 VAL B N 1
ATOM 3712 C CA . VAL B 1 237 ? 18.938 -18 -11.492 1 96.12 237 VAL B CA 1
ATOM 3713 C C . VAL B 1 237 ? 19.828 -18.75 -12.492 1 96.12 237 VAL B C 1
ATOM 3715 O O . VAL B 1 237 ? 20.672 -18.141 -13.148 1 96.12 237 VAL B O 1
ATOM 3718 N N . GLU B 1 238 ? 19.688 -20.016 -12.586 1 96.12 238 GLU B N 1
ATOM 3719 C CA . GLU B 1 238 ? 20.438 -20.766 -13.586 1 96.12 238 GLU B CA 1
ATOM 3720 C C . GLU B 1 238 ? 20 -20.406 -15 1 96.12 238 GLU B C 1
ATOM 3722 O O . GLU B 1 238 ? 18.844 -20.016 -15.211 1 96.12 238 GLU B O 1
ATOM 3727 N N . PRO B 1 239 ? 20.891 -20.516 -15.914 1 95.5 239 PRO B N 1
ATOM 3728 C CA . PRO B 1 239 ? 20.562 -20.172 -17.297 1 95.5 239 PRO B CA 1
ATOM 3729 C C . PRO B 1 239 ? 19.328 -20.922 -17.812 1 95.5 239 PRO B C 1
ATOM 3731 O O . PRO B 1 239 ? 18.531 -20.359 -18.562 1 95.5 239 PRO B O 1
ATOM 3734 N N . GLU B 1 240 ? 19.156 -22.156 -17.344 1 95.81 240 GLU B N 1
ATOM 3735 C CA . GLU B 1 240 ? 18.031 -22.969 -17.781 1 95.81 240 GLU B CA 1
ATOM 3736 C C . GLU B 1 240 ? 16.719 -22.453 -17.203 1 95.81 240 GLU B C 1
ATOM 3738 O O . GLU B 1 240 ? 15.641 -22.844 -17.656 1 95.81 240 GLU B O 1
ATOM 3743 N N . GLN B 1 241 ? 16.828 -21.625 -16.203 1 97.56 241 GLN B N 1
ATOM 3744 C CA . GLN B 1 241 ? 15.656 -21.094 -15.531 1 97.56 241 GLN B CA 1
ATOM 3745 C C . GLN B 1 241 ? 15.234 -19.75 -16.109 1 97.56 241 GLN B C 1
ATOM 3747 O O . GLN B 1 241 ? 14.32 -19.109 -15.609 1 97.56 241 GLN B O 1
ATOM 3752 N N . VAL B 1 242 ? 15.992 -19.312 -17.172 1 97.38 242 VAL B N 1
ATOM 3753 C CA . VAL B 1 242 ? 15.625 -18.125 -17.953 1 97.38 242 VAL B CA 1
ATOM 3754 C C . VAL B 1 242 ? 14.945 -18.547 -19.25 1 97.38 242 VAL B C 1
ATOM 3756 O O . VAL B 1 242 ? 15.523 -19.281 -20.047 1 97.38 242 VAL B O 1
#

pLDDT: mean 94.89, std 5.94, range [62.38, 98.88]

Organism: Chanos chanos (NCBI:txid29144)

Nearest PDB structures (foldseek):
  7mgz-assembly1_F  TM=9.932E-01  e=4.756E-44  Homo sapiens
  7mip-assembly1_C  TM=9.919E-01  e=1.925E-43  Mus musculus
  7mii-assembly1_A  TM=9.946E-01  e=1.616E-42  Homo sapiens
  7mih-assembly1_A  TM=9.938E-01  e=6.156E-42  Homo sapiens
  7mif-assembly1_C  TM=9.912E-01  e=8.404E-41  Homo sapiens

Foldseek 3Di:
DAFEEEEAEADDFPLCSLVVLLVVLLVVVVVVFFEAEAEEALDQDLACVPDDCVPQNDFDAFPVRGTHHCSVVSNCVSNVWGADNLSYHYNNNLVVVLVVCVVVCVVVPDDDDLPPRSLVSLLVSCVVRQQAHTNPPRHGGRYYYYYYGDHQPDPSCLSVLLSVLVNCVVVDVVRYAYEYEYEFEQDPVVRDTDCVRVLVSLVSSVVSNDAHQAYHYDYPDDDDLVSLVVSCVSRVYDSVRD/DAFEEEEAEADDFPLCSLVVLLVVLLVVVVVVFFEAEAEEALDQDLACVVPDCVPQNDFDAFPVRGTHHCSVVSNCVSNVWGADNLSYHYNNNLVVVLVVCVVVCVVVPDDDDLPPRSLVSLLVSCVVRQQAHTNPPRHGGRYYYYYYGDHQPDPSCLSVLLSVLVNCVVVDVVRYAYEYEYEFEQDPVVRDTDCVRVLVSLVSSVVSNDAHQAYHYDYPDDDDLVSLVVSCVSRVYDSVRD

InterPro domains:
  IPR004468 CTP synthase [PTHR11550] (2-242)
  IPR017456 CTP synthase, N-terminal [PF06418] (3-242)
  IPR017456 CTP synthase, N-terminal [cd03113] (3-242)
  IPR027417 P-loop containing nucleoside triphosphate hydrolase [G3DSA:3.40.50.300] (1-242)
  IPR027417 P-loop containing nucleoside triphosphate hydrolase [SSF52540] (2-242)

Secondary structure (DSSP, 8-state):
--EEEEEEE-SSSSSSHHHHHHHHHHHHHHTT--EEEEEEE-SS-SSGGG--HHHH-PPEEPTTS-EE-HHHHHHHHHHT----GGGEEEHHHHHHHHHHHHHHTTTTT----IIIIIHHHHHHHHHHHHTS--SSS-PPPSEEEEEE-S-TTSGGGHHHHHHHHHHHHHS-GGGEEEEEEEE----TTT-PPP-HHHHHHHHHHHHTT---SEEEEE-SSPPPHHHHHHHHHHHTS-GGG-/--EEEEEEE-SSSSSSHHHHHHHHHHHHHHTT--EEEEEEE-SS-SSGGG--HHHH-PPEEPTTS-EE-HHHHHHHHHHT----GGGEEEHHHHHHHHHHHHHHTTTTT----IIIIIHHHHHHHHHHHHTS--SSS-PPPSEEEEEE-S-TTSGGGHHHHHHHHHHHHHS-GGGEEEEEEEE----TTT-PPP-HHHHHHHHHHHHTT---SEEEEE-SSPPPHHHHHHHHHHHTS-GGG-